Protein AF-0000000087328099 (afdb_homodimer)

Foldseek 3Di:
DPPPVPVAADAAEEEEEEAWLAFLVLQVLLQVLLVVVCVVVVHRHDYHTGGFDCHFVRPDPQQVQAAVCNRLVVVLVVLVPDDPSHAYAYEAAALRQLSLLVSQLVCVVRHLEYEYEPYQHFAQAAQSLVLVVCCVVVPLDDQPPKDWAQPDPVNSGAIKTDRDPVCCCVAAQVLFDPVSSVVSVVGGDIGGSRNVNSRPDHGRHCVTSVVHAYEYEAEDQASSCHRVSSVVSCVRRPHPYYHYDYQAYSSNSRNPVVVVSVVSVVVSVVRD/DDPPPPLAADAQEEEEEEAWLAFLVLQVLLQVLLVVVCVVVVHRRDYHTGGFDCHFVRPDPQQNQAAVCNRLVVVLVVLVPDDPSYAYAYEAAALRQLSLLVSQLVCVVRHLEYEYEPYQHDAQAAQSLVLVVCLVVVPLDDQPPKDWAQPDPVNSGAIKTDRDPCCCCVAAQVLFDPVSSVVSVVGGDIGGSRNVNSRPDHGRHCVTSVVHAYEYEAEDQASSCHRVSSVVSCVRRPHPYYHYDYQAYSSCSGNPVVVVSVVSVVVSVVRD

Structure (mmCIF, N/CA/C/O backbone):
data_AF-0000000087328099-model_v1
#
loop_
_entity.id
_entity.type
_entity.pdbx_description
1 polymer 'AB hydrolase-1 domain-containing protein'
#
loop_
_atom_site.group_PDB
_atom_site.id
_atom_site.type_symbol
_atom_site.label_atom_id
_atom_site.label_alt_id
_atom_site.label_comp_id
_atom_site.label_asym_id
_atom_site.label_entity_id
_atom_site.label_seq_id
_atom_site.pdbx_PDB_ins_code
_atom_site.Cartn_x
_atom_site.Cartn_y
_atom_site.Cartn_z
_atom_site.occupancy
_atom_site.B_iso_or_equiv
_atom_site.auth_seq_id
_atom_site.auth_comp_id
_atom_site.auth_asym_id
_atom_site.auth_atom_id
_atom_site.pdbx_PDB_model_num
ATOM 1 N N . MET A 1 1 ? -38.5 32.781 26.469 1 24.27 1 MET A N 1
ATOM 2 C CA . MET A 1 1 ? -38.094 31.391 26.688 1 24.27 1 MET A CA 1
ATOM 3 C C . MET A 1 1 ? -37.156 30.922 25.594 1 24.27 1 MET A C 1
ATOM 5 O O . MET A 1 1 ? -37.562 30.797 24.422 1 24.27 1 MET A O 1
ATOM 9 N N . GLU A 1 2 ? -35.844 31.344 25.531 1 23.28 2 GLU A N 1
ATOM 10 C CA . GLU A 1 2 ? -34.781 31.391 24.531 1 23.28 2 GLU A CA 1
ATOM 11 C C . GLU A 1 2 ? -34.281 30 24.188 1 23.28 2 GLU A C 1
ATOM 13 O O . GLU A 1 2 ? -33.844 29.25 25.078 1 23.28 2 GLU A O 1
ATOM 18 N N . ALA A 1 3 ? -35.062 29.25 23.234 1 31.84 3 ALA A N 1
ATOM 19 C CA . ALA A 1 3 ? -34.688 27.953 22.703 1 31.84 3 ALA A CA 1
ATOM 20 C C . ALA A 1 3 ? -33.156 27.828 22.578 1 31.84 3 ALA A C 1
ATOM 22 O O . ALA A 1 3 ? -32.5 28.766 22.109 1 31.84 3 ALA A O 1
ATOM 23 N N . ALA A 1 4 ? -32.531 27.234 23.594 1 32.47 4 ALA A N 1
ATOM 24 C CA . ALA A 1 4 ? -31.078 27.078 23.672 1 32.47 4 ALA A CA 1
ATOM 25 C C . ALA A 1 4 ? -30.484 26.766 22.297 1 32.47 4 ALA A C 1
ATOM 27 O O . ALA A 1 4 ? -30.781 25.734 21.703 1 32.47 4 ALA A O 1
ATOM 28 N N . LEU A 1 5 ? -30.312 27.594 21.312 1 32.88 5 LEU A N 1
ATOM 29 C CA . LEU A 1 5 ? -29.594 27.625 20.031 1 32.88 5 LEU A CA 1
ATOM 30 C C . LEU A 1 5 ? -28.281 26.859 20.125 1 32.88 5 LEU A C 1
ATOM 32 O O . LEU A 1 5 ? -27.203 27.453 20.062 1 32.88 5 LEU A O 1
ATOM 36 N N . ASP A 1 6 ? -27.922 26.125 21.156 1 36.53 6 ASP A N 1
ATOM 37 C CA . ASP A 1 6 ? -26.703 25.359 21.438 1 36.53 6 ASP A CA 1
ATOM 38 C C . ASP A 1 6 ? -26.359 24.438 20.281 1 36.53 6 ASP A C 1
ATOM 40 O O . ASP A 1 6 ? -26.797 23.281 20.25 1 36.53 6 ASP A O 1
ATOM 44 N N . SER A 1 7 ? -26.547 24.719 19 1 41.03 7 SER A N 1
ATOM 45 C CA . SER A 1 7 ? -26.391 24.234 17.625 1 41.03 7 SER A CA 1
ATOM 46 C C . SER A 1 7 ? -24.969 23.734 17.375 1 41.03 7 SER A C 1
ATOM 48 O O . SER A 1 7 ? -24.203 24.359 16.641 1 41.03 7 SER A O 1
ATOM 50 N N . GLY A 1 8 ? -23.984 23.391 18.266 1 44.38 8 GLY A N 1
ATOM 51 C CA . GLY A 1 8 ? -22.531 23.203 18.359 1 44.38 8 GLY A CA 1
ATOM 52 C C . GLY A 1 8 ? -21.984 22.25 17.328 1 44.38 8 GLY A C 1
ATOM 53 O O . GLY A 1 8 ? -22.656 21.281 16.953 1 44.38 8 GLY A O 1
ATOM 54 N N . ALA A 1 9 ? -21.031 22.688 16.484 1 52.47 9 ALA A N 1
ATOM 55 C CA . ALA A 1 9 ? -20.312 21.969 15.445 1 52.47 9 ALA A CA 1
ATOM 56 C C . ALA A 1 9 ? -19.859 20.594 15.945 1 52.47 9 ALA A C 1
ATOM 58 O O . ALA A 1 9 ? -19.281 20.484 17.031 1 52.47 9 ALA A O 1
ATOM 59 N N . LYS A 1 10 ? -20.5 19.453 15.75 1 61.97 10 LYS A N 1
ATOM 60 C CA . LYS A 1 10 ? -20.188 18.078 16.141 1 61.97 10 LYS A CA 1
ATOM 61 C C . LYS A 1 10 ? -19 17.531 15.352 1 61.97 10 LYS A C 1
ATOM 63 O O . LYS A 1 10 ? -19.016 17.531 14.117 1 61.97 10 LYS A O 1
ATOM 68 N N . VAL A 1 11 ? -17.75 17.484 15.984 1 63.69 11 VAL A N 1
ATOM 69 C CA . VAL A 1 11 ? -16.609 16.797 15.398 1 63.69 11 VAL A CA 1
ATOM 70 C C . VAL A 1 11 ? -16.953 15.328 15.164 1 63.69 11 VAL A C 1
ATOM 72 O O . VAL A 1 11 ? -17.172 14.578 16.109 1 63.69 11 VAL A O 1
ATOM 75 N N . LYS A 1 12 ? -16.969 15.141 13.812 1 80.62 12 LYS A N 1
ATOM 76 C CA . LYS A 1 12 ? -17.359 13.781 13.461 1 80.62 12 LYS A CA 1
ATOM 77 C C . LYS A 1 12 ? -16.312 13.125 12.555 1 80.62 12 LYS A C 1
ATOM 79 O O . LYS A 1 12 ? -16.359 11.914 12.336 1 80.62 12 LYS A O 1
ATOM 84 N N . HIS A 1 13 ? -15.273 14.062 12.234 1 94.06 13 HIS A N 1
ATOM 85 C CA . HIS A 1 13 ? -14.367 13.531 11.219 1 94.06 13 HIS A CA 1
ATOM 86 C C . HIS A 1 13 ? -12.914 13.672 11.656 1 94.06 13 HIS A C 1
ATOM 88 O O . HIS A 1 13 ? -12.531 14.695 12.219 1 94.06 13 HIS A O 1
ATOM 94 N N . ILE A 1 14 ? -12.172 12.68 11.531 1 97.31 14 ILE A N 1
ATOM 95 C CA . ILE A 1 14 ? -10.719 12.703 11.648 1 97.31 14 ILE A CA 1
ATOM 96 C C . ILE A 1 14 ? -10.086 12.383 10.297 1 97.31 14 ILE A C 1
ATOM 98 O O . ILE A 1 14 ? -10.336 11.328 9.719 1 97.31 14 ILE A O 1
ATOM 102 N N . ILE A 1 15 ? -9.336 13.32 9.773 1 98.62 15 ILE A N 1
ATOM 103 C CA . ILE A 1 15 ? -8.656 13.109 8.492 1 98.62 15 ILE A CA 1
ATOM 104 C C . ILE A 1 15 ? -7.152 13.031 8.711 1 98.62 15 ILE A C 1
ATOM 106 O O . ILE A 1 15 ? -6.551 13.953 9.266 1 98.62 15 ILE A O 1
ATOM 110 N N . LEU A 1 16 ? -6.574 11.938 8.328 1 98.94 16 LEU A N 1
ATOM 111 C CA . LEU A 1 16 ? -5.16 11.641 8.508 1 98.94 16 LEU A CA 1
ATOM 112 C C . LEU A 1 16 ? -4.387 11.859 7.211 1 98.94 16 LEU A C 1
ATOM 114 O O . LEU A 1 16 ? -4.645 11.195 6.207 1 98.94 16 LEU A O 1
ATOM 118 N N . VAL A 1 17 ? -3.469 12.781 7.23 1 98.94 17 VAL A N 1
ATOM 119 C CA . VAL A 1 17 ? -2.805 13.234 6.016 1 98.94 17 VAL A CA 1
ATOM 120 C C . VAL A 1 17 ? -1.352 12.773 6.012 1 98.94 17 VAL A C 1
ATOM 122 O O . VAL A 1 17 ? -0.592 13.086 6.934 1 98.94 17 VAL A O 1
ATOM 125 N N . HIS A 1 18 ? -0.976 12.047 4.977 1 98.94 18 HIS A N 1
ATOM 126 C CA . HIS A 1 18 ? 0.314 11.367 4.914 1 98.94 18 HIS A CA 1
ATOM 127 C C . HIS A 1 18 ? 1.409 12.32 4.434 1 98.94 18 HIS A C 1
ATOM 129 O O . HIS A 1 18 ? 1.119 13.406 3.932 1 98.94 18 HIS A O 1
ATOM 135 N N . GLY A 1 19 ? 2.662 11.938 4.613 1 98.88 19 GLY A N 1
ATOM 136 C CA . GLY A 1 19 ? 3.834 12.672 4.164 1 98.88 19 GLY A CA 1
ATOM 137 C C . GLY A 1 19 ? 4.281 12.289 2.768 1 98.88 19 GLY A C 1
ATOM 138 O O . GLY A 1 19 ? 3.652 11.453 2.115 1 98.88 19 GLY A O 1
ATOM 139 N N . VAL A 1 20 ? 5.387 12.875 2.359 1 98.81 20 VAL A N 1
ATOM 140 C CA . VAL A 1 20 ? 5.875 12.719 0.991 1 98.81 20 VAL A CA 1
ATOM 141 C C . VAL A 1 20 ? 6.266 11.266 0.743 1 98.81 20 VAL A C 1
ATOM 143 O O . VAL A 1 20 ? 6.727 10.578 1.655 1 98.81 20 VAL A O 1
ATOM 146 N N . CYS A 1 21 ? 6.074 10.742 -0.47 1 98.81 21 CYS A N 1
ATOM 147 C CA . CYS A 1 21 ? 6.438 9.438 -1.005 1 98.81 21 CYS A CA 1
ATOM 148 C C . CYS A 1 21 ? 5.543 8.344 -0.435 1 98.81 21 CYS A C 1
ATOM 150 O O . CYS A 1 21 ? 5.656 7.176 -0.818 1 98.81 21 CYS A O 1
ATOM 152 N N . HIS A 1 22 ? 4.695 8.672 0.507 1 98.81 22 HIS A N 1
ATOM 153 C CA . HIS A 1 22 ? 3.793 7.703 1.117 1 98.81 22 HIS A CA 1
ATOM 154 C C . HIS A 1 22 ? 2.359 7.902 0.639 1 98.81 22 HIS A C 1
ATOM 156 O O . HIS A 1 22 ? 2.131 8.477 -0.429 1 98.81 22 HIS A O 1
ATOM 162 N N . GLY A 1 23 ? 1.362 7.32 1.227 1 98.75 23 GLY A N 1
ATOM 163 C CA . GLY A 1 23 ? -0.074 7.406 1.016 1 98.75 23 GLY A CA 1
ATOM 164 C C . GLY A 1 23 ? -0.877 7.18 2.283 1 98.75 23 GLY A C 1
ATO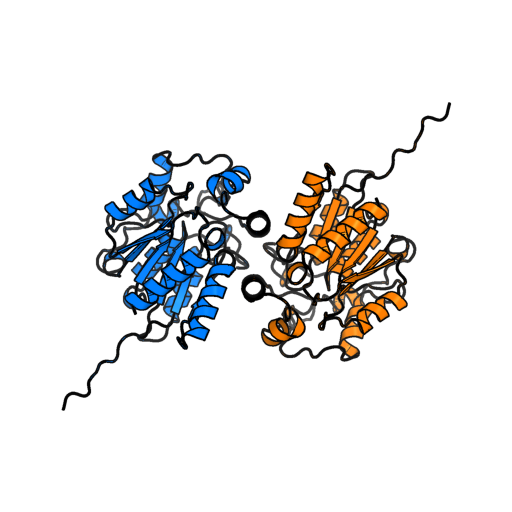M 165 O O . GLY A 1 23 ? -0.312 7.086 3.375 1 98.75 23 GLY A O 1
ATOM 166 N N . GLY A 1 24 ? -2.172 7.164 2.055 1 98.88 24 GLY A N 1
ATOM 167 C CA . GLY A 1 24 ? -3.041 6.906 3.191 1 98.88 24 GLY A CA 1
ATOM 168 C C . GLY A 1 24 ? -2.701 5.617 3.92 1 98.88 24 GLY A C 1
ATOM 169 O O . GLY A 1 24 ? -2.93 5.504 5.125 1 98.88 24 GLY A O 1
ATOM 170 N N . TRP A 1 25 ? -2.1 4.641 3.213 1 98.88 25 TRP A N 1
ATOM 171 C CA . TRP A 1 25 ? -1.77 3.332 3.766 1 98.88 25 TRP A CA 1
ATOM 172 C C . TRP A 1 25 ? -0.841 3.467 4.969 1 98.88 25 TRP A C 1
ATOM 174 O O . TRP A 1 25 ? -0.825 2.602 5.848 1 98.88 25 TRP A O 1
ATOM 184 N N . SER A 1 26 ? -0.044 4.559 5.086 1 98.94 26 SER A N 1
ATOM 185 C CA . SER A 1 26 ? 0.92 4.703 6.172 1 98.94 26 SER A CA 1
ATOM 186 C C . SER A 1 26 ? 0.219 4.867 7.516 1 98.94 26 SER A C 1
ATOM 188 O O . SER A 1 26 ? 0.849 4.754 8.57 1 98.94 26 SER A O 1
ATOM 190 N N . TRP A 1 27 ? -1.098 5.094 7.473 1 98.94 27 TRP A N 1
ATOM 191 C CA . TRP A 1 27 ? -1.884 5.324 8.68 1 98.94 27 TRP A CA 1
ATOM 192 C C . TRP A 1 27 ? -2.68 4.078 9.055 1 98.94 27 TRP A C 1
ATOM 194 O O . TRP A 1 27 ? -3.492 4.109 9.984 1 98.94 27 TRP A O 1
ATOM 204 N N . TYR A 1 28 ? -2.486 2.9 8.406 1 98.88 28 TYR A N 1
ATOM 205 C CA . TYR A 1 28 ? -3.447 1.805 8.484 1 98.88 28 TYR A CA 1
ATOM 206 C C . TYR A 1 28 ? -3.576 1.291 9.914 1 98.88 28 TYR A C 1
ATOM 208 O O . TYR A 1 28 ? -4.676 0.973 10.367 1 98.88 28 TYR A O 1
ATOM 216 N N . LYS A 1 29 ? -2.469 1.234 10.672 1 98.88 29 LYS A N 1
ATOM 217 C CA . LYS A 1 29 ? -2.547 0.779 12.062 1 98.88 29 LYS A CA 1
ATOM 218 C C . LYS A 1 29 ? -3.32 1.771 12.922 1 98.88 29 LYS A C 1
ATOM 220 O O . LYS A 1 29 ? -4.172 1.376 13.727 1 98.88 29 LYS A O 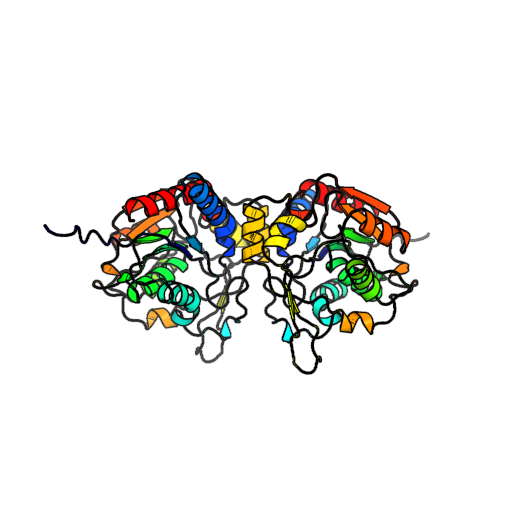1
ATOM 225 N N . VAL A 1 30 ? -2.992 3.045 12.711 1 98.88 30 VAL A N 1
ATOM 226 C CA . VAL A 1 30 ? -3.629 4.105 13.484 1 98.88 30 VAL A CA 1
ATOM 227 C C . VAL A 1 30 ? -5.105 4.203 13.109 1 98.88 30 VAL A C 1
ATOM 229 O O . VAL A 1 30 ? -5.969 4.32 13.984 1 98.88 30 VAL A O 1
ATOM 232 N N . ALA A 1 31 ? -5.406 4.168 11.812 1 98.56 31 ALA A N 1
ATOM 233 C CA . ALA A 1 31 ? -6.797 4.23 11.367 1 98.56 31 ALA A CA 1
ATOM 234 C C . ALA A 1 31 ? -7.609 3.082 11.953 1 98.56 31 ALA A C 1
ATOM 236 O O . ALA A 1 31 ? -8.734 3.281 12.414 1 98.56 31 ALA A O 1
ATOM 237 N N . ALA A 1 32 ? -7.074 1.855 11.938 1 98 32 ALA A N 1
ATOM 238 C CA . ALA A 1 32 ? -7.75 0.7 12.516 1 98 32 ALA A CA 1
ATOM 239 C C . ALA A 1 32 ? -7.996 0.902 14.008 1 98 32 ALA A C 1
ATOM 241 O O . ALA A 1 32 ? -9.086 0.617 14.508 1 98 32 ALA A O 1
ATOM 242 N N . GLY A 1 33 ? -7 1.409 14.695 1 97.75 33 GLY A N 1
ATOM 243 C CA . GLY A 1 33 ? -7.121 1.669 16.125 1 97.75 33 GLY A CA 1
ATOM 244 C C . GLY A 1 33 ? -8.164 2.721 16.453 1 97.75 33 GLY A C 1
ATOM 245 O O . GLY A 1 33 ? -8.938 2.562 17.391 1 97.75 33 GLY A O 1
ATOM 246 N N . LEU A 1 34 ? -8.148 3.785 15.641 1 97.38 34 LEU A N 1
ATOM 247 C CA . LEU A 1 34 ? -9.117 4.852 15.859 1 97.38 34 LEU A CA 1
ATOM 248 C C . LEU A 1 34 ? -10.539 4.348 15.641 1 97.38 34 LEU A C 1
ATOM 250 O O . LEU A 1 34 ? -11.445 4.664 16.406 1 97.38 34 LEU A O 1
ATOM 254 N N . ARG A 1 35 ? -10.719 3.566 14.617 1 94.75 35 ARG A N 1
ATOM 255 C CA . ARG A 1 35 ? -12.047 3.027 14.32 1 94.75 35 ARG A CA 1
ATOM 256 C C . ARG A 1 35 ? -12.508 2.072 15.414 1 94.75 35 ARG A C 1
ATOM 258 O O . ARG A 1 35 ? -13.672 2.092 15.812 1 94.75 35 ARG A O 1
ATOM 265 N N . SER A 1 36 ? -11.617 1.257 15.875 1 93.88 36 SER A N 1
ATOM 266 C CA . SER A 1 36 ? -11.938 0.334 16.969 1 93.88 36 SER A CA 1
ATOM 267 C C . SER A 1 36 ? -12.312 1.085 18.234 1 93.88 36 SER A C 1
ATOM 269 O O . SER A 1 36 ? -13.281 0.721 18.906 1 93.88 36 SER A O 1
ATOM 271 N N . ALA A 1 37 ? -11.531 2.117 18.516 1 91.44 37 ALA A N 1
ATOM 272 C CA . ALA A 1 37 ? -11.805 2.914 19.719 1 91.44 37 ALA A CA 1
ATOM 273 C C . ALA A 1 37 ? -13.141 3.641 19.594 1 91.44 37 ALA A C 1
ATOM 275 O O . ALA A 1 37 ? -13.891 3.727 20.562 1 91.44 37 ALA A O 1
ATOM 276 N N . ALA A 1 38 ? -13.391 4.133 18.438 1 86.38 38 ALA A N 1
ATOM 277 C CA . ALA A 1 38 ? -14.656 4.82 18.188 1 86.38 38 ALA A CA 1
ATOM 278 C C . ALA A 1 38 ? -15.836 3.869 18.359 1 86.38 38 ALA A C 1
ATOM 280 O O . ALA A 1 38 ? -16.844 4.227 18.953 1 86.38 38 ALA A O 1
ATOM 281 N N . ALA A 1 39 ? -15.719 2.686 17.875 1 84.75 39 ALA A N 1
ATOM 282 C CA . ALA A 1 39 ? -16.766 1.682 17.984 1 84.75 39 ALA A CA 1
ATOM 283 C C . ALA A 1 39 ? -17.016 1.317 19.453 1 84.75 39 ALA A C 1
ATOM 285 O O . ALA A 1 39 ? -18.172 1.188 19.875 1 84.75 39 ALA A O 1
ATOM 286 N N . ALA A 1 40 ? -16.047 1.227 20.172 1 85.69 40 ALA A N 1
ATOM 287 C CA . ALA A 1 40 ? -16.141 0.841 21.578 1 85.69 40 ALA A CA 1
ATOM 288 C C . ALA A 1 40 ? -16.781 1.947 22.406 1 85.69 40 ALA A C 1
ATOM 290 O O . ALA A 1 40 ? -17.5 1.671 23.359 1 85.69 40 ALA A O 1
ATOM 291 N N . ALA A 1 41 ? -16.5 3.154 22.031 1 80.75 41 ALA A N 1
ATOM 292 C CA . ALA A 1 41 ? -16.984 4.301 22.797 1 80.75 41 ALA A CA 1
ATOM 293 C C . ALA A 1 41 ? -18.359 4.746 22.297 1 80.75 41 ALA A C 1
ATOM 295 O O . ALA A 1 41 ? -18.984 5.633 22.891 1 80.75 41 ALA A O 1
ATOM 296 N N . GLY A 1 42 ? -18.875 4.125 21.328 1 74.5 42 GLY A N 1
ATOM 297 C CA . GLY A 1 42 ? -20.141 4.57 20.75 1 74.5 42 GLY A CA 1
ATOM 298 C C . GLY A 1 42 ? -20.031 5.902 20.031 1 74.5 42 GLY A C 1
ATOM 299 O O . GLY A 1 42 ? -21.047 6.586 19.844 1 74.5 42 GLY A O 1
ATOM 300 N N . HIS A 1 43 ? -18.781 6.402 20 1 64.94 43 HIS A N 1
ATOM 301 C CA . HIS A 1 43 ? -18.516 7.652 19.297 1 64.94 43 HIS A CA 1
ATOM 302 C C . HIS A 1 43 ? -18.438 7.426 17.797 1 64.94 43 HIS A C 1
ATOM 304 O O . HIS A 1 43 ? -17.984 6.363 17.344 1 64.94 43 HIS A O 1
ATOM 310 N N . ALA A 1 44 ? -18.953 8.367 17.203 1 71.44 44 ALA A N 1
ATOM 311 C CA . ALA A 1 44 ? -19.156 8.195 15.773 1 71.44 44 ALA A CA 1
ATOM 312 C C . ALA A 1 44 ? -18.062 8.922 14.984 1 71.44 44 ALA A C 1
ATOM 314 O O . ALA A 1 44 ? -18.359 9.836 14.203 1 71.44 44 ALA A O 1
ATOM 315 N N . TYR A 1 45 ? -16.688 8.805 15.383 1 85.5 45 TYR A N 1
ATOM 316 C CA . TYR A 1 45 ? -15.766 9.477 14.469 1 85.5 45 TYR A CA 1
ATOM 317 C C . TYR A 1 45 ? -15.672 8.727 13.141 1 85.5 45 TYR A C 1
ATOM 319 O O . TYR A 1 45 ? -15.562 7.496 13.125 1 85.5 45 TYR A O 1
ATOM 327 N N . ARG A 1 46 ? -15.82 9.461 12.125 1 92 46 ARG A N 1
ATOM 328 C CA . ARG A 1 46 ? -15.461 8.961 10.805 1 92 46 ARG A CA 1
ATOM 329 C C . ARG A 1 46 ? -13.984 9.211 10.5 1 92 46 ARG A C 1
ATOM 331 O O . ARG A 1 46 ? -13.547 10.367 10.461 1 92 46 ARG A O 1
ATOM 338 N N . VAL A 1 47 ? -13.211 8.172 10.359 1 96.62 47 VAL A N 1
ATOM 339 C CA . VAL A 1 47 ? -11.766 8.273 10.141 1 96.62 47 VAL A CA 1
ATOM 340 C C . VAL A 1 47 ? -11.453 8.078 8.664 1 96.62 47 VAL A C 1
ATOM 342 O O . VAL A 1 47 ? -11.82 7.062 8.07 1 96.62 47 VAL A O 1
ATOM 345 N N . HIS A 1 48 ? -10.797 9.062 8.094 1 96.75 48 HIS A N 1
ATOM 346 C CA . HIS A 1 48 ? -10.438 9.023 6.68 1 96.75 48 HIS A CA 1
ATOM 347 C C . HIS A 1 48 ? -8.953 9.305 6.484 1 96.75 48 HIS A C 1
ATOM 349 O O . HIS A 1 48 ? -8.422 10.281 7.02 1 96.75 48 HIS A O 1
ATOM 355 N N . ALA A 1 49 ? -8.25 8.422 5.832 1 98.62 49 ALA A N 1
ATOM 356 C CA . ALA A 1 49 ? -6.859 8.602 5.445 1 98.62 49 ALA A CA 1
ATOM 357 C C . ALA A 1 49 ? -6.703 8.602 3.928 1 98.62 49 ALA A C 1
ATOM 359 O O . ALA A 1 49 ? -6.277 7.605 3.34 1 98.62 49 ALA A O 1
ATOM 360 N N . PRO A 1 50 ? -6.941 9.734 3.277 1 98.56 50 PRO A N 1
ATOM 361 C CA . PRO A 1 50 ? -6.922 9.758 1.813 1 98.56 50 PRO A CA 1
ATOM 362 C C . PRO A 1 50 ? -5.508 9.719 1.241 1 98.56 50 PRO A C 1
ATOM 364 O O . PRO A 1 50 ? -4.562 10.18 1.883 1 98.56 50 PRO A O 1
ATOM 367 N N . ASP A 1 51 ? -5.398 9.109 0.092 1 98.81 51 ASP A N 1
ATOM 368 C CA . ASP A 1 51 ? -4.223 9.398 -0.727 1 98.81 51 ASP A CA 1
ATOM 369 C C . ASP A 1 51 ? -4.277 10.82 -1.285 1 98.81 51 ASP A C 1
ATOM 371 O O . ASP A 1 51 ? -5.27 11.211 -1.895 1 98.81 51 ASP A O 1
ATOM 375 N N . LEU A 1 52 ? -3.232 11.57 -1.038 1 98.94 52 LEU A N 1
ATOM 376 C CA . LEU A 1 52 ? -3.113 12.812 -1.794 1 98.94 52 LEU A CA 1
ATOM 377 C C . LEU A 1 52 ? -2.785 12.523 -3.256 1 98.94 52 LEU A C 1
ATOM 379 O O . LEU A 1 52 ? -2.594 11.367 -3.641 1 98.94 52 LEU A O 1
ATOM 383 N N . ALA A 1 53 ? -2.844 13.578 -4.086 1 98.75 53 ALA A N 1
ATOM 384 C CA . ALA A 1 53 ? -2.641 13.375 -5.52 1 98.75 53 ALA A CA 1
ATOM 385 C C . ALA A 1 53 ? -1.277 12.75 -5.793 1 98.75 53 ALA A C 1
ATOM 387 O O . ALA A 1 53 ? -0.276 13.133 -5.188 1 98.75 53 ALA A O 1
ATOM 388 N N . ALA A 1 54 ? -1.28 11.703 -6.738 1 98.19 54 ALA A N 1
ATOM 389 C CA . ALA A 1 54 ? -0.097 10.977 -7.199 1 98.19 54 ALA A CA 1
ATOM 390 C C . ALA A 1 54 ? 0.554 10.211 -6.055 1 98.19 54 ALA A C 1
ATOM 392 O O . ALA A 1 54 ? 1.768 9.984 -6.059 1 98.19 54 ALA A O 1
ATOM 393 N N . SER A 1 55 ? -0.237 9.812 -5.008 1 98.56 55 SER A N 1
ATOM 394 C CA . SER A 1 55 ? 0.246 9.062 -3.852 1 98.56 55 SER A CA 1
ATOM 395 C C . SER A 1 55 ? -0.57 7.797 -3.637 1 98.56 55 SER A C 1
ATOM 397 O O . SER A 1 55 ? -1.73 7.719 -4.047 1 98.56 55 SER A O 1
ATOM 399 N N . GLY A 1 56 ? 0.012 6.793 -2.969 1 98.06 56 GLY A N 1
ATOM 400 C CA . GLY A 1 56 ? -0.704 5.547 -2.75 1 98.06 56 GLY A CA 1
ATOM 401 C C . GLY A 1 56 ? -1.242 4.934 -4.027 1 98.06 56 GLY A C 1
ATOM 402 O O . GLY A 1 56 ? -0.499 4.742 -4.992 1 98.06 56 GLY A O 1
ATOM 403 N N . ILE A 1 57 ? -2.514 4.734 -4.105 1 97.31 57 ILE A N 1
ATOM 404 C CA . ILE A 1 57 ? -3.074 4.094 -5.289 1 97.31 57 ILE A CA 1
ATOM 405 C C . ILE A 1 57 ? -3.773 5.141 -6.156 1 97.31 57 ILE A C 1
ATOM 407 O O . ILE A 1 57 ? -4.523 4.797 -7.074 1 97.31 57 ILE A O 1
ATOM 411 N N . ASP A 1 58 ? -3.568 6.48 -5.777 1 97.62 58 ASP A N 1
ATOM 412 C CA . ASP A 1 58 ? -4.039 7.52 -6.691 1 97.62 58 ASP A CA 1
ATOM 413 C C . ASP A 1 58 ? -3.475 7.309 -8.094 1 97.62 58 ASP A C 1
ATOM 415 O O . ASP A 1 58 ? -2.273 7.086 -8.266 1 97.62 58 ASP A O 1
ATOM 419 N N . ASP A 1 59 ? -4.262 7.375 -9.086 1 94.88 59 ASP A N 1
ATOM 420 C CA . ASP A 1 59 ? -3.844 6.906 -10.406 1 94.88 59 ASP A CA 1
ATOM 421 C C . ASP A 1 59 ? -3.096 7.996 -11.164 1 94.88 59 ASP A C 1
ATOM 423 O O . ASP A 1 59 ? -2.596 7.762 -12.266 1 94.88 59 ASP A O 1
ATOM 427 N N . ARG A 1 60 ? -3.014 9.195 -10.633 1 97.38 60 ARG A N 1
ATOM 428 C CA . ARG A 1 60 ? -2.223 10.234 -11.273 1 97.38 60 ARG A CA 1
ATOM 429 C C . ARG A 1 60 ? -0.729 9.961 -11.125 1 97.38 60 ARG A C 1
ATOM 431 O O . ARG A 1 60 ? -0.28 9.492 -10.078 1 97.38 60 ARG A O 1
ATOM 438 N N . ARG A 1 61 ? -0.03 10.297 -12.211 1 97.06 61 ARG A N 1
ATOM 439 C CA . ARG A 1 61 ? 1.429 10.305 -12.172 1 97.06 61 ARG A CA 1
ATOM 440 C C . ARG A 1 61 ? 1.954 11.664 -11.711 1 97.06 61 ARG A C 1
ATOM 442 O O . ARG A 1 61 ? 1.289 12.688 -11.883 1 97.06 61 ARG A O 1
ATOM 449 N N . LEU A 1 62 ? 3.127 11.68 -11.117 1 97.5 62 LEU A N 1
ATOM 450 C CA . LEU A 1 62 ? 3.666 12.891 -10.508 1 97.5 62 LEU A CA 1
ATOM 451 C C . LEU A 1 62 ? 3.678 14.047 -11.508 1 97.5 62 LEU A C 1
ATOM 453 O O . LEU A 1 62 ? 3.281 15.164 -11.172 1 97.5 62 LEU A O 1
ATOM 457 N N . PRO A 1 63 ? 4.02 13.836 -12.805 1 96.56 63 PRO A N 1
ATOM 458 C CA . PRO A 1 63 ? 4.055 14.961 -13.742 1 96.56 63 PRO A CA 1
ATOM 459 C C . PRO A 1 63 ? 2.672 15.539 -14.016 1 96.56 63 PRO A C 1
ATOM 461 O O . PRO A 1 63 ? 2.559 16.625 -14.586 1 96.56 63 PRO A O 1
ATOM 464 N N . GLU A 1 64 ? 1.626 14.812 -13.633 1 97.25 64 GLU A N 1
ATOM 465 C CA . GLU A 1 64 ? 0.26 15.289 -13.828 1 97.25 64 GLU A CA 1
ATOM 466 C C . GLU A 1 64 ? -0.171 16.219 -12.695 1 97.25 64 GLU A C 1
ATOM 468 O O . GLU A 1 64 ? -1.271 16.766 -12.727 1 97.25 64 GLU A O 1
ATOM 473 N N . VAL A 1 65 ? 0.648 16.391 -11.672 1 97.81 65 VAL A N 1
ATOM 474 C CA . VAL A 1 65 ? 0.376 17.188 -10.484 1 97.81 65 VAL A CA 1
ATOM 475 C C . VAL A 1 65 ? 1.389 18.328 -10.398 1 97.81 65 VAL A C 1
ATOM 477 O O . VAL A 1 65 ? 2.467 18.172 -9.82 1 97.81 65 VAL A O 1
ATOM 480 N N . ALA A 1 66 ? 1.022 19.547 -10.766 1 95.88 66 ALA A N 1
ATOM 481 C CA . ALA A 1 66 ? 1.985 20.609 -11.023 1 95.88 66 ALA A CA 1
ATOM 482 C C . ALA A 1 66 ? 2.154 21.5 -9.797 1 95.88 66 ALA A C 1
ATOM 484 O O . ALA A 1 66 ? 3.158 22.203 -9.672 1 95.88 66 ALA A O 1
ATOM 485 N N . THR A 1 67 ? 1.159 21.516 -8.953 1 97.88 67 THR A N 1
ATOM 486 C CA . THR A 1 67 ? 1.203 22.453 -7.836 1 97.88 67 THR A CA 1
ATOM 487 C C . THR A 1 67 ? 0.915 21.734 -6.52 1 97.88 67 THR A C 1
ATOM 489 O O . THR A 1 67 ? 0.33 20.641 -6.516 1 97.88 67 THR A O 1
ATOM 492 N N . PHE A 1 68 ? 1.307 22.359 -5.449 1 98.62 68 PHE A N 1
ATOM 493 C CA . PHE A 1 68 ? 1.046 21.812 -4.121 1 98.62 68 PHE A CA 1
ATOM 494 C C . PHE A 1 68 ? -0.451 21.781 -3.838 1 98.62 68 PHE A C 1
ATOM 496 O O . PHE A 1 68 ? -0.936 20.859 -3.168 1 98.62 68 PHE A O 1
ATOM 503 N N . SER A 1 69 ? -1.188 22.734 -4.359 1 98.75 69 SER A N 1
ATOM 504 C CA . SER A 1 69 ? -2.641 22.734 -4.219 1 98.75 69 SER A CA 1
ATOM 505 C C . SER A 1 69 ? -3.26 21.531 -4.914 1 98.75 69 SER A C 1
ATOM 507 O O . SER A 1 69 ? -4.176 20.906 -4.379 1 98.75 69 SER A O 1
ATOM 509 N N . GLU A 1 70 ? -2.805 21.203 -6.078 1 98.69 70 GLU A N 1
ATOM 510 C CA . GLU A 1 70 ? -3.281 20.016 -6.781 1 98.69 70 GLU A CA 1
ATOM 511 C C . GLU A 1 70 ? -2.92 18.734 -6.02 1 98.69 70 GLU A C 1
ATOM 513 O O . GLU A 1 70 ? -3.74 17.828 -5.906 1 98.69 70 GLU A O 1
ATOM 518 N N . TYR A 1 71 ? -1.666 18.703 -5.512 1 98.88 71 TYR A N 1
ATOM 519 C CA . TYR A 1 71 ? -1.216 17.594 -4.695 1 98.88 71 TYR A CA 1
ATOM 520 C C . TYR A 1 71 ? -2.127 17.391 -3.488 1 98.88 71 TYR A C 1
ATOM 522 O O . TYR A 1 71 ? -2.506 16.266 -3.166 1 98.88 71 TYR A O 1
ATOM 530 N N . THR A 1 72 ? -2.572 18.484 -2.895 1 98.94 72 THR A N 1
ATOM 531 C CA . THR A 1 72 ? -3.381 18.484 -1.682 1 98.94 72 THR A CA 1
ATOM 532 C C . THR A 1 72 ? -4.859 18.297 -2.018 1 98.94 72 THR A C 1
ATOM 534 O O . THR A 1 72 ? -5.695 18.188 -1.118 1 98.94 72 THR A O 1
ATOM 537 N N . GLY A 1 73 ? -5.199 18.203 -3.258 1 98.88 73 GLY A N 1
ATOM 538 C CA . GLY A 1 73 ? -6.551 18.203 -3.795 1 98.88 73 GLY A CA 1
ATOM 539 C C . GLY A 1 73 ? -7.488 17.266 -3.059 1 98.88 73 GLY A C 1
ATOM 540 O O . GLY A 1 73 ? -8.578 17.672 -2.639 1 98.88 73 GLY A O 1
ATOM 541 N N . PRO A 1 74 ? -7.141 16.016 -2.863 1 98.88 74 PRO A N 1
ATOM 542 C CA . PRO A 1 74 ? -8.039 15.078 -2.203 1 98.88 74 PRO A CA 1
ATOM 543 C C . PRO A 1 74 ? -8.43 15.516 -0.795 1 98.88 74 PRO A C 1
ATOM 545 O O . PRO A 1 74 ? -9.578 15.32 -0.378 1 98.88 74 PRO A O 1
ATOM 548 N N . LEU A 1 75 ? -7.504 16.078 -0.038 1 98.88 75 LEU A N 1
ATOM 549 C CA . LEU A 1 75 ? -7.832 16.609 1.277 1 98.88 75 LEU A CA 1
ATOM 550 C C . LEU A 1 75 ? -8.789 17.797 1.157 1 98.88 75 LEU A C 1
ATOM 552 O O . LEU A 1 75 ? -9.766 17.875 1.906 1 98.88 75 LEU A O 1
ATOM 556 N N . LEU A 1 76 ? -8.5 18.719 0.214 1 98.88 76 LEU A N 1
ATOM 557 C CA . LEU A 1 76 ? -9.352 19.875 0.013 1 98.88 76 LEU A CA 1
ATOM 558 C C . LEU A 1 76 ? -10.766 19.453 -0.372 1 98.88 76 LEU A C 1
ATOM 560 O O . LEU A 1 76 ? -11.742 20.016 0.135 1 98.88 76 LEU A O 1
ATOM 564 N N . ASP A 1 77 ? -10.836 18.453 -1.224 1 98.62 77 ASP A N 1
ATOM 565 C CA . ASP A 1 77 ? -12.141 17.953 -1.641 1 98.62 77 ASP A CA 1
ATOM 566 C C . ASP A 1 77 ? -12.891 17.328 -0.461 1 98.62 77 ASP A C 1
ATOM 568 O O . ASP A 1 77 ? -14.109 17.484 -0.348 1 98.62 77 ASP A O 1
ATOM 572 N N . ALA A 1 78 ? -12.195 16.641 0.399 1 98 78 ALA A N 1
ATOM 573 C CA . ALA A 1 78 ? -12.82 16.047 1.578 1 98 78 ALA A CA 1
ATOM 574 C C . ALA A 1 78 ? -13.414 17.109 2.486 1 98 78 ALA A C 1
ATOM 576 O O . ALA A 1 78 ? -14.531 16.953 2.984 1 98 78 ALA A O 1
ATOM 577 N N . LEU A 1 79 ? -12.727 18.172 2.672 1 97.88 79 LEU A N 1
ATOM 578 C CA . LEU A 1 79 ? -13.227 19.234 3.531 1 97.88 79 LEU A CA 1
ATOM 579 C C . LEU A 1 79 ? -14.398 19.953 2.881 1 97.88 79 LEU A C 1
ATOM 581 O O . LEU A 1 79 ? -15.391 20.281 3.553 1 97.88 79 LEU A O 1
ATOM 585 N N . ARG A 1 80 ? -14.227 20.188 1.561 1 97.06 80 ARG A N 1
ATOM 586 C CA . ARG A 1 80 ? -15.305 20.844 0.823 1 97.06 80 ARG A CA 1
ATOM 587 C C . ARG A 1 80 ? -16.594 20.062 0.922 1 97.06 80 ARG A C 1
ATOM 589 O O . ARG A 1 80 ? -17.688 20.641 0.953 1 97.06 80 ARG A O 1
ATOM 596 N N . SER A 1 81 ? -16.5 18.781 1.06 1 95.5 81 SER A N 1
ATOM 597 C CA . SER A 1 81 ? -17.656 17.891 1.016 1 95.5 81 SER A CA 1
ATOM 598 C C . SER A 1 81 ? -18.266 17.719 2.4 1 95.5 81 SER A C 1
ATOM 600 O O . SER A 1 81 ? -19.328 17.094 2.545 1 95.5 81 SER A O 1
ATOM 602 N N . LEU A 1 82 ? -17.578 18.219 3.426 1 95 82 LEU A N 1
ATOM 603 C CA . LEU A 1 82 ? -18.141 18.109 4.766 1 95 82 LEU A CA 1
ATOM 604 C C . LEU A 1 82 ? -19.484 18.828 4.852 1 95 82 LEU A C 1
ATOM 606 O O . LEU A 1 82 ? -19.641 19.922 4.305 1 95 82 LEU A O 1
ATOM 610 N N . PRO A 1 83 ? -20.484 18.234 5.48 1 91.62 83 PRO A N 1
ATOM 611 C CA . PRO A 1 83 ? -21.766 18.906 5.676 1 91.62 83 PRO A CA 1
ATOM 612 C C . PRO A 1 83 ? -21.625 20.25 6.41 1 91.62 83 PRO A C 1
ATOM 614 O O . PRO A 1 83 ? -20.672 20.422 7.18 1 91.62 83 PRO A O 1
ATOM 617 N N . ALA A 1 84 ? -22.594 21.062 6.133 1 89 84 ALA A N 1
ATOM 618 C CA . ALA A 1 84 ? -22.594 22.359 6.801 1 89 84 ALA A CA 1
ATOM 619 C C . ALA A 1 84 ? -22.594 22.188 8.32 1 89 84 ALA A C 1
ATOM 621 O O . ALA A 1 84 ? -23.344 21.375 8.859 1 89 84 ALA A O 1
ATOM 622 N N . GLY A 1 85 ? -21.719 22.891 8.969 1 88.62 85 GLY A N 1
ATOM 623 C CA . GLY A 1 85 ? -21.688 22.891 10.422 1 88.62 85 GLY A CA 1
ATOM 624 C C . GLY A 1 85 ? -20.781 21.812 10.984 1 88.62 85 GLY A C 1
ATOM 625 O O . GLY A 1 85 ? -20.516 21.781 12.188 1 88.62 85 GLY A O 1
ATOM 626 N N . GLU A 1 86 ? -20.312 20.969 10.109 1 92.31 86 GLU A N 1
ATOM 627 C CA . GLU A 1 86 ? -19.406 19.938 10.594 1 92.31 86 GLU A CA 1
ATOM 628 C C . GLU A 1 86 ? -17.953 20.344 10.406 1 92.31 86 GLU A C 1
ATOM 630 O O . GLU A 1 86 ? -17.609 21.047 9.445 1 92.31 86 GLU A O 1
ATOM 635 N N . LYS A 1 87 ? -17.172 19.891 11.359 1 95.19 87 LYS A N 1
ATOM 636 C CA . LYS A 1 87 ? -15.742 20.172 11.312 1 95.19 87 LYS A CA 1
ATOM 637 C C . LYS A 1 87 ? -14.914 18.891 11.406 1 95.19 87 LYS A C 1
ATOM 639 O O . LYS A 1 87 ? -15.438 17.844 11.789 1 95.19 87 LYS A O 1
ATOM 644 N N . ALA A 1 88 ? -13.695 19.031 11.023 1 96.94 88 ALA A N 1
ATOM 645 C CA . ALA A 1 88 ? -12.789 17.891 11.062 1 96.94 88 ALA A CA 1
ATOM 646 C C . ALA A 1 88 ? -11.562 18.188 11.914 1 96.94 88 ALA A C 1
ATOM 648 O O . ALA A 1 88 ? -11.086 19.328 11.953 1 96.94 88 ALA A O 1
ATOM 649 N N . VAL A 1 89 ? -11.117 17.125 12.609 1 97.75 89 VAL A N 1
ATOM 650 C CA . VAL A 1 89 ? -9.75 17.125 13.125 1 97.75 89 VAL A CA 1
ATOM 651 C C . VAL A 1 89 ? -8.781 16.688 12.023 1 97.75 89 VAL A C 1
ATOM 653 O O . VAL A 1 89 ? -8.898 15.594 11.477 1 97.75 89 VAL A O 1
ATOM 656 N N . LEU A 1 90 ? -7.883 17.578 11.672 1 98.75 90 LEU A N 1
ATOM 657 C CA . LEU A 1 90 ? -6.863 17.25 10.688 1 98.75 90 LEU A CA 1
ATOM 658 C C . LEU A 1 90 ? -5.555 16.844 11.359 1 98.75 90 LEU A C 1
ATOM 660 O O . LEU A 1 90 ? -5.098 17.531 12.281 1 98.75 90 LEU A O 1
ATOM 664 N N . VAL A 1 91 ? -5.02 15.758 10.977 1 98.94 91 VAL A N 1
ATOM 665 C CA . VAL A 1 91 ? -3.711 15.328 11.461 1 98.94 91 VAL A CA 1
ATOM 666 C C . VAL A 1 91 ? -2.748 15.18 10.281 1 98.94 91 VAL A C 1
ATOM 668 O O . VAL A 1 91 ? -2.943 14.32 9.422 1 98.94 91 VAL A O 1
ATOM 671 N N . GLY A 1 92 ? -1.745 16 10.227 1 98.94 92 GLY A N 1
ATOM 672 C CA . GLY A 1 92 ? -0.741 15.953 9.18 1 98.94 92 GLY A CA 1
ATOM 673 C C . GLY A 1 92 ? 0.583 15.375 9.648 1 98.94 92 GLY A C 1
ATOM 674 O O . GLY A 1 92 ? 1.068 15.719 10.727 1 98.94 92 GLY A O 1
ATOM 675 N N . HIS A 1 93 ? 1.137 14.516 8.859 1 98.94 93 HIS A N 1
ATOM 676 C CA . HIS A 1 93 ? 2.451 13.945 9.125 1 98.94 93 HIS A CA 1
ATOM 677 C C . HIS A 1 93 ? 3.48 14.43 8.117 1 98.94 93 HIS A C 1
ATOM 679 O O . HIS A 1 93 ? 3.232 14.406 6.906 1 98.94 93 HIS A O 1
ATOM 685 N N . SER A 1 94 ? 4.68 14.859 8.609 1 98.81 94 SER A N 1
ATOM 686 C CA . SER A 1 94 ? 5.793 15.234 7.742 1 98.81 94 SER A CA 1
ATOM 687 C C . SER A 1 94 ? 5.375 16.297 6.727 1 98.81 94 SER A C 1
ATOM 689 O O . SER A 1 94 ? 4.84 17.344 7.102 1 98.81 94 SER A O 1
ATOM 691 N N . LEU A 1 95 ? 5.469 16.125 5.508 1 98.88 95 LEU A N 1
ATOM 692 C CA . LEU A 1 95 ? 5.027 17.062 4.484 1 98.88 95 LEU A CA 1
ATOM 693 C C . LEU A 1 95 ? 3.521 17.281 4.562 1 98.88 95 LEU A C 1
ATOM 695 O O . LEU A 1 95 ? 3.025 18.359 4.191 1 98.88 95 LEU A O 1
ATOM 699 N N . GLY A 1 96 ? 2.789 16.312 5.117 1 98.94 96 GLY A N 1
ATOM 700 C CA . GLY A 1 96 ? 1.349 16.422 5.273 1 98.94 96 GLY A CA 1
ATOM 701 C C . GLY A 1 96 ? 0.934 17.578 6.168 1 98.94 96 GLY A C 1
ATOM 702 O O . GLY A 1 96 ? -0.217 18.016 6.129 1 98.94 96 GLY A O 1
ATOM 703 N N . GLY A 1 97 ? 1.87 18.062 7 1 98.94 97 GLY A N 1
ATOM 704 C CA . GLY A 1 97 ? 1.593 19.266 7.777 1 98.94 97 GLY A CA 1
ATOM 705 C C . GLY A 1 97 ? 1.347 20.484 6.918 1 98.94 97 GLY A C 1
ATOM 706 O O . GLY A 1 97 ? 0.5 21.328 7.242 1 98.94 97 GLY A O 1
ATOM 707 N N . LEU A 1 98 ? 2.09 20.594 5.836 1 98.94 98 LEU A N 1
ATOM 708 C CA . LEU A 1 98 ? 1.879 21.703 4.914 1 98.94 98 LEU A CA 1
ATOM 709 C C . LEU A 1 98 ? 0.527 21.594 4.219 1 98.94 98 LEU A C 1
ATOM 711 O O . LEU A 1 98 ? -0.145 22.594 3.977 1 98.94 98 LEU A O 1
ATOM 715 N N . SER A 1 99 ? 0.133 20.328 3.898 1 98.94 99 SER A N 1
ATOM 716 C CA . SER A 1 99 ? -1.189 20.125 3.32 1 98.94 99 SER A CA 1
ATOM 717 C C . SER A 1 99 ? -2.291 20.5 4.305 1 98.94 99 SER A C 1
ATOM 719 O O . SER A 1 99 ? -3.291 21.109 3.918 1 98.94 99 SER A O 1
ATOM 721 N N . VAL A 1 100 ? -2.094 20.156 5.516 1 98.94 100 VAL A N 1
ATOM 722 C CA . VAL A 1 100 ? -3.045 20.5 6.562 1 98.94 100 VAL A CA 1
ATOM 723 C C . VAL A 1 100 ? -3.111 22.016 6.715 1 98.94 100 VAL A C 1
ATOM 725 O O . VAL A 1 100 ? -4.195 22.594 6.836 1 98.94 100 VAL A O 1
ATOM 728 N N . ALA A 1 101 ? -1.963 22.688 6.699 1 98.94 101 ALA A N 1
ATOM 729 C CA . ALA A 1 101 ? -1.924 24.156 6.797 1 98.94 101 ALA A CA 1
ATOM 730 C C . ALA A 1 101 ? -2.664 24.797 5.629 1 98.94 101 ALA A C 1
ATOM 732 O O . ALA A 1 101 ? -3.459 25.719 5.824 1 98.94 101 ALA A O 1
ATOM 733 N N . LEU A 1 102 ? -2.402 24.297 4.426 1 98.94 102 LEU A N 1
ATOM 734 C CA . LEU A 1 102 ? -3.09 24.812 3.25 1 98.94 102 LEU A CA 1
ATOM 735 C C . LEU A 1 102 ? -4.598 24.625 3.373 1 98.94 102 LEU A C 1
ATOM 737 O O . LEU A 1 102 ? -5.371 25.547 3.096 1 98.94 102 LEU A O 1
ATOM 741 N N . ALA A 1 103 ? -4.977 23.438 3.781 1 98.94 103 ALA A N 1
ATOM 742 C CA . ALA A 1 103 ? -6.398 23.141 3.941 1 98.94 103 ALA A CA 1
ATOM 743 C C . ALA A 1 103 ? -7.035 24.062 4.98 1 98.94 103 ALA A C 1
ATOM 745 O O . ALA A 1 103 ? -8.156 24.531 4.793 1 98.94 103 ALA A O 1
ATOM 746 N N . THR A 1 104 ? -6.332 24.312 6.023 1 98.69 104 THR A N 1
ATOM 747 C CA . THR A 1 104 ? -6.816 25.172 7.094 1 98.69 104 THR A CA 1
ATOM 748 C C . THR A 1 104 ? -6.938 26.609 6.613 1 98.69 104 THR A C 1
ATOM 750 O O . THR A 1 104 ? -7.879 27.328 6.98 1 98.69 104 THR A O 1
ATOM 753 N N . GLU A 1 105 ? -5.996 27.094 5.816 1 98.81 105 GLU A N 1
ATOM 754 C CA . GLU A 1 105 ? -6.062 28.406 5.211 1 98.81 105 GLU A CA 1
ATOM 755 C C . GLU A 1 105 ? -7.297 28.562 4.324 1 98.81 105 GLU A C 1
ATOM 757 O O . GLU A 1 105 ? -7.973 29.594 4.355 1 98.81 105 GLU A O 1
ATOM 762 N N . MET A 1 106 ? -7.582 27.531 3.629 1 98.62 106 MET A N 1
ATOM 763 C CA . MET A 1 106 ? -8.656 27.594 2.639 1 98.62 106 MET A CA 1
ATOM 764 C C . MET A 1 106 ? -10.016 27.391 3.295 1 98.62 106 MET A C 1
ATOM 766 O O . MET A 1 106 ? -11.016 27.953 2.855 1 98.62 106 MET A O 1
ATOM 770 N N . PHE A 1 107 ? -10.055 26.547 4.371 1 97.94 107 PHE A N 1
ATOM 771 C CA . PHE A 1 107 ? -11.312 26.188 5.008 1 97.94 107 PHE A CA 1
ATOM 772 C C . PHE A 1 107 ? -11.203 26.281 6.523 1 97.94 107 PHE A C 1
ATOM 774 O O . PHE A 1 107 ? -11.469 25.297 7.234 1 97.94 107 PHE A O 1
ATOM 781 N N . PRO A 1 108 ? -10.945 27.484 7.051 1 97.56 108 PRO A N 1
ATOM 782 C CA . PRO A 1 108 ? -10.758 27.594 8.5 1 97.56 108 PRO A CA 1
ATOM 783 C C . PRO A 1 108 ? -12.016 27.203 9.281 1 97.56 108 PRO A C 1
ATOM 785 O O . PRO A 1 108 ? -11.922 26.672 10.391 1 97.56 108 PRO A O 1
ATOM 788 N N . ASP A 1 109 ? -13.203 27.328 8.703 1 95.69 109 ASP A N 1
ATOM 789 C CA . ASP A 1 109 ? -14.469 27.062 9.391 1 95.69 109 ASP A CA 1
ATOM 790 C C . ASP A 1 109 ? -14.789 25.578 9.398 1 95.69 109 ASP A C 1
ATOM 792 O O . ASP A 1 109 ? -15.68 25.125 10.125 1 95.69 109 ASP A O 1
ATOM 796 N N . LYS A 1 110 ? -14.008 24.812 8.656 1 96.88 110 LYS A N 1
ATOM 797 C CA . LYS A 1 110 ? -14.258 23.375 8.57 1 96.88 110 LYS A CA 1
ATOM 798 C C . LYS A 1 110 ? -13.234 22.594 9.391 1 96.88 110 LYS A C 1
ATOM 800 O O . LYS A 1 110 ? -13.266 21.359 9.422 1 96.88 110 LYS A O 1
ATOM 805 N N . VAL A 1 111 ? -12.359 23.25 10.047 1 97.62 111 VAL A N 1
ATOM 806 C CA . VAL A 1 111 ? -11.297 22.594 10.805 1 97.62 111 VAL A CA 1
ATOM 807 C C . VAL A 1 111 ? -11.484 22.875 12.297 1 97.62 111 VAL A C 1
ATOM 809 O O . VAL A 1 111 ? -11.469 24.031 12.727 1 97.62 111 VAL A O 1
ATOM 812 N N . ALA A 1 112 ? -11.688 21.844 13.039 1 97 112 ALA A N 1
ATOM 813 C CA . ALA A 1 112 ? -11.82 21.984 14.484 1 97 112 ALA A CA 1
ATOM 814 C C . ALA A 1 112 ? -10.461 22.203 15.148 1 97 112 ALA A C 1
ATOM 816 O O . ALA A 1 112 ? -10.328 23.047 16.047 1 97 112 ALA A O 1
ATOM 817 N N . VAL A 1 113 ? -9.523 21.484 14.703 1 98.25 113 VAL A N 1
ATOM 818 C CA . VAL A 1 113 ? -8.148 21.594 15.18 1 98.25 113 VAL A CA 1
ATOM 819 C C . VAL A 1 113 ? -7.195 21 14.141 1 98.25 113 VAL A C 1
ATOM 821 O O . VAL A 1 113 ? -7.527 20.016 13.469 1 98.25 113 VAL A O 1
ATOM 824 N N . ALA A 1 114 ? -6.105 21.625 13.906 1 98.69 114 ALA A N 1
ATOM 825 C CA . ALA A 1 114 ? -5.016 21.125 13.07 1 98.69 114 ALA A CA 1
ATOM 826 C C . ALA A 1 114 ? -3.889 20.547 13.914 1 98.69 114 ALA A C 1
ATOM 828 O O . ALA A 1 114 ? -3.225 21.281 14.656 1 98.69 114 ALA A O 1
ATOM 829 N N . ALA A 1 115 ? -3.707 19.281 13.828 1 98.88 115 ALA A N 1
ATOM 830 C CA . ALA A 1 115 ? -2.635 18.609 14.562 1 98.88 115 ALA A CA 1
ATOM 831 C C . ALA A 1 115 ? -1.473 18.266 13.633 1 98.88 115 ALA A C 1
ATOM 833 O O . ALA A 1 115 ? -1.681 17.781 12.523 1 98.88 115 ALA A O 1
ATOM 834 N N . PHE A 1 116 ? -0.295 18.562 14.086 1 98.94 116 PHE A N 1
ATOM 835 C CA . PHE A 1 116 ? 0.939 18.312 13.352 1 98.94 116 PHE A CA 1
ATOM 836 C C . PHE A 1 116 ? 1.771 17.234 14.031 1 98.94 116 PHE A C 1
ATOM 838 O O . PHE A 1 116 ? 2.424 17.5 15.047 1 98.94 116 PHE A O 1
ATOM 845 N N . LEU A 1 117 ? 1.751 16.062 13.508 1 98.94 117 LEU A N 1
ATOM 846 C CA . LEU A 1 117 ? 2.502 14.922 14.039 1 98.94 117 LEU A CA 1
ATOM 847 C C . LEU A 1 117 ? 3.875 14.828 13.383 1 98.94 117 LEU A C 1
ATOM 849 O O . LEU A 1 117 ? 3.994 14.359 12.25 1 98.94 117 LEU A O 1
ATOM 853 N N . SER A 1 118 ? 4.953 15.219 14.133 1 98.69 118 SER A N 1
ATOM 854 C CA . SER A 1 118 ? 6.285 15.266 13.539 1 98.69 118 SER A CA 1
ATOM 855 C C . SER A 1 118 ? 6.238 15.844 12.125 1 98.69 118 SER A C 1
ATOM 857 O O . SER A 1 118 ? 6.73 15.219 11.18 1 98.69 118 SER A O 1
ATOM 859 N N . ALA A 1 119 ? 5.582 17.016 11.961 1 98.88 119 ALA A N 1
ATOM 860 C CA . ALA A 1 119 ? 5.23 17.547 10.648 1 98.88 119 ALA A CA 1
ATOM 861 C C . ALA A 1 119 ? 5.789 18.953 10.453 1 98.88 119 ALA A C 1
ATOM 863 O O . ALA A 1 119 ? 6.062 19.656 11.43 1 98.88 119 ALA A O 1
ATOM 864 N N . TYR A 1 120 ? 5.961 19.344 9.211 1 98.88 120 TYR A N 1
ATOM 865 C CA . TYR A 1 120 ? 6.25 20.75 8.914 1 98.88 120 TYR A CA 1
ATOM 866 C C . TYR A 1 120 ? 5.051 21.625 9.227 1 98.88 120 TYR A C 1
ATOM 868 O O . TYR A 1 120 ? 3.934 21.359 8.781 1 98.88 120 TYR A O 1
ATOM 876 N N . MET A 1 121 ? 5.297 22.609 10.031 1 98.88 121 MET A N 1
ATOM 877 C CA . MET A 1 121 ? 4.281 23.578 10.445 1 98.88 121 MET A CA 1
ATOM 878 C C . MET A 1 121 ? 4.695 25 10.07 1 98.88 121 MET A C 1
ATOM 880 O O . MET A 1 121 ? 5.477 25.625 10.789 1 98.88 121 MET A O 1
ATOM 884 N N . PRO A 1 122 ? 4.145 25.469 8.953 1 98.62 122 PRO A N 1
ATOM 885 C CA . PRO A 1 122 ? 4.527 26.828 8.531 1 98.62 122 PRO A CA 1
ATOM 886 C C . PRO A 1 122 ? 3.957 27.906 9.445 1 98.62 122 PRO A C 1
ATOM 888 O O . PRO A 1 122 ? 2.92 27.703 10.078 1 98.62 122 PRO A O 1
ATOM 891 N N . ASP A 1 123 ? 4.641 29.031 9.539 1 98.19 123 ASP A N 1
ATOM 892 C CA . ASP A 1 123 ? 4.137 30.203 10.258 1 98.19 123 ASP A CA 1
ATOM 893 C C . ASP A 1 123 ? 3.318 31.094 9.336 1 98.19 123 ASP A C 1
ATOM 895 O O . ASP A 1 123 ? 2.988 30.719 8.211 1 98.19 123 ASP A O 1
ATOM 899 N N . CYS A 1 124 ? 2.938 32.25 9.852 1 98.06 124 CYS A N 1
ATOM 900 C CA . CYS A 1 124 ? 2.088 33.156 9.086 1 98.06 124 CYS A CA 1
ATOM 901 C C . CYS A 1 124 ? 2.885 34.344 8.562 1 98.06 124 CYS A C 1
ATOM 903 O O . CYS A 1 124 ? 2.307 35.344 8.125 1 98.06 124 CYS A O 1
ATOM 905 N N . VAL A 1 125 ? 4.207 34.281 8.609 1 97.69 125 VAL A N 1
ATOM 906 C CA . VAL A 1 125 ? 5 35.469 8.25 1 97.69 125 VAL A CA 1
ATOM 907 C C . VAL A 1 125 ? 5.855 35.156 7.023 1 97.69 125 VAL A C 1
ATOM 909 O O . VAL A 1 125 ? 6.23 36.062 6.281 1 97.69 125 VAL A O 1
ATOM 912 N N . SER A 1 126 ? 6.164 33.969 6.789 1 97.56 126 SER A N 1
ATOM 913 C CA . SER A 1 126 ? 7.031 33.531 5.695 1 97.56 126 SER A CA 1
ATOM 914 C C . SER A 1 126 ? 6.273 32.656 4.699 1 97.56 126 SER A C 1
ATOM 916 O O . SER A 1 126 ? 5.254 32.062 5.043 1 97.56 126 SER A O 1
ATOM 918 N N . PRO A 1 127 ? 6.836 32.594 3.441 1 98.06 127 PRO A N 1
ATOM 919 C CA . PRO A 1 127 ? 6.266 31.578 2.539 1 98.06 127 PRO A CA 1
ATOM 920 C C . PRO A 1 127 ? 6.289 30.172 3.133 1 98.06 127 PRO A C 1
ATOM 922 O O . PRO A 1 127 ? 7.211 29.828 3.875 1 98.06 127 PRO A O 1
ATOM 925 N N . PRO A 1 128 ? 5.273 29.375 2.766 1 98.12 128 PRO A N 1
ATOM 926 C CA . PRO A 1 128 ? 5.176 28.047 3.379 1 98.12 128 PRO A CA 1
ATOM 927 C C . PRO A 1 128 ? 6.43 27.203 3.16 1 98.12 128 PRO A C 1
ATOM 929 O O . PRO A 1 128 ? 6.73 26.312 3.965 1 98.12 128 PRO A O 1
ATOM 932 N N . SER A 1 129 ? 7.238 27.469 2.111 1 97.62 129 SER A N 1
ATOM 933 C CA . SER A 1 129 ? 8.445 26.703 1.811 1 97.62 129 SER A CA 1
ATOM 934 C C . SER A 1 129 ? 9.523 26.938 2.867 1 97.62 129 SER A C 1
ATOM 936 O O . SER A 1 129 ? 10.492 26.172 2.945 1 97.62 129 SER A O 1
ATOM 938 N N . HIS A 1 130 ? 9.406 27.984 3.639 1 97.62 130 HIS A N 1
ATOM 939 C CA . HIS A 1 130 ? 10.469 28.406 4.543 1 97.62 130 HIS A CA 1
ATOM 940 C C . HIS A 1 130 ? 10.82 27.312 5.543 1 97.62 130 HIS A C 1
ATOM 942 O O . HIS A 1 130 ? 12 27.062 5.809 1 97.62 130 HIS A O 1
ATOM 948 N N . VAL A 1 131 ? 9.82 26.641 6.09 1 97.31 131 VAL A N 1
ATOM 949 C CA . VAL A 1 131 ? 10.047 25.625 7.102 1 97.31 131 VAL A CA 1
ATOM 950 C C . VAL A 1 131 ? 10.828 24.453 6.5 1 97.31 131 VAL A C 1
ATOM 952 O O . VAL A 1 131 ? 11.664 23.859 7.168 1 97.31 131 VAL A O 1
ATOM 955 N N . LEU A 1 132 ? 10.609 24.109 5.23 1 96.44 132 LEU A N 1
ATOM 956 C CA . LEU A 1 132 ? 11.352 23.078 4.531 1 96.44 132 LEU A CA 1
ATOM 957 C C . LEU A 1 132 ? 12.789 23.5 4.273 1 96.44 132 LEU A C 1
ATOM 959 O O . LEU A 1 132 ? 13.727 22.75 4.516 1 96.44 132 LEU A O 1
ATOM 963 N N . MET A 1 133 ? 12.898 24.703 3.777 1 95 133 MET A N 1
ATOM 964 C CA . MET A 1 133 ? 14.211 25.25 3.416 1 95 133 MET A CA 1
ATOM 965 C C . MET A 1 133 ? 15.094 25.391 4.648 1 95 133 MET A C 1
ATOM 967 O O . MET A 1 133 ? 16.281 25.078 4.602 1 95 133 MET A O 1
ATOM 971 N N . GLN A 1 134 ? 14.531 25.875 5.699 1 95.31 134 GLN A N 1
ATOM 972 C CA . GLN A 1 134 ? 15.281 26.031 6.941 1 95.31 134 GLN A CA 1
ATOM 973 C C . GLN A 1 134 ? 15.758 24.688 7.48 1 95.31 134 GLN A C 1
ATOM 975 O O . GLN A 1 134 ? 16.875 24.578 8 1 95.31 134 GLN A O 1
ATOM 980 N N . HIS A 1 135 ? 14.922 23.688 7.406 1 95 135 HIS A N 1
ATOM 981 C CA . HIS A 1 135 ? 15.312 22.344 7.812 1 95 135 HIS A CA 1
ATOM 982 C C . HIS A 1 135 ? 16.5 21.844 6.996 1 95 135 HIS A C 1
ATOM 984 O O . HIS A 1 135 ? 17.453 21.281 7.547 1 95 135 HIS A O 1
ATOM 990 N N . GLY A 1 136 ? 16.469 22.031 5.691 1 89.69 136 GLY A N 1
ATOM 991 C CA . GLY A 1 136 ? 17.531 21.609 4.797 1 89.69 136 GLY A CA 1
ATOM 992 C C . GLY A 1 136 ? 18.828 22.359 5 1 89.69 136 GLY A C 1
ATOM 993 O O . GLY A 1 136 ? 19.922 21.781 4.977 1 89.69 136 GLY A O 1
ATOM 994 N N . GLU A 1 137 ? 18.734 23.625 5.164 1 85.31 137 GLU A N 1
ATOM 995 C CA . GLU A 1 137 ? 19.891 24.516 5.273 1 85.31 137 GLU A CA 1
ATOM 996 C C . GLU A 1 137 ? 20.594 24.344 6.621 1 85.31 137 GLU A C 1
ATOM 998 O O . GLU A 1 137 ? 21.797 24.547 6.734 1 85.31 137 GLU A O 1
ATOM 1003 N N . GLY A 1 138 ? 19.844 23.953 7.582 1 84.25 138 GLY A N 1
ATOM 1004 C CA . GLY A 1 138 ? 20.406 23.844 8.922 1 84.25 138 GLY A CA 1
ATOM 1005 C C . GLY A 1 138 ? 21.172 22.547 9.148 1 84.25 138 GLY A C 1
ATOM 1006 O O . GLY A 1 138 ? 21.703 22.312 10.234 1 84.25 138 GLY A O 1
ATOM 1007 N N . ASN A 1 139 ? 21.281 21.75 8.117 1 81.31 139 ASN A N 1
ATOM 1008 C CA . ASN A 1 139 ? 21.969 20.469 8.195 1 81.31 139 ASN A CA 1
ATOM 1009 C C . ASN A 1 139 ? 21.469 19.641 9.383 1 81.31 139 ASN A C 1
ATOM 1011 O O . ASN A 1 139 ? 22.281 19.094 10.141 1 81.31 139 ASN A O 1
ATOM 1015 N N . TRP A 1 140 ? 20.312 19.703 9.609 1 84.5 140 TRP A N 1
ATOM 1016 C CA . TRP A 1 140 ? 19.688 19.016 10.734 1 84.5 140 TRP A CA 1
ATOM 1017 C C . TRP A 1 140 ? 19.812 17.516 10.578 1 84.5 140 TRP A C 1
ATOM 1019 O O . TRP A 1 140 ? 19.844 16.781 11.578 1 84.5 140 TRP A O 1
ATOM 1029 N N . VAL A 1 141 ? 19.812 17.078 9.32 1 84.69 141 VAL A N 1
ATOM 1030 C CA . VAL A 1 141 ? 19.875 15.641 9.047 1 84.69 141 VAL A CA 1
ATOM 1031 C C . VAL A 1 141 ? 20.641 15.398 7.746 1 84.69 141 VAL A C 1
ATOM 1033 O O . VAL A 1 141 ? 20.5 16.156 6.785 1 84.69 141 VAL A O 1
ATOM 1036 N N . SER A 1 142 ? 21.438 14.406 7.812 1 87.62 142 SER A N 1
ATOM 1037 C CA . SER A 1 142 ? 22.109 13.977 6.586 1 87.62 142 SER A CA 1
ATOM 1038 C C . SER A 1 142 ? 21.109 13.391 5.594 1 87.62 142 SER A C 1
ATOM 1040 O O . SER A 1 142 ? 20.312 12.531 5.957 1 87.62 142 SER A O 1
ATOM 1042 N N . LEU A 1 143 ? 21.234 13.836 4.332 1 88.88 143 LEU A N 1
ATOM 1043 C CA . LEU A 1 143 ? 20.297 13.383 3.311 1 88.88 143 LEU A CA 1
ATOM 1044 C C . LEU A 1 143 ? 20.672 11.992 2.807 1 88.88 143 LEU A C 1
ATOM 1046 O O . LEU A 1 143 ? 19.859 11.336 2.141 1 88.88 143 LEU A O 1
ATOM 1050 N N . LEU A 1 144 ? 21.891 11.57 3.086 1 93.56 144 LEU A N 1
ATOM 1051 C CA . LEU A 1 144 ? 22.359 10.258 2.662 1 93.56 144 LEU A CA 1
ATOM 1052 C C . LEU A 1 144 ? 22.062 10.023 1.184 1 93.56 144 LEU A C 1
ATOM 1054 O O . LEU A 1 144 ? 22.578 10.75 0.324 1 93.56 144 LEU A O 1
ATOM 1058 N N . ASP A 1 145 ? 21.219 9.055 0.849 1 95.62 145 ASP A N 1
ATOM 1059 C CA . ASP A 1 145 ? 21.016 8.664 -0.542 1 95.62 145 ASP A CA 1
ATOM 1060 C C . ASP A 1 145 ? 19.641 9.109 -1.049 1 95.62 145 ASP A C 1
ATOM 1062 O O . ASP A 1 145 ? 19.125 8.562 -2.021 1 95.62 145 ASP A O 1
ATOM 1066 N N . ASN A 1 146 ? 19.062 10.086 -0.313 1 95.88 146 ASN A N 1
ATOM 1067 C CA . ASN A 1 146 ? 17.875 10.703 -0.87 1 95.88 146 ASN A CA 1
ATOM 1068 C C . ASN A 1 146 ? 18.141 11.312 -2.24 1 95.88 146 ASN A C 1
ATOM 1070 O O . ASN A 1 146 ? 19.234 11.805 -2.5 1 95.88 146 ASN A O 1
ATOM 1074 N N . GLY A 1 147 ? 17.078 11.258 -3.064 1 95.56 147 GLY A N 1
ATOM 1075 C CA . GLY A 1 147 ? 17.266 11.773 -4.41 1 95.56 147 GLY A CA 1
ATOM 1076 C C . GLY A 1 147 ? 16.281 12.867 -4.773 1 95.56 147 GLY A C 1
ATOM 1077 O O . GLY A 1 147 ? 15.102 12.781 -4.438 1 95.56 147 GLY A O 1
ATOM 1078 N N . MET A 1 148 ? 16.797 13.945 -5.363 1 94.31 148 MET A N 1
ATOM 1079 C CA . MET A 1 148 ? 16 14.992 -5.988 1 94.31 148 MET A CA 1
ATOM 1080 C C . MET A 1 148 ? 16.406 15.195 -7.445 1 94.31 148 MET A C 1
ATOM 1082 O O . MET A 1 148 ? 17.594 15.234 -7.758 1 94.31 148 MET A O 1
ATOM 1086 N N . LYS A 1 149 ? 15.414 15.188 -8.305 1 95.06 149 LYS A N 1
ATOM 1087 C CA . LYS A 1 149 ? 15.695 15.352 -9.727 1 95.06 149 LYS A CA 1
ATOM 1088 C C . LYS A 1 149 ? 14.672 16.266 -10.391 1 95.06 149 LYS A C 1
ATOM 1090 O O . LYS A 1 149 ? 13.484 16.219 -10.055 1 95.06 149 LYS A O 1
ATOM 1095 N N . PRO A 1 150 ? 15.227 17.031 -11.352 1 94.12 150 PRO A N 1
ATOM 1096 C CA . PRO A 1 150 ? 14.25 17.766 -12.156 1 94.12 150 PRO A CA 1
ATOM 1097 C C . PRO A 1 150 ? 13.305 16.844 -12.922 1 94.12 150 PRO A C 1
ATOM 1099 O O . PRO A 1 150 ? 13.719 15.789 -13.391 1 94.12 150 PRO A O 1
ATOM 1102 N N . GLN A 1 151 ? 12.07 17.266 -13.031 1 92.69 151 GLN A N 1
ATOM 1103 C CA . GLN A 1 151 ? 11.125 16.438 -13.773 1 92.69 151 GLN A CA 1
ATOM 1104 C C . GLN A 1 151 ? 11.109 16.812 -15.258 1 92.69 151 GLN A C 1
ATOM 1106 O O . GLN A 1 151 ? 10.672 16.031 -16.094 1 92.69 151 GLN A O 1
ATOM 1111 N N . ASP A 1 152 ? 11.406 18.016 -15.492 1 89.62 152 ASP A N 1
ATOM 1112 C CA . ASP A 1 152 ? 11.461 18.516 -16.875 1 89.62 152 ASP A CA 1
ATOM 1113 C C . ASP A 1 152 ? 12.617 19.484 -17.047 1 89.62 152 ASP A C 1
ATOM 1115 O O . ASP A 1 152 ? 13.164 20 -16.078 1 89.62 152 ASP A O 1
ATOM 1119 N N . ALA A 1 153 ? 13 19.656 -18.297 1 86.31 153 ALA A N 1
ATOM 1120 C CA . ALA A 1 153 ? 14.172 20.469 -18.609 1 86.31 153 ALA A CA 1
ATOM 1121 C C . ALA A 1 153 ? 13.891 21.953 -18.344 1 86.31 153 ALA A C 1
ATOM 1123 O O . ALA A 1 153 ? 14.789 22.688 -17.953 1 86.31 153 ALA A O 1
ATOM 1124 N N . ASP A 1 154 ? 12.68 22.359 -18.516 1 85.94 154 ASP A N 1
ATOM 1125 C CA . ASP A 1 154 ? 12.344 23.781 -18.469 1 85.94 154 ASP A CA 1
ATOM 1126 C C . ASP A 1 154 ? 11.977 24.219 -17.047 1 85.94 154 ASP A C 1
ATOM 1128 O O . ASP A 1 154 ? 11.758 25.391 -16.781 1 85.94 154 ASP A O 1
ATOM 1132 N N . GLY A 1 155 ? 11.93 23.344 -16.172 1 81.62 155 GLY A N 1
ATOM 1133 C CA . GLY A 1 155 ? 11.633 23.656 -14.789 1 81.62 155 GLY A CA 1
ATOM 1134 C C . GLY A 1 155 ? 10.188 24.047 -14.555 1 81.62 155 GLY A C 1
ATOM 1135 O O . GLY A 1 155 ? 9.891 24.812 -13.633 1 81.62 155 GLY A O 1
ATOM 1136 N N . ARG A 1 156 ? 9.312 23.641 -15.414 1 87.44 156 ARG A N 1
ATOM 1137 C CA . ARG A 1 156 ? 7.891 23.969 -15.289 1 87.44 156 ARG A CA 1
ATOM 1138 C C . ARG A 1 156 ? 7.219 23.078 -14.242 1 87.44 156 ARG A C 1
ATOM 1140 O O . ARG A 1 156 ? 6.234 23.5 -13.625 1 87.44 156 ARG A O 1
ATOM 1147 N N . LEU A 1 157 ? 7.77 21.953 -13.945 1 93.5 157 LEU A N 1
ATOM 1148 C CA . LEU A 1 157 ? 7.25 21.031 -12.938 1 93.5 157 LEU A CA 1
ATOM 1149 C C . LEU A 1 157 ? 8.125 21.031 -11.695 1 93.5 157 LEU A C 1
ATOM 1151 O O . LEU A 1 157 ? 9.336 21.25 -11.781 1 93.5 157 LEU A O 1
ATOM 1155 N N . PRO A 1 158 ? 7.48 20.844 -10.594 1 93.69 158 PRO A N 1
ATOM 1156 C CA . PRO A 1 158 ? 8.32 20.719 -9.398 1 93.69 158 PRO A CA 1
ATOM 1157 C C . PRO A 1 158 ? 9.281 19.531 -9.477 1 93.69 158 PRO A C 1
ATOM 1159 O O . PRO A 1 158 ? 8.953 18.516 -10.078 1 93.69 158 PRO A O 1
ATOM 1162 N N . ALA A 1 159 ? 10.453 19.703 -8.812 1 95.94 159 ALA A N 1
ATOM 1163 C CA . ALA A 1 159 ? 11.43 18.625 -8.766 1 95.94 159 ALA A CA 1
ATOM 1164 C C . ALA A 1 159 ? 10.844 17.391 -8.078 1 95.94 159 ALA A C 1
ATOM 1166 O O . ALA A 1 159 ? 10.047 17.5 -7.148 1 95.94 159 ALA A O 1
ATOM 1167 N N . SER A 1 160 ? 11.227 16.219 -8.602 1 97.5 160 SER A N 1
ATOM 1168 C CA . SER A 1 160 ? 10.836 14.969 -7.957 1 97.5 160 SER A CA 1
ATOM 1169 C C . SER A 1 160 ? 11.695 14.695 -6.727 1 97.5 160 SER A C 1
ATOM 1171 O O . SER A 1 160 ? 12.766 15.281 -6.566 1 97.5 160 SER A O 1
ATOM 1173 N N . PHE A 1 161 ? 11.25 13.914 -5.852 1 97.81 161 PHE A N 1
ATOM 1174 C CA . PHE A 1 161 ? 11.938 13.531 -4.625 1 97.81 161 PHE A CA 1
ATOM 1175 C C . PHE A 1 161 ? 11.656 12.078 -4.277 1 97.81 161 PHE A C 1
ATOM 1177 O O . PHE A 1 161 ? 10.531 11.602 -4.434 1 97.81 161 PHE A O 1
ATOM 1184 N N . MET A 1 162 ? 12.633 11.305 -3.82 1 98.31 162 MET A N 1
ATOM 1185 C CA . MET A 1 162 ? 12.469 9.938 -3.346 1 98.31 162 MET A CA 1
ATOM 1186 C C . MET A 1 162 ? 13.461 9.633 -2.221 1 98.31 162 MET A C 1
ATOM 1188 O O . MET A 1 162 ? 14.633 10 -2.305 1 98.31 162 MET A O 1
ATOM 1192 N N . PHE A 1 163 ? 12.984 9.016 -1.163 1 98.25 163 PHE A N 1
ATOM 1193 C CA . PHE A 1 163 ? 13.875 8.562 -0.102 1 98.25 163 PHE A CA 1
ATOM 1194 C C . PHE A 1 163 ? 14.773 7.434 -0.595 1 98.25 163 PHE A C 1
ATOM 1196 O O . PHE A 1 163 ? 14.312 6.508 -1.263 1 98.25 163 PHE A O 1
ATOM 1203 N N . GLY A 1 164 ? 16.031 7.531 -0.227 1 97.62 164 GLY A N 1
ATOM 1204 C CA . GLY A 1 164 ? 16.938 6.434 -0.525 1 97.62 164 GLY A CA 1
ATOM 1205 C C . GLY A 1 164 ? 16.844 5.297 0.472 1 97.62 164 GLY A C 1
ATOM 1206 O O . GLY A 1 164 ? 16.391 5.488 1.602 1 97.62 164 GLY A O 1
ATOM 1207 N N . PRO A 1 165 ? 17.25 4.086 0.072 1 96.25 165 PRO A N 1
ATOM 1208 C CA . PRO A 1 165 ? 17.172 2.912 0.944 1 96.25 165 PRO A CA 1
ATOM 1209 C C . PRO A 1 165 ? 17.922 3.094 2.26 1 96.25 165 PRO A C 1
ATOM 1211 O O . PRO A 1 165 ? 17.469 2.621 3.305 1 96.25 165 PRO A O 1
ATOM 1214 N N . GLN A 1 166 ? 19.062 3.746 2.271 1 97 166 GLN A N 1
ATOM 1215 C CA . GLN A 1 166 ? 19.812 3.969 3.504 1 97 166 GLN A CA 1
ATOM 1216 C C . GLN A 1 166 ? 19.078 4.934 4.43 1 97 166 GLN A C 1
ATOM 1218 O O . GLN A 1 166 ? 19.016 4.719 5.641 1 97 166 GLN A O 1
ATOM 1223 N N . PHE A 1 167 ? 18.578 5.973 3.836 1 97.94 167 PHE A N 1
ATOM 1224 C CA . PHE A 1 167 ? 17.828 6.934 4.637 1 97.94 167 PHE A CA 1
ATOM 1225 C C . PHE A 1 167 ? 16.609 6.277 5.262 1 97.94 167 PHE A C 1
ATOM 1227 O O . PHE A 1 167 ? 16.312 6.492 6.438 1 97.94 167 PHE A O 1
ATOM 1234 N N . ILE A 1 168 ? 15.898 5.469 4.457 1 98.06 168 ILE A N 1
ATOM 1235 C CA . ILE A 1 168 ? 14.711 4.777 4.941 1 98.06 168 ILE A CA 1
ATOM 1236 C C . ILE A 1 168 ? 15.062 3.932 6.16 1 98.06 168 ILE A C 1
ATOM 1238 O O . ILE A 1 168 ? 14.406 4.023 7.199 1 98.06 168 ILE A O 1
ATOM 1242 N N . GLN A 1 169 ? 16.062 3.242 6.086 1 96.38 169 GLN A N 1
ATOM 1243 C CA . GLN A 1 169 ? 16.438 2.289 7.129 1 96.38 169 GLN A CA 1
ATOM 1244 C C . GLN A 1 169 ? 17.016 3.002 8.352 1 96.38 169 GLN A C 1
ATOM 1246 O O . GLN A 1 169 ? 16.703 2.637 9.484 1 96.38 169 GLN A O 1
ATOM 1251 N N . GLN A 1 170 ? 17.719 4.102 8.148 1 96.94 170 GLN A N 1
ATOM 1252 C CA . GLN A 1 170 ? 18.547 4.656 9.227 1 96.94 170 GLN A CA 1
ATOM 1253 C C . GLN A 1 170 ? 17.859 5.859 9.867 1 96.94 170 GLN A C 1
ATOM 1255 O O . GLN A 1 170 ? 18.125 6.184 11.023 1 96.94 170 GLN A O 1
ATOM 1260 N N . LYS A 1 171 ? 16.984 6.484 9.102 1 97.81 171 LYS A N 1
ATOM 1261 C CA . LYS A 1 171 ? 16.562 7.793 9.594 1 97.81 171 LYS A CA 1
ATOM 1262 C C . LYS A 1 171 ? 15.047 7.918 9.57 1 97.81 171 LYS A C 1
ATOM 1264 O O . LYS A 1 171 ? 14.477 8.711 10.328 1 97.81 171 LYS A O 1
ATOM 1269 N N . LEU A 1 172 ? 14.414 7.172 8.766 1 98.44 172 LEU A N 1
ATOM 1270 C CA . LEU A 1 172 ? 12.977 7.324 8.586 1 98.44 172 LEU A CA 1
ATOM 1271 C C . LEU A 1 172 ? 12.211 6.258 9.367 1 98.44 172 LEU A C 1
ATOM 1273 O O . LEU A 1 172 ? 11.234 6.566 10.055 1 98.44 172 LEU A O 1
ATOM 1277 N N . TYR A 1 173 ? 12.664 4.977 9.266 1 98.62 173 TYR A N 1
ATOM 1278 C CA . TYR A 1 173 ? 11.977 3.814 9.82 1 98.62 173 TYR A CA 1
ATOM 1279 C C . TYR A 1 173 ? 12.844 3.111 10.852 1 98.62 173 TYR A C 1
ATOM 1281 O O . TYR A 1 173 ? 12.719 1.903 11.062 1 98.62 173 TYR A O 1
ATOM 1289 N N . GLN A 1 174 ? 13.781 3.777 11.539 1 98.25 174 GLN A N 1
ATOM 1290 C CA . GLN A 1 174 ? 14.844 3.133 12.297 1 98.25 174 GLN A CA 1
ATOM 1291 C C . GLN A 1 174 ? 14.289 2.418 13.523 1 98.25 174 GLN A C 1
ATOM 1293 O O . GLN A 1 174 ? 14.984 1.611 14.141 1 98.25 174 GLN A O 1
ATOM 1298 N N . LEU A 1 175 ? 13.047 2.723 13.93 1 98.56 175 LEU A N 1
ATOM 1299 C CA . LEU A 1 175 ? 12.461 2.008 15.055 1 98.56 175 LEU A CA 1
ATOM 1300 C C . LEU A 1 175 ? 11.297 1.135 14.594 1 98.56 175 LEU A C 1
ATOM 1302 O O . LEU A 1 175 ? 10.57 0.578 15.414 1 98.56 175 LEU A O 1
ATOM 1306 N N . CYS A 1 176 ? 11.086 0.994 13.289 1 98.5 176 CYS A N 1
ATOM 1307 C CA . CYS A 1 176 ? 10 0.19 12.734 1 98.5 176 CYS A CA 1
ATOM 1308 C C . CYS A 1 176 ? 10.453 -1.25 12.516 1 98.5 176 CYS A C 1
ATOM 1310 O O . CYS A 1 176 ? 11.648 -1.526 12.422 1 98.5 176 CYS A O 1
ATOM 1312 N N . SER A 1 177 ? 9.484 -2.162 12.461 1 97.94 177 SER A N 1
ATOM 1313 C CA . SER A 1 177 ? 9.758 -3.578 12.242 1 97.94 177 SER A CA 1
ATOM 1314 C C . SER A 1 177 ? 10.211 -3.842 10.812 1 97.94 177 SER A C 1
ATOM 1316 O O . SER A 1 177 ? 10 -3.01 9.922 1 97.94 177 SER A O 1
ATOM 1318 N N . SER A 1 178 ? 10.797 -4.984 10.586 1 97 178 SER A N 1
ATOM 1319 C CA . SER A 1 178 ? 11.18 -5.398 9.242 1 97 178 SER A CA 1
ATOM 1320 C C . SER A 1 178 ? 9.961 -5.52 8.336 1 97 178 SER A C 1
ATOM 1322 O O . SER A 1 178 ? 10.039 -5.254 7.133 1 97 178 SER A O 1
ATOM 1324 N N . GLU A 1 179 ? 8.805 -5.918 8.891 1 98.19 179 GLU A N 1
ATOM 1325 C CA . GLU A 1 179 ? 7.562 -5.973 8.125 1 98.19 179 GLU A CA 1
ATOM 1326 C C . GLU A 1 179 ? 7.145 -4.582 7.652 1 98.19 179 GLU A C 1
ATOM 1328 O O . GLU A 1 179 ? 6.781 -4.395 6.492 1 98.19 179 GLU A O 1
ATOM 1333 N N . ASP A 1 180 ? 7.285 -3.613 8.578 1 98.62 180 ASP A N 1
ATOM 1334 C CA . ASP A 1 180 ? 6.934 -2.24 8.234 1 98.62 180 ASP A CA 1
ATOM 1335 C C . ASP A 1 180 ? 7.824 -1.716 7.109 1 98.62 180 ASP A C 1
ATOM 1337 O O . ASP A 1 180 ? 7.34 -1.096 6.16 1 98.62 180 ASP A O 1
ATOM 1341 N N . ILE A 1 181 ? 9.07 -1.981 7.258 1 98.44 181 ILE A N 1
ATOM 1342 C CA . ILE A 1 181 ? 10.031 -1.507 6.27 1 98.44 181 ILE A CA 1
ATOM 1343 C C . ILE A 1 181 ? 9.766 -2.184 4.926 1 98.44 181 ILE A C 1
ATOM 1345 O O . ILE A 1 181 ? 9.781 -1.528 3.879 1 98.44 181 ILE A O 1
ATOM 1349 N N . THR A 1 182 ? 9.5 -3.5 4.93 1 98.31 182 THR A N 1
ATOM 1350 C CA . THR A 1 182 ? 9.195 -4.25 3.715 1 98.31 182 THR A CA 1
ATOM 1351 C C . THR A 1 182 ? 7.938 -3.703 3.041 1 98.31 182 THR A C 1
ATOM 1353 O O . THR A 1 182 ? 7.914 -3.518 1.822 1 98.31 182 THR A O 1
ATOM 1356 N N . LEU A 1 183 ? 6.953 -3.42 3.855 1 98.69 183 LEU A N 1
ATOM 1357 C CA . LEU A 1 183 ? 5.723 -2.832 3.334 1 98.69 183 LEU A CA 1
ATOM 1358 C C . LEU A 1 183 ? 6.004 -1.482 2.68 1 98.69 183 LEU A C 1
ATOM 1360 O O . LEU A 1 183 ? 5.586 -1.238 1.546 1 98.69 183 LEU A O 1
ATOM 1364 N N . ALA A 1 184 ? 6.711 -0.638 3.361 1 98.31 184 ALA A N 1
ATOM 1365 C CA . ALA A 1 184 ? 7.016 0.702 2.867 1 98.31 184 ALA A CA 1
ATOM 1366 C C . ALA A 1 184 ? 7.766 0.64 1.539 1 98.31 184 ALA A C 1
ATOM 1368 O O . ALA A 1 184 ? 7.426 1.354 0.593 1 98.31 184 ALA A O 1
ATOM 1369 N N . LYS A 1 185 ? 8.727 -0.206 1.474 1 97.44 185 LYS A N 1
ATOM 1370 C CA . LYS A 1 185 ? 9.539 -0.319 0.266 1 97.44 185 LYS A CA 1
ATOM 1371 C C . LYS A 1 185 ? 8.703 -0.794 -0.918 1 97.44 185 LYS A C 1
ATOM 1373 O O . LYS A 1 185 ? 9 -0.46 -2.068 1 97.44 185 LYS A O 1
ATOM 1378 N N . SER A 1 186 ? 7.664 -1.529 -0.612 1 98.06 186 SER A N 1
ATOM 1379 C CA . SER A 1 186 ? 6.809 -2.027 -1.685 1 98.06 186 SER A CA 1
ATOM 1380 C C . SER A 1 186 ? 5.816 -0.962 -2.139 1 98.06 186 SER A C 1
ATOM 1382 O O . SER A 1 186 ? 5.211 -1.086 -3.207 1 98.06 186 SER A O 1
ATOM 1384 N N . LEU A 1 187 ? 5.691 0.162 -1.326 1 98.69 187 LEU A N 1
ATOM 1385 C CA . LEU A 1 187 ? 4.547 1.032 -1.579 1 98.69 187 LEU A CA 1
ATOM 1386 C C . LEU A 1 187 ? 4.996 2.475 -1.787 1 98.69 187 LEU A C 1
ATOM 1388 O O . LEU A 1 187 ? 4.215 3.314 -2.238 1 98.69 187 LEU A O 1
ATOM 1392 N N . MET A 1 188 ? 6.234 2.801 -1.472 1 98.25 188 MET A N 1
ATOM 1393 C CA . MET A 1 188 ? 6.711 4.168 -1.656 1 98.25 188 MET A CA 1
ATOM 1394 C C . MET A 1 188 ? 6.738 4.539 -3.135 1 98.25 188 MET A C 1
ATOM 1396 O O . MET A 1 188 ? 7.145 3.734 -3.975 1 98.25 188 MET A O 1
ATOM 1400 N N . ARG A 1 189 ? 6.273 5.719 -3.422 1 97.75 189 ARG A N 1
ATOM 1401 C CA . ARG A 1 189 ? 6.27 6.305 -4.758 1 97.75 189 ARG A CA 1
ATOM 1402 C C . ARG A 1 189 ? 7.102 7.582 -4.801 1 97.75 189 ARG A C 1
ATOM 1404 O O . ARG A 1 189 ? 7.18 8.312 -3.807 1 97.75 189 ARG A O 1
ATOM 1411 N N . VAL A 1 190 ? 7.645 7.836 -5.953 1 97.69 190 VAL A N 1
ATOM 1412 C CA . VAL A 1 190 ? 8.305 9.117 -6.156 1 97.69 190 VAL A CA 1
ATOM 1413 C C . VAL A 1 190 ? 7.32 10.258 -5.887 1 97.69 190 VAL A C 1
ATOM 1415 O O . VAL A 1 190 ? 6.152 10.18 -6.273 1 97.69 190 VAL A O 1
ATOM 1418 N N . GLY A 1 191 ? 7.734 11.195 -5.078 1 98.25 191 GLY A N 1
ATOM 1419 C CA . GLY A 1 191 ? 6.941 12.375 -4.766 1 98.25 191 GLY A CA 1
ATOM 1420 C C . GLY A 1 191 ? 7.641 13.672 -5.105 1 98.25 191 GLY A C 1
ATOM 1421 O O . GLY A 1 191 ? 8.5 13.711 -5.988 1 98.25 191 GLY A O 1
ATOM 1422 N N . SER A 1 192 ? 7.141 14.773 -4.535 1 98.5 192 SER A N 1
ATOM 1423 C CA . SER A 1 192 ? 7.711 16.109 -4.66 1 98.5 192 SER A CA 1
ATOM 1424 C C . SER A 1 192 ? 7.492 16.922 -3.391 1 98.5 192 SER A C 1
ATOM 1426 O O . SER A 1 192 ? 6.504 16.734 -2.684 1 98.5 192 SER A O 1
ATOM 1428 N N . LEU A 1 193 ? 8.438 17.797 -3.135 1 98.06 193 LEU A N 1
ATOM 1429 C CA . LEU A 1 193 ? 8.281 18.719 -2.014 1 98.06 193 LEU A CA 1
ATOM 1430 C C . LEU A 1 193 ? 7.617 20.016 -2.463 1 98.06 193 LEU A C 1
ATOM 1432 O O . LEU A 1 193 ? 7.254 20.844 -1.633 1 98.06 193 LEU A O 1
ATOM 1436 N N . PHE A 1 194 ? 7.527 20.188 -3.734 1 98 194 PHE A N 1
ATOM 1437 C CA . PHE A 1 194 ? 6.871 21.328 -4.352 1 98 194 PHE A CA 1
ATOM 1438 C C . PHE A 1 194 ? 7.496 22.641 -3.871 1 98 194 PHE A C 1
ATOM 1440 O O . PHE A 1 194 ? 6.785 23.609 -3.609 1 98 194 PHE A O 1
ATOM 1447 N N . LEU A 1 195 ? 8.781 22.656 -3.703 1 95.94 195 LEU A N 1
ATOM 1448 C CA . LEU A 1 195 ? 9.492 23.781 -3.123 1 95.94 195 LEU A CA 1
ATOM 1449 C C . LEU A 1 195 ? 9.266 25.047 -3.943 1 95.94 195 LEU A C 1
ATOM 1451 O O . LEU A 1 195 ? 8.938 26.094 -3.389 1 95.94 195 LEU A O 1
ATOM 1455 N N . GLU A 1 196 ? 9.367 24.938 -5.262 1 93.19 196 GLU A N 1
ATOM 1456 C CA . GLU A 1 196 ? 9.234 26.094 -6.141 1 93.19 196 GLU A CA 1
ATOM 1457 C C . GLU A 1 196 ? 7.84 26.703 -6.039 1 93.19 196 GLU A C 1
ATOM 1459 O O . GLU A 1 196 ? 7.695 27.922 -5.945 1 93.19 196 GLU A O 1
ATOM 1464 N N . ASP A 1 197 ? 6.898 25.875 -6.008 1 95.94 197 ASP A N 1
ATOM 1465 C CA . ASP A 1 197 ? 5.512 26.312 -5.906 1 95.94 197 ASP A CA 1
ATOM 1466 C C . ASP A 1 197 ? 5.238 26.969 -4.551 1 95.94 197 ASP A C 1
ATOM 1468 O O . ASP A 1 197 ? 4.598 28.016 -4.477 1 95.94 197 ASP A O 1
ATOM 1472 N N . LEU A 1 198 ? 5.73 26.375 -3.488 1 97.69 198 LEU A N 1
ATOM 1473 C CA . LEU A 1 198 ? 5.48 26.844 -2.127 1 97.69 198 LEU A CA 1
ATOM 1474 C C . LEU A 1 198 ? 6.258 28.109 -1.835 1 97.69 198 LEU A C 1
ATOM 1476 O O . LEU A 1 198 ? 5.836 28.938 -1.013 1 97.69 198 LEU A O 1
ATOM 1480 N N . GLN A 1 199 ? 7.359 28.297 -2.51 1 96.06 199 GLN A N 1
ATOM 1481 C CA . GLN A 1 199 ? 8.164 29.5 -2.346 1 96.06 199 GLN A CA 1
ATOM 1482 C C . GLN A 1 199 ? 7.473 30.719 -2.961 1 96.06 199 GLN A C 1
ATOM 1484 O O . GLN A 1 199 ? 7.625 31.844 -2.471 1 96.06 199 GLN A O 1
ATOM 1489 N N . ALA A 1 200 ? 6.754 30.469 -3.986 1 95.94 200 ALA A N 1
ATOM 1490 C CA . ALA A 1 200 ? 6.09 31.547 -4.711 1 95.94 200 ALA A CA 1
ATOM 1491 C C . ALA A 1 200 ? 4.781 31.938 -4.035 1 95.94 200 ALA A C 1
ATOM 1493 O O . ALA A 1 200 ? 4.203 32.969 -4.344 1 95.94 200 ALA A O 1
ATOM 1494 N N . ARG A 1 201 ? 4.387 31.219 -3.027 1 96.88 201 ARG A N 1
ATOM 1495 C CA . ARG A 1 201 ? 3.123 31.484 -2.344 1 96.88 201 ARG A CA 1
ATOM 1496 C C . ARG A 1 201 ? 3.303 32.531 -1.252 1 96.88 201 ARG A C 1
ATOM 1498 O O . ARG A 1 201 ? 4.363 32.625 -0.627 1 96.88 201 ARG A O 1
ATOM 1505 N N . GLN A 1 202 ? 2.205 33.281 -1.06 1 97.81 202 GLN A N 1
ATOM 1506 C CA . GLN A 1 202 ? 2.164 34.188 0.091 1 97.81 202 GLN A CA 1
ATOM 1507 C C . GLN A 1 202 ? 2.047 33.406 1.396 1 97.81 202 GLN A C 1
ATOM 1509 O O . GLN A 1 202 ? 1.521 32.281 1.411 1 97.81 202 GLN A O 1
ATOM 1514 N N . PRO A 1 203 ? 2.533 34 2.463 1 98.38 203 PRO A N 1
ATOM 1515 C CA . PRO A 1 203 ? 2.338 33.344 3.758 1 98.38 203 PRO A CA 1
ATOM 1516 C C . PRO A 1 203 ? 0.869 33.062 4.055 1 98.38 203 PRO A C 1
ATOM 1518 O O . PRO A 1 203 ? -0.011 33.812 3.619 1 98.38 203 PRO A O 1
ATOM 1521 N N . PHE A 1 204 ? 0.665 31.922 4.742 1 98.56 204 PHE A N 1
ATOM 1522 C CA . PHE A 1 204 ? -0.679 31.688 5.262 1 98.56 204 PHE A CA 1
ATOM 1523 C C . PHE A 1 204 ? -1.06 32.781 6.258 1 98.56 204 PHE A C 1
ATOM 1525 O O . PHE A 1 204 ? -0.198 33.344 6.949 1 98.56 204 PHE A O 1
ATOM 1532 N N . THR A 1 205 ? -2.32 33.094 6.379 1 98.44 205 THR A N 1
ATOM 1533 C CA . THR A 1 205 ? -2.736 34.312 7.074 1 98.44 205 THR A CA 1
ATOM 1534 C C . THR A 1 205 ? -3.084 34 8.531 1 98.44 205 THR A C 1
ATOM 1536 O O . THR A 1 205 ? -3.51 32.906 8.852 1 98.44 205 THR A O 1
ATOM 1539 N N . GLU A 1 206 ? -2.953 35.031 9.359 1 98 206 GLU A N 1
ATOM 1540 C CA . GLU A 1 206 ? -3.312 34.938 10.773 1 98 206 GLU A CA 1
ATOM 1541 C C . GLU A 1 206 ? -4.816 34.75 10.945 1 98 206 GLU A C 1
ATOM 1543 O O . GLU A 1 206 ? -5.266 34.062 11.859 1 98 206 GLU A O 1
ATOM 1548 N N . GLU A 1 207 ? -5.633 35.344 10.102 1 98 207 GLU A N 1
ATOM 1549 C CA . GLU A 1 207 ? -7.086 35.375 10.227 1 98 207 GLU A CA 1
ATOM 1550 C C . GLU A 1 207 ? -7.703 34.031 9.844 1 98 207 GLU A C 1
ATOM 1552 O O . GLU A 1 207 ? -8.828 33.719 10.242 1 98 207 GLU A O 1
ATOM 1557 N N . ARG A 1 208 ? -6.957 33.312 9.086 1 98.44 208 ARG A N 1
ATOM 1558 C CA . ARG A 1 208 ? -7.484 32.031 8.617 1 98.44 208 ARG A CA 1
ATOM 1559 C C . ARG A 1 208 ? -6.703 30.875 9.227 1 98.44 208 ARG A C 1
ATOM 1561 O O . ARG A 1 208 ? -6.98 30.453 10.352 1 98.44 208 ARG A O 1
ATOM 1568 N N . TYR A 1 209 ? -5.652 30.484 8.586 1 98.62 209 TYR A N 1
ATOM 1569 C CA . TYR A 1 209 ? -4.805 29.422 9.125 1 98.62 209 TYR A CA 1
ATOM 1570 C C . TYR A 1 209 ? -4.406 29.719 10.562 1 98.62 209 TYR A C 1
ATOM 1572 O O . TYR A 1 209 ? -4.488 28.859 11.438 1 98.62 209 TYR A O 1
ATOM 1580 N N . GLY A 1 210 ? -3.98 30.891 10.836 1 98 210 GLY A N 1
ATOM 1581 C CA . GLY A 1 210 ? -3.471 31.281 12.141 1 98 210 GLY A CA 1
ATOM 1582 C C . GLY A 1 210 ? -4.539 31.297 13.219 1 98 210 GLY A C 1
ATOM 1583 O O . GLY A 1 210 ? -4.223 31.219 14.406 1 98 210 GLY A O 1
ATOM 1584 N N . SER A 1 211 ? -5.82 31.375 12.859 1 97.5 211 SER A N 1
ATOM 1585 C CA . SER A 1 211 ? -6.898 31.516 13.828 1 97.5 211 SER A CA 1
ATOM 1586 C C . SER A 1 211 ? -7.414 30.156 14.289 1 97.5 211 SER A C 1
ATOM 1588 O O . SER A 1 211 ? -8.141 30.062 15.281 1 97.5 211 SER A O 1
ATOM 1590 N N . VAL A 1 212 ? -7.039 29.094 13.586 1 97.75 212 VAL A N 1
ATOM 1591 C CA . VAL A 1 212 ? -7.512 27.75 13.906 1 97.75 212 VAL A CA 1
ATOM 1592 C C . VAL A 1 212 ? -6.625 27.141 14.984 1 97.75 212 VAL A C 1
ATOM 1594 O O . VAL A 1 212 ? -5.402 27.312 14.969 1 97.75 212 VAL A O 1
ATOM 1597 N N . ARG A 1 213 ? -7.242 26.453 15.93 1 97.88 213 ARG A N 1
ATOM 1598 C CA . ARG A 1 213 ? -6.5 25.766 16.984 1 97.88 213 ARG A CA 1
ATOM 1599 C C . ARG A 1 213 ? -5.496 24.781 16.391 1 97.88 213 ARG A C 1
ATOM 1601 O O . ARG A 1 213 ? -5.789 24.094 15.414 1 97.88 213 ARG A O 1
ATOM 1608 N N . LYS A 1 214 ? -4.316 24.734 17.031 1 98.69 214 LYS A N 1
ATOM 1609 C CA . LYS A 1 214 ? -3.254 23.859 16.547 1 98.69 214 LYS A CA 1
ATOM 1610 C C . LYS A 1 214 ? -2.65 23.047 17.688 1 98.69 214 LYS A C 1
ATOM 1612 O O . LYS A 1 214 ? -2.529 23.531 18.812 1 98.69 214 LYS A O 1
ATOM 1617 N N . VAL A 1 215 ? -2.318 21.828 17.422 1 98.88 215 VAL A N 1
ATOM 1618 C CA . VAL A 1 215 ? -1.576 20.953 18.312 1 98.88 215 VAL A CA 1
ATOM 1619 C C . VAL A 1 215 ? -0.344 20.406 17.594 1 98.88 215 VAL A C 1
ATOM 1621 O O . VAL A 1 215 ? -0.416 20.031 16.422 1 98.88 215 VAL A O 1
ATOM 1624 N N . TYR A 1 216 ? 0.776 20.469 18.219 1 98.94 216 TYR A N 1
ATOM 1625 C CA . TYR A 1 216 ? 1.961 19.797 17.688 1 98.94 216 TYR A CA 1
ATOM 1626 C C . TYR A 1 216 ? 2.293 18.562 18.516 1 98.94 216 TYR A C 1
ATOM 1628 O O . TYR A 1 216 ? 2.33 18.609 19.75 1 98.94 216 TYR A O 1
ATOM 1636 N N . VAL A 1 217 ? 2.436 17.484 17.891 1 98.94 217 VAL A N 1
ATOM 1637 C CA . VAL A 1 217 ? 2.828 16.219 18.516 1 98.94 217 VAL A CA 1
ATOM 1638 C C . VAL A 1 217 ? 4.289 15.922 18.203 1 98.94 217 VAL A C 1
ATOM 1640 O O . VAL A 1 217 ? 4.613 15.5 17.078 1 98.94 217 VAL A O 1
ATOM 1643 N N . VAL A 1 218 ? 5.113 16.062 19.188 1 98.88 218 VAL A N 1
ATOM 1644 C CA . VAL A 1 218 ? 6.555 15.875 19.047 1 98.88 218 VAL A CA 1
ATOM 1645 C C . VAL A 1 218 ? 6.898 14.391 19.172 1 98.88 218 VAL A C 1
ATOM 1647 O O . VAL A 1 218 ? 6.504 13.734 20.141 1 98.88 218 VAL A O 1
ATOM 1650 N N . CYS A 1 219 ? 7.535 13.867 18.203 1 98.88 219 CYS A N 1
ATOM 1651 C CA . CYS A 1 219 ? 8.109 12.523 18.281 1 98.88 219 CYS A CA 1
ATOM 1652 C C . CYS A 1 219 ? 9.578 12.586 18.672 1 98.88 219 CYS A C 1
ATOM 1654 O O . CYS A 1 219 ? 10.422 13.016 17.891 1 98.88 219 CYS A O 1
ATOM 1656 N N . LYS A 1 220 ? 9.914 12.062 19.75 1 98.31 220 LYS A N 1
ATOM 1657 C CA . LYS A 1 220 ? 11.18 12.367 20.406 1 98.31 220 LYS A CA 1
ATOM 1658 C C . LYS A 1 220 ? 12.328 11.578 19.781 1 98.31 220 LYS A C 1
ATOM 1660 O O . LYS A 1 220 ? 13.5 11.93 19.953 1 98.31 220 LYS A O 1
ATOM 1665 N N . GLN A 1 221 ? 12.062 10.492 19.109 1 98.31 221 GLN A N 1
ATOM 1666 C CA . GLN A 1 221 ? 13.125 9.711 18.484 1 98.31 221 GLN A CA 1
ATOM 1667 C C . GLN A 1 221 ? 13.109 9.891 16.969 1 98.31 221 GLN A C 1
ATOM 1669 O O . GLN A 1 221 ? 13.633 9.055 16.234 1 98.31 221 GLN A O 1
ATOM 1674 N N . ASP A 1 222 ? 12.438 10.914 16.5 1 98.56 222 ASP A N 1
ATOM 1675 C CA . ASP A 1 222 ? 12.477 11.273 15.094 1 98.56 222 ASP A CA 1
ATOM 1676 C C . ASP A 1 222 ? 13.844 11.844 14.711 1 98.56 222 ASP A C 1
ATOM 1678 O O . ASP A 1 222 ? 14.242 12.898 15.203 1 98.56 222 ASP A O 1
ATOM 1682 N N . VAL A 1 223 ? 14.523 11.188 13.797 1 96.75 223 VAL A N 1
ATOM 1683 C CA . VAL A 1 223 ? 15.828 11.695 13.398 1 96.75 223 VAL A CA 1
ATOM 1684 C C . VAL A 1 223 ? 15.734 12.328 12.016 1 96.75 223 VAL A C 1
ATOM 1686 O O . VAL A 1 223 ? 16.703 12.914 11.523 1 96.75 223 VAL A O 1
ATOM 1689 N N . THR A 1 224 ? 14.586 12.266 11.375 1 97.94 224 THR A N 1
ATOM 1690 C CA . THR A 1 224 ? 14.336 12.969 10.117 1 97.94 224 THR A CA 1
ATOM 1691 C C . THR A 1 224 ? 14.031 14.438 10.375 1 97.94 224 THR A C 1
ATOM 1693 O O . THR A 1 224 ? 14.609 15.32 9.734 1 97.94 224 THR A O 1
ATOM 1696 N N . ILE A 1 225 ? 13.086 14.68 11.172 1 98.25 225 ILE A N 1
ATOM 1697 C CA . ILE A 1 225 ? 12.828 15.984 11.766 1 98.25 225 ILE A CA 1
ATOM 1698 C C . ILE A 1 225 ? 13.125 15.93 13.266 1 98.25 225 ILE A C 1
ATOM 1700 O O . ILE A 1 225 ? 12.227 15.664 14.07 1 98.25 225 ILE A O 1
ATOM 1704 N N . PRO A 1 226 ? 14.305 16.25 13.617 1 97.5 226 PRO A N 1
ATOM 1705 C CA . PRO A 1 226 ? 14.711 16.062 15.008 1 97.5 226 PRO A CA 1
ATOM 1706 C C . PRO A 1 226 ? 13.898 16.906 15.984 1 97.5 226 PRO A C 1
ATOM 1708 O O . PRO A 1 226 ? 13.352 17.953 15.602 1 97.5 226 PRO A O 1
ATOM 1711 N N . GLU A 1 227 ? 13.859 16.453 17.203 1 97.62 227 GLU A N 1
ATOM 1712 C CA . GLU A 1 227 ? 13.078 17.094 18.234 1 97.62 227 GLU A CA 1
ATOM 1713 C C . GLU A 1 227 ? 13.383 18.594 18.312 1 97.62 227 GLU A C 1
ATOM 1715 O O . GLU A 1 227 ? 12.477 19.406 18.438 1 97.62 227 GLU A O 1
ATOM 1720 N N . ALA A 1 228 ? 14.625 18.938 18.266 1 97.12 228 ALA A N 1
ATOM 1721 C CA . ALA A 1 228 ? 15.023 20.344 18.359 1 97.12 228 ALA A CA 1
ATOM 1722 C C . ALA A 1 228 ? 14.383 21.172 17.25 1 97.12 228 ALA A C 1
ATOM 1724 O O . ALA A 1 228 ? 13.953 22.312 17.484 1 97.12 228 ALA A O 1
ATOM 1725 N N . TYR A 1 229 ? 14.328 20.641 16.062 1 98.12 229 TYR A N 1
ATOM 1726 C CA . TYR A 1 229 ? 13.719 21.391 14.969 1 98.12 229 TYR A CA 1
ATOM 1727 C C . TYR A 1 229 ? 12.211 21.453 15.125 1 98.12 229 TYR A C 1
ATOM 1729 O O . TYR A 1 229 ? 11.578 22.453 14.781 1 98.12 229 TYR A O 1
ATOM 1737 N N . GLN A 1 230 ? 11.562 20.344 15.531 1 98.56 230 GLN A N 1
ATOM 1738 C CA . GLN A 1 230 ? 10.133 20.359 15.828 1 98.56 230 GLN A CA 1
ATOM 1739 C C . GLN A 1 230 ? 9.797 21.484 16.812 1 98.56 230 GLN A C 1
ATOM 1741 O O . GLN A 1 230 ? 8.867 22.266 16.562 1 98.56 230 GLN A O 1
ATOM 1746 N N . MET A 1 231 ? 10.609 21.625 17.797 1 98.12 231 MET A N 1
ATOM 1747 C CA . MET A 1 231 ? 10.367 22.625 18.828 1 98.12 231 MET A CA 1
ATOM 1748 C C . MET A 1 231 ? 10.656 24.031 18.297 1 98.12 231 MET A C 1
ATOM 1750 O O . MET A 1 231 ? 10.023 25 18.719 1 98.12 231 MET A O 1
ATOM 1754 N N . LEU A 1 232 ? 11.586 24.109 17.391 1 97.62 232 LEU A N 1
ATOM 1755 C CA . LEU A 1 232 ? 11.836 25.391 16.75 1 97.62 232 LEU A CA 1
ATOM 1756 C C . LEU A 1 232 ? 10.609 25.859 15.977 1 97.62 232 LEU A C 1
ATOM 1758 O O . LEU A 1 232 ? 10.266 27.047 16.016 1 97.62 232 LEU A O 1
ATOM 1762 N N . MET A 1 233 ? 9.961 24.938 15.25 1 98.19 233 MET A N 1
ATOM 1763 C CA . MET A 1 233 ? 8.75 25.297 14.516 1 98.19 233 MET A CA 1
ATOM 1764 C C . MET A 1 233 ? 7.652 25.75 15.477 1 98.19 233 MET A C 1
ATOM 1766 O O . MET A 1 233 ? 6.941 26.719 15.195 1 98.19 233 MET A O 1
ATOM 1770 N N . VAL A 1 234 ? 7.531 25.094 16.625 1 98.5 234 VAL A N 1
ATOM 1771 C CA . VAL A 1 234 ? 6.539 25.453 17.625 1 98.5 234 VAL A CA 1
ATOM 1772 C C . VAL A 1 234 ? 6.832 26.844 18.172 1 98.5 234 VAL A C 1
ATOM 1774 O O . VAL A 1 234 ? 5.914 27.641 18.406 1 98.5 234 VAL A O 1
ATOM 1777 N N . ALA A 1 235 ? 8.078 27.156 18.375 1 97.62 235 ALA A N 1
ATOM 1778 C CA . ALA A 1 235 ? 8.469 28.469 18.891 1 97.62 235 ALA A CA 1
ATOM 1779 C C . ALA A 1 235 ? 8.133 29.562 17.906 1 97.62 235 ALA A C 1
ATOM 1781 O O . ALA A 1 235 ? 7.734 30.672 18.297 1 97.62 235 ALA A O 1
ATOM 1782 N N . LYS A 1 236 ? 8.289 29.281 16.672 1 95.69 236 LYS A N 1
ATOM 1783 C CA . LYS A 1 236 ? 8.062 30.266 15.609 1 95.69 236 LYS A CA 1
ATOM 1784 C C . LYS A 1 236 ? 6.574 30.438 15.32 1 95.69 236 LYS A C 1
ATOM 1786 O O . LYS A 1 236 ? 6.148 31.484 14.836 1 95.69 236 LYS A O 1
ATOM 1791 N N . ASN A 1 237 ? 5.848 29.438 15.531 1 96.25 237 ASN A N 1
ATOM 1792 C CA . ASN A 1 237 ? 4.395 29.422 15.375 1 96.25 237 ASN A CA 1
ATOM 1793 C C . ASN A 1 237 ? 3.711 28.766 16.562 1 96.25 237 ASN A C 1
ATOM 1795 O O . ASN A 1 237 ? 3.26 27.625 16.469 1 96.25 237 ASN A O 1
ATOM 1799 N N . PRO A 1 238 ? 3.564 29.547 17.641 1 95.88 238 PRO A N 1
ATOM 1800 C CA . PRO A 1 238 ? 3.043 28.953 18.875 1 95.88 238 PRO A CA 1
ATOM 1801 C C . PRO A 1 238 ? 1.698 28.266 18.672 1 95.88 238 PRO A C 1
ATOM 1803 O O . PRO A 1 238 ? 0.847 28.766 17.938 1 95.88 238 PRO A O 1
ATOM 1806 N N . VAL A 1 239 ? 1.548 27.094 19.297 1 98.38 239 VAL A N 1
ATOM 1807 C CA . VAL A 1 239 ? 0.364 26.25 19.172 1 98.38 239 VAL A CA 1
ATOM 1808 C C . VAL A 1 239 ? -0.407 26.266 20.5 1 98.38 239 VAL A C 1
ATOM 1810 O O . VAL A 1 239 ? 0.088 26.766 21.5 1 98.38 239 VAL A O 1
ATOM 1813 N N . ASP A 1 240 ? -1.581 25.766 20.469 1 98.25 240 ASP A N 1
ATOM 1814 C CA . ASP A 1 240 ? -2.428 25.703 21.656 1 98.25 240 ASP A CA 1
ATOM 1815 C C . ASP A 1 240 ? -1.938 24.609 22.609 1 98.25 240 ASP A C 1
ATOM 1817 O O . ASP A 1 240 ? -2.127 24.719 23.812 1 98.25 240 ASP A O 1
ATOM 1821 N N . GLU A 1 241 ? -1.307 23.594 22.031 1 98.44 241 GLU A N 1
ATOM 1822 C CA . GLU A 1 241 ? -0.847 22.469 22.844 1 98.44 241 GLU A CA 1
ATOM 1823 C C . GLU A 1 241 ? 0.3 21.734 22.156 1 98.44 241 GLU A C 1
ATOM 1825 O O . GLU A 1 241 ? 0.292 21.562 20.938 1 98.44 241 GLU A O 1
ATOM 1830 N N . VAL A 1 242 ? 1.268 21.359 22.984 1 98.81 242 VAL A N 1
ATOM 1831 C CA . VAL A 1 242 ? 2.322 20.453 22.547 1 98.81 242 VAL A CA 1
ATOM 1832 C C . VAL A 1 242 ? 2.17 19.109 23.25 1 98.81 242 VAL A C 1
ATOM 1834 O O . VAL A 1 242 ? 1.995 19.062 24.469 1 98.81 242 VAL A O 1
ATOM 1837 N N . ARG A 1 243 ? 2.141 18.109 22.484 1 98.62 243 ARG A N 1
ATOM 1838 C CA . ARG A 1 243 ? 2.17 16.75 22.984 1 98.62 243 ARG A CA 1
ATOM 1839 C C . ARG A 1 243 ? 3.441 16.031 22.547 1 98.62 243 ARG A C 1
ATOM 1841 O O . ARG A 1 243 ? 4.078 16.422 21.578 1 98.62 243 ARG A O 1
ATOM 1848 N N . GLU A 1 244 ? 3.799 15.016 23.359 1 98.56 244 GLU A N 1
ATOM 1849 C CA . GLU A 1 244 ? 5.027 14.289 23.062 1 98.56 244 GLU A CA 1
ATOM 1850 C C . GLU A 1 244 ? 4.785 12.781 23.016 1 98.56 244 GLU A C 1
ATOM 1852 O O . GLU A 1 244 ? 3.998 12.258 23.812 1 98.56 244 GLU A O 1
ATOM 1857 N N . ILE A 1 245 ? 5.32 12.125 22.141 1 98.38 245 ILE A N 1
ATOM 1858 C CA . ILE A 1 245 ? 5.383 10.664 22.062 1 98.38 245 ILE A CA 1
ATOM 1859 C C . ILE A 1 245 ? 6.832 10.203 22.188 1 98.38 245 ILE A C 1
ATOM 1861 O O . ILE A 1 245 ? 7.668 10.523 21.344 1 98.38 245 ILE A O 1
ATOM 1865 N N . ASP A 1 246 ? 6.98 9.336 23.25 1 94 246 ASP A N 1
ATOM 1866 C CA . ASP A 1 246 ? 8.32 8.805 23.484 1 94 246 ASP A CA 1
ATOM 1867 C C . ASP A 1 246 ? 8.57 7.562 22.641 1 94 246 ASP A C 1
ATOM 1869 O O . ASP A 1 246 ? 7.656 6.77 22.391 1 94 246 ASP A O 1
ATOM 1873 N N . GLY A 1 247 ? 9.594 7.383 22.109 1 94.44 247 GLY A N 1
ATOM 1874 C CA . GLY A 1 247 ? 9.984 6.137 21.469 1 94.44 247 GLY A CA 1
ATOM 1875 C C . GLY A 1 247 ? 9.5 6.02 20.047 1 94.44 247 GLY A C 1
ATOM 1876 O O . GLY A 1 247 ? 9.414 4.918 19.5 1 94.44 247 GLY A O 1
ATOM 1877 N N . ALA A 1 248 ? 8.984 7.098 19.516 1 97.81 248 ALA A N 1
ATOM 1878 C CA . ALA A 1 248 ? 8.539 7.078 18.141 1 97.81 248 ALA A CA 1
ATOM 1879 C C . ALA A 1 248 ? 9.57 7.723 17.219 1 97.81 248 ALA A C 1
ATOM 1881 O O . ALA A 1 248 ? 10.102 8.797 17.516 1 97.81 248 ALA A O 1
ATOM 1882 N N . ASP A 1 249 ? 9.922 6.988 16.172 1 98.62 249 ASP A N 1
ATOM 1883 C CA . ASP A 1 249 ? 10.719 7.613 15.125 1 98.62 249 ASP A CA 1
ATOM 1884 C C . ASP A 1 249 ? 9.844 8.453 14.203 1 98.62 249 ASP A C 1
ATOM 1886 O O . ASP A 1 249 ? 8.75 8.883 14.586 1 98.62 249 ASP A O 1
ATOM 1890 N N . HIS A 1 250 ? 10.344 8.82 13.016 1 98.81 250 HIS A N 1
ATOM 1891 C CA . HIS A 1 250 ? 9.617 9.711 12.117 1 98.81 250 HIS A CA 1
ATOM 1892 C C . HIS A 1 250 ? 8.297 9.094 11.68 1 98.81 250 HIS A C 1
ATOM 1894 O O . HIS A 1 250 ? 7.312 9.805 11.453 1 98.81 250 HIS A O 1
ATOM 1900 N N . MET A 1 251 ? 8.312 7.777 11.516 1 98.88 251 MET A N 1
ATOM 1901 C CA . MET A 1 251 ? 7.098 7.059 11.141 1 98.88 251 MET A CA 1
ATOM 1902 C C . MET A 1 251 ? 6.352 6.566 12.375 1 98.88 251 MET A C 1
ATOM 1904 O O . MET A 1 251 ? 6.078 5.375 12.508 1 98.88 251 MET A O 1
ATOM 1908 N N . ALA A 1 252 ? 5.91 7.492 13.148 1 98.88 252 ALA A N 1
ATOM 1909 C CA . ALA A 1 252 ? 5.301 7.227 14.453 1 98.88 252 ALA A CA 1
ATOM 1910 C C . ALA A 1 252 ? 4.059 6.352 14.305 1 98.88 252 ALA A C 1
ATOM 1912 O O . ALA A 1 252 ? 3.764 5.531 15.172 1 98.88 252 ALA A O 1
ATOM 1913 N N . MET A 1 253 ? 3.299 6.445 13.18 1 98.81 253 MET A N 1
ATOM 1914 C CA . MET A 1 253 ? 2.072 5.688 12.938 1 98.81 253 MET A CA 1
ATOM 1915 C C . MET A 1 253 ? 2.367 4.195 12.836 1 98.81 253 MET A C 1
ATOM 1917 O O . MET A 1 253 ? 1.464 3.367 12.977 1 98.81 253 MET A O 1
ATOM 1921 N N . LEU A 1 254 ? 3.629 3.891 12.547 1 98.69 254 LEU A N 1
ATOM 1922 C CA . LEU A 1 254 ? 4.027 2.494 12.398 1 98.69 254 LEU A CA 1
ATOM 1923 C C . LEU A 1 254 ? 4.867 2.043 13.594 1 98.69 254 LEU A C 1
ATOM 1925 O O . LEU A 1 254 ? 4.672 0.94 14.109 1 98.69 254 LEU A O 1
ATOM 1929 N N . SER A 1 255 ? 5.719 2.904 14.141 1 98.62 255 SER A N 1
ATOM 1930 C CA . SER A 1 255 ? 6.641 2.518 15.211 1 98.62 255 SER A CA 1
ATOM 1931 C C . SER A 1 255 ? 5.965 2.586 16.578 1 98.62 255 SER A C 1
ATOM 1933 O O . SER A 1 255 ? 6.367 1.886 17.5 1 98.62 255 SER A O 1
ATOM 1935 N N . ALA A 1 256 ? 4.969 3.494 16.734 1 98.56 256 ALA A N 1
ATOM 1936 C CA . ALA A 1 256 ? 4.262 3.654 18 1 98.56 256 ALA A CA 1
ATOM 1937 C C . ALA A 1 256 ? 2.779 3.936 17.766 1 98.56 256 ALA A C 1
ATOM 1939 O O . ALA A 1 256 ? 2.238 4.914 18.281 1 98.56 256 ALA A O 1
ATOM 1940 N N . PRO A 1 257 ? 2.098 3.002 17.094 1 98.56 257 PRO A N 1
ATOM 1941 C CA . PRO A 1 257 ? 0.727 3.279 16.656 1 98.56 257 PRO A CA 1
ATOM 1942 C C . PRO A 1 257 ? -0.235 3.471 17.828 1 98.56 257 PRO A C 1
ATOM 1944 O O . PRO A 1 257 ? -1.141 4.305 17.766 1 98.56 257 PRO A O 1
ATOM 1947 N N . GLU A 1 258 ? -0.08 2.744 18.906 1 98 258 GLU A N 1
ATOM 1948 C CA . GLU A 1 258 ? -0.997 2.857 20.031 1 98 258 GLU A CA 1
ATOM 1949 C C . GLU A 1 258 ? -0.906 4.234 20.688 1 98 258 GLU A C 1
ATOM 1951 O O . GLU A 1 258 ? -1.925 4.816 21.062 1 98 258 GLU A O 1
ATOM 1956 N N . GLN A 1 259 ? 0.298 4.75 20.812 1 98.62 259 GLN A N 1
ATOM 1957 C CA . GLN A 1 259 ? 0.484 6.082 21.375 1 98.62 259 GLN A CA 1
ATOM 1958 C C . GLN A 1 259 ? -0.1 7.152 20.453 1 98.62 259 GLN A C 1
ATOM 1960 O O . GLN A 1 259 ? -0.676 8.133 20.938 1 98.62 259 GLN A O 1
ATOM 1965 N N . VAL A 1 260 ? 0.07 6.961 19.172 1 98.88 260 VAL A N 1
ATOM 1966 C CA . VAL A 1 260 ? -0.482 7.914 18.203 1 98.88 260 VAL A CA 1
ATOM 1967 C C . VAL A 1 260 ? -2.008 7.895 18.281 1 98.88 260 VAL A C 1
ATOM 1969 O O . VAL A 1 260 ? -2.648 8.945 18.266 1 98.88 260 VAL A O 1
ATOM 1972 N N . VAL A 1 261 ? -2.598 6.676 18.391 1 98.12 261 VAL A N 1
ATOM 1973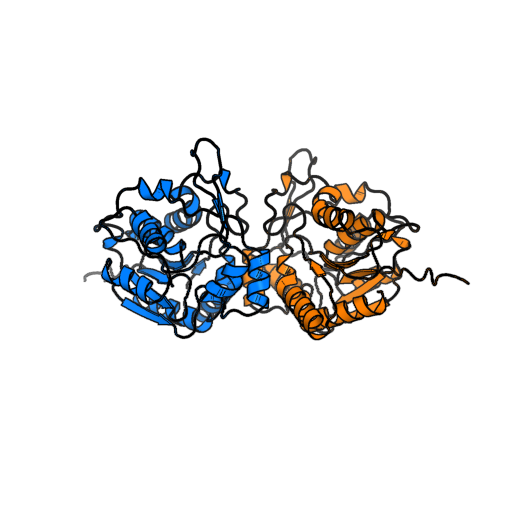 C CA . VAL A 1 261 ? -4.047 6.543 18.5 1 98.12 261 VAL A CA 1
ATOM 1974 C C . VAL A 1 261 ? -4.539 7.289 19.734 1 98.12 261 VAL A C 1
ATOM 1976 O O . VAL A 1 261 ? -5.473 8.094 19.656 1 98.12 261 VAL A O 1
ATOM 1979 N N . LYS A 1 262 ? -3.914 7.059 20.812 1 97.5 262 LYS A N 1
ATOM 1980 C CA . LYS A 1 262 ? -4.305 7.719 22.062 1 97.5 262 LYS A CA 1
ATOM 1981 C C . LYS A 1 262 ? -4.184 9.234 21.938 1 97.5 262 LYS A C 1
ATOM 1983 O O . LYS A 1 262 ? -5.082 9.969 22.344 1 97.5 262 LYS A O 1
ATOM 1988 N N . CYS A 1 263 ? -3.125 9.648 21.359 1 98.12 263 CYS A N 1
ATOM 1989 C CA . CYS A 1 263 ? -2.869 11.078 21.188 1 98.12 263 CYS A CA 1
ATOM 1990 C C . CYS A 1 263 ? -3.965 11.727 20.359 1 98.12 263 CYS A C 1
ATOM 1992 O O . CYS A 1 263 ? -4.512 12.766 20.734 1 98.12 263 CYS A O 1
ATOM 1994 N N . ILE A 1 264 ? -4.316 11.117 19.234 1 98 264 ILE A N 1
ATOM 1995 C CA . ILE A 1 264 ? -5.309 11.68 18.312 1 98 264 ILE A CA 1
ATOM 1996 C C . ILE A 1 264 ? -6.684 11.672 18.984 1 98 264 ILE A C 1
ATOM 1998 O O . ILE A 1 264 ? -7.445 12.633 18.859 1 98 264 ILE A O 1
ATOM 2002 N N . LEU A 1 265 ? -7 10.609 19.734 1 95.62 265 LEU A N 1
ATOM 2003 C CA . LEU A 1 265 ? -8.281 10.539 20.422 1 95.62 265 LEU A CA 1
ATOM 2004 C C . LEU A 1 265 ? -8.391 11.641 21.469 1 95.62 265 LEU A C 1
ATOM 2006 O O . LEU A 1 265 ? -9.438 12.289 21.594 1 95.62 265 LEU A O 1
ATOM 2010 N N . ASP A 1 266 ? -7.328 11.82 22.203 1 95.94 266 ASP A N 1
ATOM 2011 C CA . ASP A 1 266 ? -7.312 12.875 23.203 1 95.94 266 ASP A CA 1
ATOM 2012 C C . ASP A 1 266 ? -7.531 14.25 22.578 1 95.94 266 ASP A C 1
ATOM 2014 O O . ASP A 1 266 ? -8.281 15.07 23.094 1 95.94 266 ASP A O 1
ATOM 2018 N N . ILE A 1 267 ? -6.859 14.469 21.469 1 97.06 267 ILE A N 1
ATOM 2019 C CA . ILE A 1 267 ? -6.984 15.742 20.75 1 97.06 267 ILE A CA 1
ATOM 2020 C C . ILE A 1 267 ? -8.422 15.914 20.266 1 97.06 267 ILE A C 1
ATOM 2022 O O . ILE A 1 267 ? -9.023 16.984 20.453 1 97.06 267 ILE A O 1
ATOM 2026 N N . ALA A 1 268 ? -8.961 14.875 19.641 1 94.12 268 ALA A N 1
ATOM 2027 C CA . ALA A 1 268 ? -10.312 14.938 19.094 1 94.12 268 ALA A CA 1
ATOM 2028 C C . ALA A 1 268 ? -11.328 15.203 20.203 1 94.12 268 ALA A C 1
ATOM 2030 O O . ALA A 1 268 ? -12.289 15.953 20 1 94.12 268 ALA A O 1
ATOM 2031 N N . GLU A 1 269 ? -11.148 14.648 21.375 1 91.62 269 GLU A N 1
ATOM 2032 C CA . GLU A 1 269 ? -12.07 14.805 22.484 1 91.62 269 GLU A CA 1
ATOM 2033 C C . GLU A 1 269 ? -11.961 16.203 23.094 1 91.62 269 GLU A C 1
ATOM 2035 O O . GLU A 1 269 ? -12.969 16.797 23.469 1 91.62 269 GLU A O 1
ATOM 2040 N N . LYS A 1 270 ? -10.797 16.672 23.141 1 93.12 270 LYS A N 1
ATOM 2041 C CA . LYS A 1 270 ? -10.555 17.953 23.781 1 93.12 270 LYS A CA 1
ATOM 2042 C C . LYS A 1 270 ? -11.055 19.109 22.922 1 93.12 270 LYS A C 1
ATOM 2044 O O . LYS A 1 270 ? -11.578 20.094 23.438 1 93.12 270 LYS A O 1
ATOM 2049 N N . TYR A 1 271 ? -10.859 19.016 21.641 1 87.06 271 TYR A N 1
ATOM 2050 C CA . TYR A 1 271 ? -11.125 20.141 20.75 1 87.06 271 TYR A CA 1
ATOM 2051 C C . TYR A 1 271 ? -12.391 19.906 19.938 1 87.06 271 TYR A C 1
ATOM 2053 O O . TYR A 1 271 ? -12.586 20.516 18.875 1 87.06 271 TYR A O 1
ATOM 2061 N N . LYS A 1 272 ? -13.43 19.125 20.344 1 75.94 272 LYS A N 1
ATOM 2062 C CA . LYS A 1 272 ? -14.695 18.844 19.672 1 75.94 272 LYS A CA 1
ATOM 2063 C C . LYS A 1 272 ? -15.617 20.047 19.703 1 75.94 272 LYS A C 1
ATOM 2065 O O . LYS A 1 272 ? -15.523 20.891 20.594 1 75.94 272 LYS A O 1
ATOM 2070 N N . MET B 1 1 ? 39.625 -38.094 -17.453 1 25.34 1 MET B N 1
ATOM 2071 C CA . MET B 1 1 ? 39.5 -37.5 -16.125 1 25.34 1 MET B CA 1
ATOM 2072 C C . MET B 1 1 ? 38.375 -36.469 -16.078 1 25.34 1 MET B C 1
ATOM 2074 O O . MET B 1 1 ? 38.438 -35.469 -16.812 1 25.34 1 MET B O 1
ATOM 2078 N N . GLU B 1 2 ? 37.031 -36.844 -15.922 1 23.06 2 GLU B N 1
ATOM 2079 C CA . GLU B 1 2 ? 35.75 -36.25 -16.266 1 23.06 2 GLU B CA 1
ATOM 2080 C C . GLU B 1 2 ? 35.406 -35.062 -15.367 1 23.06 2 GLU B C 1
ATOM 2082 O O . GLU B 1 2 ? 35.406 -35.188 -14.141 1 23.06 2 GLU B O 1
ATOM 2087 N N . ALA B 1 3 ? 36 -33.844 -15.758 1 32.56 3 ALA B N 1
ATOM 2088 C CA . ALA B 1 3 ? 35.688 -32.531 -15.164 1 32.56 3 ALA B CA 1
ATOM 2089 C C . ALA B 1 3 ? 34.219 -32.5 -14.68 1 32.56 3 ALA B C 1
ATOM 2091 O O . ALA B 1 3 ? 33.312 -32.844 -15.406 1 32.56 3 ALA B O 1
ATOM 2092 N N . ALA B 1 4 ? 34.062 -32.75 -13.352 1 35.34 4 ALA B N 1
ATOM 2093 C CA . ALA B 1 4 ? 32.75 -32.812 -12.727 1 35.34 4 ALA B CA 1
ATOM 2094 C C . ALA B 1 4 ? 31.812 -31.781 -13.312 1 35.34 4 ALA B C 1
ATOM 2096 O O . ALA B 1 4 ? 31.984 -30.578 -13.07 1 35.34 4 ALA B O 1
ATOM 2097 N N . LEU B 1 5 ? 31.266 -31.703 -14.484 1 33.41 5 LEU B N 1
ATOM 2098 C CA . LEU B 1 5 ? 30.312 -30.891 -15.242 1 33.41 5 LEU B CA 1
ATOM 2099 C C . LEU B 1 5 ? 29.141 -30.484 -14.367 1 33.41 5 LEU B C 1
ATOM 2101 O O . LEU B 1 5 ? 28.047 -30.203 -14.867 1 33.41 5 LEU B O 1
ATOM 2105 N N . ASP B 1 6 ? 28.906 -30.922 -13.125 1 36.41 6 ASP B N 1
ATOM 2106 C CA . ASP B 1 6 ? 27.828 -30.828 -12.148 1 36.41 6 ASP B CA 1
ATOM 2107 C C . ASP B 1 6 ? 27.469 -29.375 -11.859 1 36.41 6 ASP B C 1
ATOM 2109 O O . ASP B 1 6 ? 28 -28.781 -10.922 1 36.41 6 ASP B O 1
ATOM 2113 N N . SER B 1 7 ? 27.562 -28.375 -12.734 1 41.5 7 SER B N 1
ATOM 2114 C CA . SER B 1 7 ? 27.375 -26.938 -12.883 1 41.5 7 SER B CA 1
ATOM 2115 C C . SER B 1 7 ? 25.984 -26.5 -12.438 1 41.5 7 SER B C 1
ATOM 2117 O O . SER B 1 7 ? 25.062 -26.453 -13.242 1 41.5 7 SER B O 1
ATOM 2119 N N . GLY B 1 8 ? 25.109 -27.094 -11.461 1 44.56 8 GLY B N 1
ATOM 2120 C CA . GLY B 1 8 ? 23.734 -27.25 -11.016 1 44.56 8 GLY B CA 1
ATOM 2121 C C . GLY B 1 8 ? 23.016 -25.922 -10.812 1 44.56 8 GLY B C 1
ATOM 2122 O O . GLY B 1 8 ? 23.656 -24.922 -10.461 1 44.56 8 GLY B O 1
ATOM 2123 N N . ALA B 1 9 ? 21.875 -25.703 -11.492 1 53.12 9 ALA B N 1
ATOM 2124 C CA . ALA B 1 9 ? 21 -24.531 -11.43 1 53.12 9 ALA B CA 1
ATOM 2125 C C . ALA B 1 9 ? 20.75 -24.109 -9.992 1 53.12 9 ALA B C 1
ATOM 2127 O O . ALA B 1 9 ? 20.438 -24.938 -9.133 1 53.12 9 ALA B O 1
ATOM 2128 N N . LYS B 1 10 ? 21.422 -23.156 -9.359 1 63.16 10 LYS B N 1
ATOM 2129 C CA . LYS B 1 10 ? 21.312 -22.641 -8.008 1 63.16 10 LYS B CA 1
ATOM 2130 C C . LYS B 1 10 ? 20.047 -21.781 -7.859 1 63.16 10 LYS B C 1
ATOM 2132 O O . LYS B 1 10 ? 19.844 -20.828 -8.625 1 63.16 10 LYS B O 1
ATOM 2137 N N . VAL B 1 11 ? 18.969 -22.359 -7.246 1 64.62 11 VAL B N 1
ATOM 2138 C CA . VAL B 1 11 ? 17.797 -21.578 -6.879 1 64.62 11 VAL B CA 1
ATOM 2139 C C . VAL B 1 11 ? 18.219 -20.438 -5.945 1 64.62 11 VAL B C 1
ATOM 2141 O O . VAL B 1 11 ? 18.609 -20.672 -4.809 1 64.62 11 VAL B O 1
ATOM 2144 N N . LYS B 1 12 ? 18.047 -19.266 -6.613 1 80.62 12 LYS B N 1
ATOM 2145 C CA . LYS B 1 12 ? 18.484 -18.109 -5.848 1 80.62 12 LYS B CA 1
ATOM 2146 C C . LYS B 1 12 ? 17.359 -17.078 -5.723 1 80.62 12 LYS B C 1
ATOM 2148 O O . LYS B 1 12 ? 17.453 -16.125 -4.953 1 80.62 12 LYS B O 1
ATOM 2153 N N . HIS B 1 13 ? 16.219 -17.484 -6.449 1 94 13 HIS B N 1
ATOM 2154 C CA . HIS B 1 13 ? 15.18 -16.453 -6.5 1 94 13 HIS B CA 1
ATOM 2155 C C . HIS B 1 13 ? 13.82 -17 -6.09 1 94 13 HIS B C 1
ATOM 2157 O O . HIS B 1 13 ? 13.469 -18.125 -6.473 1 94 13 HIS B O 1
ATOM 2163 N N . ILE B 1 14 ? 13.164 -16.344 -5.266 1 97.31 14 ILE B N 1
ATOM 2164 C CA . ILE B 1 14 ? 11.766 -16.578 -4.953 1 97.31 14 ILE B CA 1
ATOM 2165 C C . ILE B 1 14 ? 10.922 -15.383 -5.414 1 97.31 14 ILE B C 1
ATOM 2167 O O . ILE B 1 14 ? 11.156 -14.25 -4.992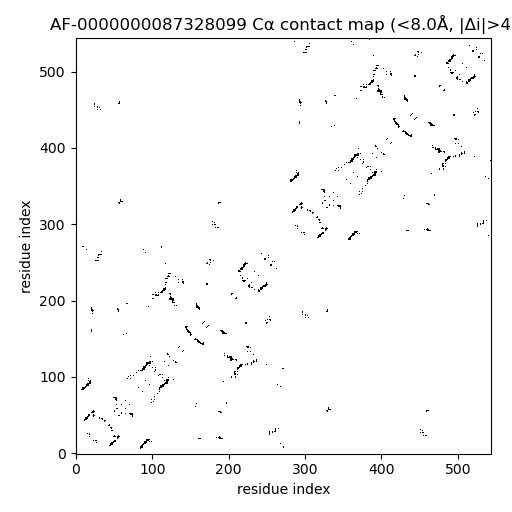 1 97.31 14 ILE B O 1
ATOM 2171 N N . ILE B 1 15 ? 10.023 -15.625 -6.336 1 98.62 15 ILE B N 1
ATOM 2172 C CA . ILE B 1 15 ? 9.156 -14.555 -6.828 1 98.62 15 ILE B CA 1
ATOM 2173 C C . ILE B 1 15 ? 7.719 -14.812 -6.371 1 98.62 15 ILE B C 1
ATOM 2175 O O . ILE B 1 15 ? 7.152 -15.867 -6.645 1 98.62 15 ILE B O 1
ATOM 2179 N N . LEU B 1 16 ? 7.184 -13.875 -5.652 1 98.94 16 LEU B N 1
ATOM 2180 C CA . LEU B 1 16 ? 5.852 -13.945 -5.062 1 98.94 16 LEU B CA 1
ATOM 2181 C C . LEU B 1 16 ? 4.848 -13.148 -5.887 1 98.94 16 LEU B C 1
ATOM 2183 O O . LEU B 1 16 ? 4.98 -11.93 -6.023 1 98.94 16 LEU B O 1
ATOM 2187 N N . VAL B 1 17 ? 3.867 -13.82 -6.422 1 98.94 17 VAL B N 1
ATOM 2188 C CA . VAL B 1 17 ? 2.965 -13.211 -7.395 1 98.94 17 VAL B CA 1
ATOM 2189 C C . VAL B 1 17 ? 1.577 -13.047 -6.777 1 98.94 17 VAL B C 1
ATOM 2191 O O . VAL B 1 17 ? 0.968 -14.023 -6.332 1 98.94 17 VAL B O 1
ATOM 2194 N N . HIS B 1 18 ? 1.097 -11.828 -6.777 1 98.94 18 HIS B N 1
ATOM 2195 C CA . HIS B 1 18 ? -0.124 -11.461 -6.066 1 98.94 18 HIS B CA 1
ATOM 2196 C C . HIS B 1 18 ? -1.361 -11.781 -6.898 1 98.94 18 HIS B C 1
ATOM 2198 O O . HIS B 1 18 ? -1.257 -12.039 -8.102 1 98.94 18 HIS B O 1
ATOM 2204 N N . GLY B 1 19 ? -2.527 -11.789 -6.277 1 98.88 19 GLY B N 1
ATOM 2205 C CA . GLY B 1 19 ? -3.816 -12 -6.914 1 98.88 19 GLY B CA 1
ATOM 2206 C C . GLY B 1 19 ? -4.473 -10.719 -7.387 1 98.88 19 GLY B C 1
ATOM 2207 O O . GLY B 1 19 ? -3.896 -9.633 -7.25 1 98.88 19 GLY B O 1
ATOM 2208 N N . VAL B 1 20 ? -5.68 -10.867 -7.898 1 98.81 20 VAL B N 1
ATOM 2209 C CA . VAL B 1 20 ? -6.387 -9.758 -8.523 1 98.81 20 VAL B CA 1
ATOM 2210 C C . VAL B 1 20 ? -6.695 -8.688 -7.477 1 98.81 20 VAL B C 1
ATOM 2212 O O . VAL B 1 20 ? -6.93 -9 -6.309 1 98.81 20 VAL B O 1
ATOM 2215 N N . CYS B 1 21 ? -6.668 -7.395 -7.836 1 98.81 21 CYS B N 1
ATOM 2216 C CA . CYS B 1 21 ? -7.012 -6.191 -7.082 1 98.81 21 CYS B CA 1
ATOM 2217 C C . CYS B 1 21 ? -5.938 -5.875 -6.047 1 98.81 21 CYS B C 1
ATOM 2219 O O . CYS B 1 21 ? -6.023 -4.863 -5.348 1 98.81 21 CYS B O 1
ATOM 2221 N N . HIS B 1 22 ? -4.965 -6.734 -5.887 1 98.81 22 HIS B N 1
ATOM 2222 C CA . HIS B 1 22 ? -3.893 -6.523 -4.918 1 98.81 22 HIS B CA 1
ATOM 2223 C C . HIS B 1 22 ? -2.586 -6.156 -5.613 1 98.81 22 HIS B C 1
ATOM 2225 O O . HIS B 1 22 ? -2.598 -5.66 -6.746 1 98.81 22 HIS B O 1
ATOM 2231 N N . GLY B 1 23 ? -1.464 -6.164 -4.98 1 98.75 23 GLY B N 1
ATOM 2232 C CA . GLY B 1 23 ? -0.099 -5.93 -5.422 1 98.75 23 GLY B CA 1
ATOM 2233 C C . GLY B 1 23 ? 0.929 -6.707 -4.621 1 98.75 23 GLY B C 1
ATOM 2234 O O . GLY B 1 23 ? 0.572 -7.543 -3.789 1 98.75 23 GLY B O 1
ATOM 2235 N N . GLY B 1 24 ? 2.158 -6.402 -4.969 1 98.88 24 GLY B N 1
ATOM 2236 C CA . GLY B 1 24 ? 3.23 -7.051 -4.23 1 98.88 24 GLY B CA 1
ATOM 2237 C C . GLY B 1 24 ? 3.137 -6.84 -2.73 1 98.88 24 GLY B C 1
ATOM 2238 O O . GLY B 1 24 ? 3.584 -7.68 -1.949 1 98.88 24 GLY B O 1
ATOM 2239 N N . TRP B 1 25 ? 2.506 -5.73 -2.295 1 98.88 25 TRP B N 1
ATOM 2240 C CA . TRP B 1 25 ? 2.389 -5.367 -0.887 1 98.88 25 TRP B CA 1
ATOM 2241 C C . TRP B 1 25 ? 1.68 -6.465 -0.1 1 98.88 25 TRP B C 1
ATOM 2243 O O . TRP B 1 25 ? 1.891 -6.605 1.107 1 98.88 25 TRP B O 1
ATOM 2253 N N . SER B 1 26 ? 0.829 -7.305 -0.737 1 98.94 26 SER B N 1
ATOM 2254 C CA . SER B 1 26 ? 0.062 -8.32 -0.024 1 98.94 26 SER B CA 1
ATOM 2255 C C . SER B 1 26 ? 0.973 -9.406 0.535 1 98.94 26 SER B C 1
ATOM 2257 O O . SER B 1 26 ? 0.551 -10.211 1.372 1 98.94 26 SER B O 1
ATOM 2259 N N . TRP B 1 27 ? 2.236 -9.398 0.107 1 98.94 27 TRP B N 1
ATOM 2260 C CA . TRP B 1 27 ? 3.201 -10.414 0.519 1 98.94 27 TRP B CA 1
ATOM 2261 C C . TRP B 1 27 ? 4.152 -9.859 1.576 1 98.94 27 TRP B C 1
ATOM 2263 O O . TRP B 1 27 ? 5.105 -10.539 1.972 1 98.94 27 TRP B O 1
ATOM 2273 N N . TYR B 1 28 ? 3.957 -8.641 2.133 1 98.88 28 TYR B N 1
ATOM 2274 C CA . TYR B 1 28 ? 5.008 -7.934 2.861 1 98.88 28 TYR B CA 1
ATOM 2275 C C . TYR B 1 28 ? 5.426 -8.711 4.105 1 98.88 28 TYR B C 1
ATOM 2277 O O . TYR B 1 28 ? 6.609 -8.773 4.434 1 98.88 28 TYR B O 1
ATOM 2285 N N . LYS B 1 29 ? 4.473 -9.352 4.793 1 98.88 29 LYS B N 1
ATOM 2286 C CA . LYS B 1 29 ? 4.832 -10.133 5.973 1 98.88 29 LYS B CA 1
ATOM 2287 C C . LYS B 1 29 ? 5.656 -11.359 5.59 1 98.88 29 LYS B C 1
ATOM 2289 O O . LYS B 1 29 ? 6.664 -11.664 6.23 1 98.88 29 LYS B O 1
ATOM 2294 N N . VAL B 1 30 ? 5.191 -12.023 4.531 1 98.88 30 VAL B N 1
ATOM 2295 C CA . VAL B 1 30 ? 5.859 -13.234 4.07 1 98.88 30 VAL B CA 1
ATOM 2296 C C . VAL B 1 30 ? 7.234 -12.883 3.508 1 98.88 30 VAL B C 1
ATOM 2298 O O . VAL B 1 30 ? 8.227 -13.555 3.797 1 98.88 30 VAL B O 1
ATOM 2301 N N . ALA B 1 31 ? 7.301 -11.82 2.699 1 98.56 31 ALA B N 1
ATOM 2302 C CA . ALA B 1 31 ? 8.578 -11.391 2.139 1 98.56 31 ALA B CA 1
ATOM 2303 C C . ALA B 1 31 ? 9.578 -11.062 3.242 1 98.56 31 ALA B C 1
ATOM 2305 O O . ALA B 1 31 ? 10.75 -11.445 3.168 1 98.56 31 ALA B O 1
ATOM 2306 N N . ALA B 1 32 ? 9.148 -10.328 4.273 1 98 32 ALA B N 1
ATOM 2307 C CA . ALA B 1 32 ? 10.016 -10 5.406 1 98 32 ALA B CA 1
ATOM 2308 C C . ALA B 1 32 ? 10.5 -11.266 6.105 1 98 32 ALA B C 1
ATOM 2310 O O . ALA B 1 32 ? 11.68 -11.383 6.441 1 98 32 ALA B O 1
ATOM 2311 N N . GLY B 1 33 ? 9.602 -12.203 6.305 1 97.75 33 GLY B N 1
ATOM 2312 C CA . GLY B 1 33 ? 9.945 -13.461 6.945 1 97.75 33 GLY B CA 1
ATOM 2313 C C . GLY B 1 33 ? 10.938 -14.289 6.145 1 97.75 33 GLY B C 1
ATOM 2314 O O . GLY B 1 33 ? 11.875 -14.859 6.707 1 97.75 33 GLY B O 1
ATOM 2315 N N . LEU B 1 34 ? 10.695 -14.328 4.836 1 97.38 34 LEU B N 1
ATOM 2316 C CA . LEU B 1 34 ? 11.594 -15.078 3.969 1 97.38 34 LEU B CA 1
ATOM 2317 C C . LEU B 1 34 ? 12.992 -14.477 3.977 1 97.38 34 LEU B C 1
ATOM 2319 O O . LEU B 1 34 ? 13.984 -15.195 4.043 1 97.38 34 LEU B O 1
ATOM 2323 N N . ARG B 1 35 ? 13.062 -13.18 3.938 1 94.81 35 ARG B N 1
ATOM 2324 C CA . ARG B 1 35 ? 14.352 -12.5 3.943 1 94.81 35 ARG B CA 1
ATOM 2325 C C . ARG B 1 35 ? 15.078 -12.711 5.27 1 94.81 35 ARG B C 1
ATOM 2327 O O . ARG B 1 35 ? 16.281 -12.938 5.289 1 94.81 35 ARG B O 1
ATOM 2334 N N . SER B 1 36 ? 14.352 -12.633 6.328 1 93.88 36 SER B N 1
ATOM 2335 C CA . SER B 1 36 ? 14.93 -12.867 7.648 1 93.88 36 SER B CA 1
ATOM 2336 C C . SER B 1 36 ? 15.461 -14.289 7.77 1 93.88 36 SER B C 1
ATOM 2338 O O . SER B 1 36 ? 16.562 -14.508 8.289 1 93.88 36 SER B O 1
ATOM 2340 N N . ALA B 1 37 ? 14.656 -15.227 7.285 1 91.44 37 ALA B N 1
ATOM 2341 C CA . ALA B 1 37 ? 15.07 -16.625 7.344 1 91.44 37 ALA B CA 1
ATOM 2342 C C . ALA B 1 37 ? 16.297 -16.875 6.473 1 91.44 37 ALA B C 1
ATOM 2344 O O . ALA B 1 37 ? 17.203 -17.625 6.859 1 91.44 37 ALA B O 1
ATOM 2345 N N . ALA B 1 38 ? 16.312 -16.266 5.344 1 86.5 38 ALA B N 1
ATOM 2346 C CA . ALA B 1 38 ? 17.453 -16.391 4.445 1 86.5 38 ALA B CA 1
ATOM 2347 C C . ALA B 1 38 ? 18.719 -15.828 5.074 1 86.5 38 ALA B C 1
ATOM 2349 O O . ALA B 1 38 ? 19.781 -16.438 4.984 1 86.5 38 ALA B O 1
ATOM 2350 N N . ALA B 1 39 ? 18.625 -14.727 5.723 1 84.88 39 ALA B N 1
ATOM 2351 C CA . ALA B 1 39 ? 19.766 -14.102 6.391 1 84.88 39 ALA B CA 1
ATOM 2352 C C . ALA B 1 39 ? 20.281 -14.984 7.516 1 84.88 39 ALA B C 1
ATOM 2354 O O . ALA B 1 39 ? 21.5 -15.141 7.672 1 84.88 39 ALA B O 1
ATOM 2355 N N . ALA B 1 40 ? 19.453 -15.57 8.18 1 85.88 40 ALA B N 1
ATOM 2356 C CA . ALA B 1 40 ? 19.828 -16.406 9.32 1 85.88 40 ALA B CA 1
ATOM 2357 C C . ALA B 1 40 ? 20.5 -17.688 8.844 1 85.88 40 ALA B C 1
ATOM 2359 O O . ALA B 1 40 ? 21.406 -18.203 9.516 1 85.88 40 ALA B O 1
ATOM 2360 N N . ALA B 1 41 ? 20.062 -18.172 7.719 1 81.31 41 ALA B N 1
ATOM 2361 C CA . ALA B 1 41 ? 20.578 -19.438 7.211 1 81.31 41 ALA B CA 1
ATOM 2362 C C . ALA B 1 41 ? 21.797 -19.234 6.328 1 81.31 41 ALA B C 1
ATOM 2364 O O . ALA B 1 41 ? 22.453 -20.188 5.902 1 81.31 41 ALA B O 1
ATOM 2365 N N . GLY B 1 42 ? 22.188 -18.047 6.121 1 74.88 42 GLY B N 1
ATOM 2366 C CA . GLY B 1 42 ? 23.297 -17.766 5.215 1 74.88 42 GLY B CA 1
ATOM 2367 C C . GLY B 1 42 ? 22.953 -18.047 3.764 1 74.88 42 GLY B C 1
ATOM 2368 O O . GLY B 1 42 ? 23.859 -18.234 2.938 1 74.88 42 GLY B O 1
ATOM 2369 N N . HIS B 1 43 ? 21.688 -18.484 3.553 1 65.38 43 HIS B N 1
ATOM 2370 C CA . HIS B 1 43 ? 21.203 -18.719 2.195 1 65.38 43 HIS B CA 1
ATOM 2371 C C . HIS B 1 43 ? 20.828 -17.406 1.507 1 65.38 43 HIS B C 1
ATOM 2373 O O . HIS B 1 43 ? 20.375 -16.469 2.16 1 65.38 43 HIS B O 1
ATOM 2379 N N . ALA B 1 44 ? 21.234 -17.438 0.319 1 71.75 44 ALA B N 1
ATOM 2380 C CA . ALA B 1 44 ? 21.094 -16.156 -0.367 1 71.75 44 ALA B CA 1
ATOM 2381 C C . ALA B 1 44 ? 19.859 -16.141 -1.265 1 71.75 44 ALA B C 1
ATOM 2383 O O . ALA B 1 44 ? 19.984 -16.141 -2.492 1 71.75 44 ALA B O 1
ATOM 2384 N N . TYR B 1 45 ? 18.578 -16.5 -0.706 1 85.56 45 TYR B N 1
ATOM 2385 C CA . TYR B 1 45 ? 17.469 -16.297 -1.633 1 85.56 45 TYR B CA 1
ATOM 2386 C C . TYR B 1 45 ? 17.203 -14.812 -1.842 1 85.56 45 TYR B C 1
ATOM 2388 O O . TYR B 1 45 ? 17.172 -14.039 -0.882 1 85.56 45 TYR B O 1
ATOM 2396 N N . ARG B 1 46 ? 17.109 -14.469 -3.049 1 92 46 ARG B N 1
ATOM 2397 C CA . ARG B 1 46 ? 16.578 -13.164 -3.406 1 92 46 ARG B CA 1
ATOM 2398 C C . ARG B 1 46 ? 15.055 -13.211 -3.523 1 92 46 ARG B C 1
ATOM 2400 O O . ARG B 1 46 ? 14.516 -13.945 -4.363 1 92 46 ARG B O 1
ATOM 2407 N N . VAL B 1 47 ? 14.352 -12.523 -2.66 1 96.56 47 VAL B N 1
ATOM 2408 C CA . VAL B 1 47 ? 12.898 -12.539 -2.613 1 96.56 47 VAL B CA 1
ATOM 2409 C C . VAL B 1 47 ? 12.344 -11.305 -3.309 1 96.56 47 VAL B C 1
ATOM 2411 O O . VAL B 1 47 ? 12.68 -10.172 -2.943 1 96.56 47 VAL B O 1
ATOM 2414 N N . HIS B 1 48 ? 11.523 -11.539 -4.301 1 96.75 48 HIS B N 1
ATOM 2415 C CA . HIS B 1 48 ? 10.922 -10.453 -5.07 1 96.75 48 HIS B CA 1
ATOM 2416 C C . HIS B 1 48 ? 9.406 -10.602 -5.141 1 96.75 48 HIS B C 1
ATOM 2418 O O . HIS B 1 48 ? 8.898 -11.672 -5.473 1 96.75 48 HIS B O 1
ATOM 2424 N N . ALA B 1 49 ? 8.68 -9.594 -4.73 1 98.62 49 ALA B N 1
ATOM 2425 C CA . ALA B 1 49 ? 7.23 -9.531 -4.859 1 98.62 49 ALA B CA 1
ATOM 2426 C C . ALA B 1 49 ? 6.809 -8.359 -5.75 1 98.62 49 ALA B C 1
ATOM 2428 O O . ALA B 1 49 ? 6.375 -7.32 -5.254 1 98.62 49 ALA B O 1
ATOM 2429 N N . PRO B 1 50 ? 6.832 -8.547 -7.059 1 98.56 50 PRO B N 1
ATOM 2430 C CA . PRO B 1 50 ? 6.551 -7.426 -7.965 1 98.56 50 PRO B CA 1
ATOM 2431 C C . PRO B 1 50 ? 5.066 -7.074 -8.023 1 98.56 50 PRO B C 1
ATOM 2433 O O . PRO B 1 50 ? 4.215 -7.945 -7.828 1 98.56 50 PRO B O 1
ATOM 2436 N N . ASP B 1 51 ? 4.801 -5.824 -8.234 1 98.81 51 ASP B N 1
ATOM 2437 C CA . ASP B 1 51 ? 3.48 -5.469 -8.75 1 98.81 51 ASP B CA 1
ATOM 2438 C C . ASP B 1 51 ? 3.314 -5.922 -10.195 1 98.81 51 ASP B C 1
ATOM 2440 O O . ASP B 1 51 ? 4.148 -5.613 -11.047 1 98.81 51 ASP B O 1
ATOM 2444 N N . LEU B 1 52 ? 2.275 -6.664 -10.453 1 98.94 52 LEU B N 1
ATOM 2445 C CA . LEU B 1 52 ? 1.923 -6.867 -11.852 1 98.94 52 LEU B CA 1
ATOM 2446 C C . LEU B 1 52 ? 1.367 -5.586 -12.461 1 98.94 52 LEU B C 1
ATOM 2448 O O . LEU B 1 52 ? 1.206 -4.578 -11.766 1 98.94 52 LEU B O 1
ATOM 2452 N N . ALA B 1 53 ? 1.191 -5.594 -13.789 1 98.75 53 ALA B N 1
ATOM 2453 C CA . ALA B 1 53 ? 0.756 -4.371 -14.461 1 98.75 53 ALA B CA 1
ATOM 2454 C C . ALA B 1 53 ? -0.577 -3.883 -13.906 1 98.75 53 ALA B C 1
ATOM 2456 O O . ALA B 1 53 ? -1.482 -4.684 -13.656 1 98.75 53 ALA B O 1
ATOM 2457 N N . ALA B 1 54 ? -0.653 -2.5 -13.664 1 98.19 54 ALA B N 1
ATOM 2458 C CA . ALA B 1 54 ? -1.834 -1.793 -13.172 1 98.19 54 ALA B CA 1
ATOM 2459 C C . ALA B 1 54 ? -2.205 -2.252 -11.766 1 98.19 54 ALA B C 1
ATOM 2461 O O . ALA B 1 54 ? -3.377 -2.211 -11.383 1 98.19 54 ALA B O 1
ATOM 2462 N N . SER B 1 55 ? -1.209 -2.748 -10.977 1 98.56 55 SER B N 1
ATOM 2463 C CA . SER B 1 55 ? -1.418 -3.217 -9.609 1 98.56 55 SER B CA 1
ATOM 2464 C C . SER B 1 55 ? -0.476 -2.52 -8.633 1 98.56 55 SER B C 1
ATOM 2466 O O . SER B 1 55 ? 0.595 -2.051 -9.023 1 98.56 55 SER B O 1
ATOM 2468 N N . GLY B 1 56 ? -0.841 -2.467 -7.344 1 98.06 56 GLY B N 1
ATOM 2469 C CA . GLY B 1 56 ? 0.002 -1.797 -6.367 1 98.06 56 GLY B CA 1
ATOM 2470 C C . GLY B 1 56 ? 0.356 -0.375 -6.762 1 98.06 56 GLY B C 1
ATOM 2471 O O . GLY B 1 56 ? -0.527 0.429 -7.066 1 98.06 56 GLY B O 1
ATOM 2472 N N . ILE B 1 57 ? 1.6 -0.078 -6.883 1 97.31 57 ILE B N 1
ATOM 2473 C CA . ILE B 1 57 ? 1.995 1.289 -7.203 1 97.31 57 ILE B CA 1
ATOM 2474 C C . ILE B 1 57 ? 2.441 1.367 -8.664 1 97.31 57 ILE B C 1
ATOM 2476 O O . ILE B 1 57 ? 3.049 2.355 -9.078 1 97.31 57 ILE B O 1
ATOM 2480 N N . ASP B 1 58 ? 2.195 0.222 -9.438 1 97.62 58 ASP B N 1
ATOM 2481 C CA . ASP B 1 58 ? 2.406 0.319 -10.875 1 97.62 58 ASP B CA 1
ATOM 2482 C C . ASP B 1 58 ? 1.621 1.487 -11.469 1 97.62 58 ASP B C 1
ATOM 2484 O O . ASP B 1 58 ? 0.434 1.653 -11.188 1 97.62 58 ASP B O 1
ATOM 2488 N N . ASP B 1 59 ? 2.211 2.287 -12.258 1 94.69 59 ASP B N 1
ATOM 2489 C CA . ASP B 1 59 ? 1.606 3.564 -12.617 1 94.69 59 ASP B CA 1
ATOM 2490 C C . ASP B 1 59 ? 0.65 3.406 -13.797 1 94.69 59 ASP B C 1
ATOM 2492 O O . ASP B 1 59 ? -0.011 4.367 -14.203 1 94.69 59 ASP B O 1
ATOM 2496 N N . ARG B 1 60 ? 0.573 2.234 -14.383 1 97.38 60 ARG B N 1
ATOM 2497 C CA . ARG B 1 60 ? -0.402 2.01 -15.445 1 97.38 60 ARG B CA 1
ATOM 2498 C C . ARG B 1 60 ? -1.817 1.938 -14.883 1 97.38 60 ARG B C 1
ATOM 2500 O O . ARG B 1 60 ? -2.035 1.384 -13.805 1 97.38 60 ARG B O 1
ATOM 2507 N N . ARG B 1 61 ? -2.725 2.506 -15.672 1 97.12 61 ARG B N 1
ATOM 2508 C CA . ARG B 1 61 ? -4.148 2.344 -15.398 1 97.12 61 ARG B CA 1
ATOM 2509 C C . ARG B 1 61 ? -4.699 1.094 -16.078 1 97.12 61 ARG B C 1
ATOM 2511 O O . ARG B 1 61 ? -4.164 0.647 -17.094 1 97.12 61 ARG B O 1
ATOM 2518 N N . LEU B 1 62 ? -5.75 0.525 -15.523 1 97.5 62 LEU B N 1
ATOM 2519 C CA . LEU B 1 62 ? -6.273 -0.75 -16 1 97.5 62 LEU B CA 1
ATOM 2520 C C . LEU B 1 62 ? -6.559 -0.695 -17.5 1 97.5 62 LEU B C 1
ATOM 2522 O O . LEU B 1 62 ? -6.203 -1.617 -18.234 1 97.5 62 LEU B O 1
ATOM 2526 N N . PRO B 1 63 ? -7.109 0.419 -18.062 1 96.5 63 PRO B N 1
ATOM 2527 C CA . PRO B 1 63 ? -7.402 0.441 -19.5 1 96.5 63 PRO B CA 1
ATOM 2528 C C . PRO B 1 63 ? -6.141 0.41 -20.359 1 96.5 63 PRO B C 1
ATOM 2530 O O . PRO B 1 63 ? -6.223 0.182 -21.578 1 96.5 63 PRO B O 1
ATOM 2533 N N . GLU B 1 64 ? -4.988 0.65 -19.75 1 97.19 64 GLU B N 1
ATOM 2534 C CA . GLU B 1 64 ? -3.721 0.625 -20.469 1 97.19 64 GLU B CA 1
ATOM 2535 C C . GLU B 1 64 ? -3.174 -0.796 -20.578 1 97.19 64 GLU B C 1
ATOM 2537 O O . GLU B 1 64 ? -2.145 -1.025 -21.219 1 97.19 64 GLU B O 1
ATOM 2542 N N . VAL B 1 65 ? -3.807 -1.773 -19.953 1 97.81 65 VAL B N 1
ATOM 2543 C CA . VAL B 1 65 ? -3.4 -3.174 -19.906 1 97.81 65 VAL B CA 1
ATOM 2544 C C . VAL B 1 65 ? -4.473 -4.043 -20.578 1 97.81 65 VAL B C 1
ATOM 2546 O O . VAL B 1 65 ? -5.418 -4.477 -19.906 1 97.81 65 VAL B O 1
ATOM 2549 N N . ALA B 1 66 ? -4.277 -4.477 -21.781 1 95.75 66 ALA B N 1
ATOM 2550 C CA . ALA B 1 66 ? -5.355 -5.027 -22.609 1 95.75 66 ALA B CA 1
ATOM 2551 C C . ALA B 1 66 ? -5.383 -6.551 -22.531 1 95.75 66 ALA B C 1
ATOM 2553 O O . ALA B 1 66 ? -6.402 -7.176 -22.812 1 95.75 66 ALA B O 1
ATOM 2554 N N . THR B 1 67 ? -4.25 -7.133 -22.203 1 97.81 67 THR B N 1
ATOM 2555 C CA . THR B 1 67 ? -4.18 -8.586 -22.234 1 97.81 67 THR B CA 1
ATOM 2556 C C . THR B 1 67 ? -3.605 -9.133 -20.922 1 97.81 67 THR B C 1
ATOM 2558 O O . THR B 1 67 ? -2.939 -8.406 -20.188 1 97.81 67 THR B O 1
ATOM 2561 N N . PHE B 1 68 ? -3.861 -10.383 -20.703 1 98.62 68 PHE B N 1
ATOM 2562 C CA . PHE B 1 68 ? -3.326 -11.055 -19.516 1 98.62 68 PHE B CA 1
ATOM 2563 C C . PHE B 1 68 ? -1.804 -11.117 -19.578 1 98.62 68 PHE B C 1
ATOM 2565 O O . PHE B 1 68 ? -1.132 -11.023 -18.547 1 98.62 68 PHE B O 1
ATOM 2572 N N . SER B 1 69 ? -1.258 -11.266 -20.766 1 98.75 69 SER B N 1
ATOM 2573 C CA . SER B 1 69 ? 0.191 -11.25 -20.938 1 98.75 69 SER B CA 1
ATOM 2574 C C . SER B 1 69 ? 0.779 -9.906 -20.531 1 98.75 69 SER B C 1
ATOM 2576 O O . SER B 1 69 ? 1.822 -9.852 -19.875 1 98.75 69 SER B O 1
ATOM 2578 N N . GLU B 1 70 ? 0.165 -8.828 -20.906 1 98.69 70 GLU B N 1
ATOM 2579 C CA . GLU B 1 70 ? 0.608 -7.5 -20.5 1 98.69 70 GLU B CA 1
ATOM 2580 C C . GLU B 1 70 ? 0.495 -7.324 -18.984 1 98.69 70 GLU B C 1
ATOM 2582 O O . GLU B 1 70 ? 1.396 -6.77 -18.359 1 98.69 70 GLU B O 1
ATOM 2587 N N . TYR B 1 71 ? -0.647 -7.809 -18.438 1 98.88 71 TYR B N 1
ATOM 2588 C CA . TYR B 1 71 ? -0.853 -7.781 -16.984 1 98.88 71 TYR B CA 1
ATOM 2589 C C . TYR B 1 71 ? 0.269 -8.516 -16.266 1 98.88 71 TYR B C 1
ATOM 2591 O O . TYR B 1 71 ? 0.792 -8.023 -15.258 1 98.88 71 TYR B O 1
ATOM 2599 N N . THR B 1 72 ? 0.718 -9.617 -16.828 1 98.94 72 THR B N 1
ATOM 2600 C CA . THR B 1 72 ? 1.727 -10.492 -16.234 1 98.94 72 THR B CA 1
ATOM 2601 C C . THR B 1 72 ? 3.131 -9.984 -16.547 1 98.94 72 THR B C 1
ATOM 2603 O O . THR B 1 72 ? 4.121 -10.539 -16.062 1 98.94 72 THR B O 1
ATOM 2606 N N . GLY B 1 73 ? 3.256 -8.938 -17.281 1 98.88 73 GLY B N 1
ATOM 2607 C CA . GLY B 1 73 ? 4.484 -8.406 -17.844 1 98.88 73 GLY B CA 1
ATOM 2608 C C . GLY B 1 73 ? 5.613 -8.305 -16.844 1 98.88 73 GLY B C 1
ATOM 2609 O O . GLY B 1 73 ? 6.719 -8.789 -17.078 1 98.88 73 GLY B O 1
ATOM 2610 N N . PRO B 1 74 ? 5.406 -7.707 -15.703 1 98.88 74 PRO B N 1
ATOM 2611 C CA . PRO B 1 74 ? 6.488 -7.547 -14.727 1 98.88 74 PRO B CA 1
ATOM 2612 C C . PRO B 1 74 ? 7.086 -8.883 -14.281 1 98.88 74 PRO B C 1
ATOM 2614 O O . PRO B 1 74 ? 8.297 -8.977 -14.078 1 98.88 74 PRO B O 1
ATOM 2617 N N . LEU B 1 75 ? 6.262 -9.898 -14.086 1 98.88 75 LEU B N 1
ATOM 2618 C CA . LEU B 1 75 ? 6.773 -11.219 -13.766 1 98.88 75 LEU B CA 1
ATOM 2619 C C . LEU B 1 75 ? 7.59 -11.789 -14.922 1 98.88 75 LEU B C 1
ATOM 2621 O O . LEU B 1 75 ? 8.672 -12.336 -14.711 1 98.88 75 LEU B O 1
ATOM 2625 N N . LEU B 1 76 ? 7.055 -11.656 -16.156 1 98.88 76 LEU B N 1
ATOM 2626 C CA . LEU B 1 76 ? 7.758 -12.156 -17.328 1 98.88 76 LEU B CA 1
ATOM 2627 C C . LEU B 1 76 ? 9.109 -11.469 -17.484 1 98.88 76 LEU B C 1
ATOM 2629 O O . LEU B 1 76 ? 10.117 -12.125 -17.781 1 98.88 76 LEU B O 1
ATOM 2633 N N . ASP B 1 77 ? 9.117 -10.18 -17.25 1 98.62 77 ASP B N 1
ATOM 2634 C CA . ASP B 1 77 ? 10.367 -9.422 -17.328 1 98.62 77 ASP B CA 1
ATOM 2635 C C . ASP B 1 77 ? 11.367 -9.891 -16.281 1 98.62 77 ASP B C 1
ATOM 2637 O O . ASP B 1 77 ? 12.562 -9.969 -16.547 1 98.62 77 ASP B O 1
ATOM 2641 N N . ALA B 1 78 ? 10.891 -10.18 -15.094 1 98 78 ALA B N 1
ATOM 2642 C CA . ALA B 1 78 ? 11.758 -10.672 -14.023 1 98 78 ALA B CA 1
ATOM 2643 C C . ALA B 1 78 ? 12.414 -11.992 -14.406 1 98 78 ALA B C 1
ATOM 2645 O O . ALA B 1 78 ? 13.609 -12.188 -14.188 1 98 78 ALA B O 1
ATOM 2646 N N . LEU B 1 79 ? 11.68 -12.859 -14.992 1 97.81 79 LEU B N 1
ATOM 2647 C CA . LEU B 1 79 ? 12.227 -14.156 -15.391 1 97.81 79 LEU B CA 1
ATOM 2648 C C . LEU B 1 79 ? 13.211 -14 -16.547 1 97.81 79 LEU B C 1
ATOM 2650 O O . LEU B 1 79 ? 14.266 -14.633 -16.562 1 97.81 79 LEU B O 1
ATOM 2654 N N . ARG B 1 80 ? 12.789 -13.133 -17.5 1 97 80 ARG B N 1
ATOM 2655 C CA . ARG B 1 80 ? 13.656 -12.875 -18.641 1 97 80 ARG B CA 1
ATOM 2656 C C . ARG B 1 80 ? 15.016 -12.344 -18.203 1 97 80 ARG B C 1
ATOM 2658 O O . ARG B 1 80 ? 16.031 -12.641 -18.828 1 97 80 ARG B O 1
ATOM 2665 N N . SER B 1 81 ? 15.039 -11.664 -17.094 1 95.5 81 SER B N 1
ATOM 2666 C CA . SER B 1 81 ? 16.25 -10.977 -16.641 1 95.5 81 SER B CA 1
ATOM 2667 C C . SER B 1 81 ? 17.109 -11.891 -15.781 1 95.5 81 SER B C 1
ATOM 2669 O O . SER B 1 81 ? 18.219 -11.523 -15.398 1 95.5 81 SER B O 1
ATOM 2671 N N . LEU B 1 82 ? 16.562 -13.062 -15.43 1 94.88 82 LEU B N 1
ATOM 2672 C CA . LEU B 1 82 ? 17.359 -13.977 -14.633 1 94.88 82 LEU B CA 1
ATOM 2673 C C . LEU B 1 82 ? 18.625 -14.383 -15.375 1 94.88 82 LEU B C 1
ATOM 2675 O O . LEU B 1 82 ? 18.594 -14.633 -16.578 1 94.88 82 LEU B O 1
ATOM 2679 N N . PRO B 1 83 ? 19.781 -14.406 -14.711 1 91.44 83 PRO B N 1
ATOM 2680 C CA . PRO B 1 83 ? 21.016 -14.875 -15.344 1 91.44 83 PRO B CA 1
ATOM 2681 C C . PRO B 1 83 ? 20.891 -16.297 -15.906 1 91.44 83 PRO B C 1
ATOM 2683 O O . PRO B 1 83 ? 20.078 -17.078 -15.414 1 91.44 83 PRO B O 1
ATOM 2686 N N . ALA B 1 84 ? 21.719 -16.516 -16.875 1 88.81 84 ALA B N 1
ATOM 2687 C CA . ALA B 1 84 ? 21.719 -17.844 -17.484 1 88.81 84 ALA B CA 1
ATOM 2688 C C . ALA B 1 84 ? 22.016 -18.922 -16.438 1 88.81 84 ALA B C 1
ATOM 2690 O O . ALA B 1 84 ? 22.891 -18.75 -15.602 1 88.81 84 ALA B O 1
ATOM 2691 N N . GLY B 1 85 ? 21.203 -19.922 -16.438 1 88.44 85 GLY B N 1
ATOM 2692 C CA . GLY B 1 85 ? 21.422 -21.047 -15.547 1 88.44 85 GLY B CA 1
ATOM 2693 C C . GLY B 1 85 ? 20.734 -20.891 -14.203 1 88.44 85 GLY B C 1
ATOM 2694 O O . GLY B 1 85 ? 20.703 -21.828 -13.398 1 88.44 85 GLY B O 1
ATOM 2695 N N . GLU B 1 86 ? 20.188 -19.719 -14 1 92.06 86 GLU B N 1
ATOM 2696 C CA . GLU B 1 86 ? 19.469 -19.531 -12.742 1 92.06 86 GLU B CA 1
ATOM 2697 C C . GLU B 1 86 ? 17.969 -19.766 -12.906 1 92.06 86 GLU B C 1
ATOM 2699 O O . GLU B 1 86 ? 17.406 -19.469 -13.969 1 92.06 86 GLU B O 1
ATOM 2704 N N . LYS B 1 87 ? 17.422 -20.297 -11.852 1 95 87 LYS B N 1
ATOM 2705 C CA . LYS B 1 87 ? 15.992 -20.562 -11.844 1 95 87 LYS B CA 1
ATOM 2706 C C . LYS B 1 87 ? 15.312 -19.906 -10.648 1 95 87 LYS B C 1
ATOM 2708 O O . LYS B 1 87 ? 15.977 -19.516 -9.688 1 95 87 LYS B O 1
ATOM 2713 N N . ALA B 1 88 ? 14.039 -19.797 -10.766 1 96.94 88 ALA B N 1
ATOM 2714 C CA . ALA B 1 88 ? 13.258 -19.172 -9.695 1 96.94 88 ALA B CA 1
ATOM 2715 C C . ALA B 1 88 ? 12.172 -20.125 -9.195 1 96.94 88 ALA B C 1
ATOM 2717 O O . ALA B 1 88 ? 11.625 -20.922 -9.977 1 96.94 88 ALA B O 1
ATOM 2718 N N . VAL B 1 89 ? 11.961 -20.047 -7.879 1 97.69 89 VAL B N 1
ATOM 2719 C CA . VAL B 1 89 ? 10.711 -20.562 -7.316 1 97.69 89 VAL B CA 1
ATOM 2720 C C . VAL B 1 89 ? 9.602 -19.516 -7.488 1 97.69 89 VAL B C 1
ATOM 2722 O O . VAL B 1 89 ? 9.711 -18.406 -6.988 1 97.69 89 VAL B O 1
ATOM 2725 N N . LEU B 1 90 ? 8.578 -19.891 -8.234 1 98.75 90 LEU B N 1
ATOM 2726 C CA . LEU B 1 90 ? 7.434 -19 -8.391 1 98.75 90 LEU B CA 1
ATOM 2727 C C . LEU B 1 90 ? 6.305 -19.391 -7.438 1 98.75 90 LEU B C 1
ATOM 2729 O O . LEU B 1 90 ? 5.957 -20.562 -7.332 1 98.75 90 LEU B O 1
ATOM 2733 N N . VAL B 1 91 ? 5.809 -18.438 -6.73 1 98.94 91 VAL B N 1
ATOM 2734 C CA . VAL B 1 91 ? 4.645 -18.656 -5.875 1 98.94 91 VAL B CA 1
ATOM 2735 C C . VAL B 1 91 ? 3.508 -17.734 -6.305 1 98.94 91 VAL B C 1
ATOM 2737 O O . VAL B 1 91 ? 3.621 -16.516 -6.203 1 98.94 91 VAL B O 1
ATOM 2740 N N . GLY B 1 92 ? 2.438 -18.312 -6.797 1 98.94 92 GLY B N 1
ATOM 2741 C CA . GLY B 1 92 ? 1.272 -17.547 -7.219 1 98.94 92 GLY B CA 1
ATOM 2742 C C . GLY B 1 92 ? 0.104 -17.656 -6.258 1 98.94 92 GLY B C 1
ATOM 2743 O O . GLY B 1 92 ? -0.212 -18.766 -5.789 1 98.94 92 GLY B O 1
ATOM 2744 N N . HIS B 1 93 ? -0.501 -16.562 -5.965 1 98.94 93 HIS B N 1
ATOM 2745 C CA . HIS B 1 93 ? -1.694 -16.516 -5.129 1 98.94 93 HIS B CA 1
ATOM 2746 C C . HIS B 1 93 ? -2.926 -16.125 -5.941 1 98.94 93 HIS B C 1
ATOM 2748 O O . HIS B 1 93 ? -2.893 -15.156 -6.695 1 98.94 93 HIS B O 1
ATOM 2754 N N . SER B 1 94 ? -4.047 -16.891 -5.766 1 98.81 94 SER B N 1
ATOM 2755 C CA . SER B 1 94 ? -5.324 -16.547 -6.379 1 98.81 94 SER B CA 1
ATOM 2756 C C . SER B 1 94 ? -5.184 -16.391 -7.891 1 98.81 94 SER B C 1
ATOM 2758 O O . SER B 1 94 ? -4.684 -17.281 -8.57 1 98.81 94 SER B O 1
ATOM 2760 N N . LEU B 1 95 ? -5.48 -15.336 -8.484 1 98.88 95 LEU B N 1
ATOM 2761 C CA . LEU B 1 95 ? -5.309 -15.102 -9.914 1 98.88 95 LEU B CA 1
ATOM 2762 C C . LEU B 1 95 ? -3.836 -15.172 -10.305 1 98.88 95 LEU B C 1
ATOM 2764 O O . LEU B 1 95 ? -3.508 -15.508 -11.445 1 98.88 95 LEU B O 1
ATOM 2768 N N . GLY B 1 96 ? -2.939 -14.922 -9.344 1 98.94 96 GLY B N 1
ATOM 2769 C CA . GLY B 1 96 ? -1.508 -14.992 -9.586 1 98.94 96 GLY B CA 1
ATOM 2770 C C . GLY B 1 96 ? -1.039 -16.375 -10.016 1 98.94 96 GLY B C 1
ATOM 2771 O O . GLY B 1 96 ? 0.045 -16.516 -10.586 1 98.94 96 GLY B O 1
ATOM 2772 N N . GLY B 1 97 ? -1.856 -17.406 -9.727 1 98.94 97 GLY B N 1
ATOM 2773 C CA . GLY B 1 97 ? -1.546 -18.734 -10.234 1 98.94 97 GLY B CA 1
ATOM 2774 C C . GLY B 1 97 ? -1.561 -18.812 -11.75 1 98.94 97 GLY B C 1
ATOM 2775 O O . GLY B 1 97 ? -0.745 -19.516 -12.344 1 98.94 97 GLY B O 1
ATOM 2776 N N . LEU B 1 98 ? -2.486 -18.094 -12.359 1 98.94 98 LEU B N 1
ATOM 2777 C CA . LEU B 1 98 ? -2.533 -18.062 -13.812 1 98.94 98 LEU B CA 1
ATOM 2778 C C . LEU B 1 98 ? -1.321 -17.328 -14.375 1 98.94 98 LEU B C 1
ATOM 2780 O O . LEU B 1 98 ? -0.791 -17.719 -15.422 1 98.94 98 LEU B O 1
ATOM 2784 N N . SER B 1 99 ? -0.889 -16.266 -13.664 1 98.94 99 SER B N 1
ATOM 2785 C CA . SER B 1 99 ? 0.324 -15.578 -14.086 1 98.94 99 SER B CA 1
ATOM 2786 C C . SER B 1 99 ? 1.546 -16.484 -13.977 1 98.94 99 SER B C 1
ATOM 2788 O O . SER B 1 99 ? 2.406 -16.484 -14.859 1 98.94 99 SER B O 1
ATOM 2790 N N . VAL B 1 100 ? 1.595 -17.219 -12.938 1 98.94 100 VAL B N 1
ATOM 2791 C CA . VAL B 1 100 ? 2.684 -18.172 -12.742 1 98.94 100 VAL B CA 1
ATOM 2792 C C . VAL B 1 100 ? 2.646 -19.234 -13.836 1 98.94 100 VAL B C 1
ATOM 2794 O O . VAL B 1 100 ? 3.684 -19.594 -14.398 1 98.94 100 VAL B O 1
ATOM 2797 N N . ALA B 1 101 ? 1.46 -19.734 -14.172 1 98.94 101 ALA B N 1
ATOM 2798 C CA . ALA B 1 101 ? 1.315 -20.719 -15.234 1 98.94 101 ALA B CA 1
ATOM 2799 C C . ALA B 1 101 ? 1.782 -20.156 -16.578 1 98.94 101 ALA B C 1
ATOM 2801 O O . ALA B 1 101 ? 2.516 -20.828 -17.312 1 98.94 101 ALA B O 1
ATOM 2802 N N . LEU B 1 102 ? 1.357 -18.938 -16.859 1 98.94 102 LEU B N 1
ATOM 2803 C CA . LEU B 1 102 ? 1.781 -18.297 -18.109 1 98.94 102 LEU B CA 1
ATOM 2804 C C . LEU B 1 102 ? 3.297 -18.141 -18.141 1 98.94 102 LEU B C 1
ATOM 2806 O O . LEU B 1 102 ? 3.93 -18.438 -19.156 1 98.94 102 LEU B O 1
ATOM 2810 N N . ALA B 1 103 ? 3.84 -17.672 -17.047 1 98.94 103 ALA B N 1
ATOM 2811 C CA . ALA B 1 103 ? 5.289 -17.5 -16.969 1 98.94 103 ALA B CA 1
ATOM 2812 C C . ALA B 1 103 ? 6.02 -18.812 -17.156 1 98.94 103 ALA B C 1
ATOM 2814 O O . ALA B 1 103 ? 7.043 -18.875 -17.844 1 98.94 103 ALA B O 1
ATOM 2815 N N . THR B 1 104 ? 5.492 -19.844 -16.594 1 98.69 104 THR B N 1
ATOM 2816 C CA . THR B 1 104 ? 6.082 -21.172 -16.703 1 98.69 104 THR B CA 1
ATOM 2817 C C . THR B 1 104 ? 5.996 -21.703 -18.141 1 98.69 104 THR B C 1
ATOM 2819 O O . THR B 1 104 ? 6.926 -22.344 -18.625 1 98.69 104 THR B O 1
ATOM 2822 N N . GLU B 1 105 ? 4.891 -21.453 -18.812 1 98.81 105 GLU B N 1
ATOM 2823 C CA . GLU B 1 105 ? 4.734 -21.812 -20.219 1 98.81 105 GLU B CA 1
ATOM 2824 C C . GLU B 1 105 ? 5.777 -21.109 -21.094 1 98.81 105 GLU B C 1
ATOM 2826 O O . GLU B 1 105 ? 6.363 -21.719 -21.984 1 98.81 105 GLU B O 1
ATOM 2831 N N . MET B 1 106 ? 6.02 -19.906 -20.766 1 98.56 106 MET B N 1
ATOM 2832 C CA . MET B 1 106 ? 6.891 -19.094 -21.609 1 98.56 106 MET B CA 1
ATOM 2833 C C . MET B 1 106 ? 8.359 -19.344 -21.281 1 98.56 106 MET B C 1
ATOM 2835 O O . MET B 1 106 ? 9.219 -19.281 -22.156 1 98.56 106 MET B O 1
ATOM 2839 N N . PHE B 1 107 ? 8.664 -19.656 -19.984 1 97.94 107 PHE B N 1
ATOM 2840 C CA . PHE B 1 107 ? 10.039 -19.812 -19.531 1 97.94 107 PHE B CA 1
ATOM 2841 C C . PHE B 1 107 ? 10.188 -21.047 -18.672 1 97.94 107 PHE B C 1
ATOM 2843 O O . PHE B 1 107 ? 10.656 -20.969 -17.531 1 97.94 107 PHE B O 1
ATOM 2850 N N . PRO B 1 108 ? 9.922 -22.234 -19.25 1 97.56 108 PRO B N 1
ATOM 2851 C CA . PRO B 1 108 ? 9.984 -23.438 -18.406 1 97.56 108 PRO B CA 1
ATOM 2852 C C . PRO B 1 108 ? 11.391 -23.703 -17.859 1 97.56 108 PRO B C 1
ATOM 2854 O O . PRO B 1 108 ? 11.531 -24.219 -16.75 1 97.56 108 PRO B O 1
ATOM 2857 N N . ASP B 1 109 ? 12.438 -23.234 -18.516 1 95.5 109 ASP B N 1
ATOM 2858 C CA . ASP B 1 109 ? 13.82 -23.5 -18.125 1 95.5 109 ASP B CA 1
ATOM 2859 C C . ASP B 1 109 ? 14.266 -22.547 -17.016 1 95.5 109 ASP B C 1
ATOM 2861 O O . ASP B 1 109 ? 15.305 -22.766 -16.391 1 95.5 109 ASP B O 1
ATOM 2865 N N . LYS B 1 110 ? 13.438 -21.562 -16.75 1 96.75 110 LYS B N 1
ATOM 2866 C CA . LYS B 1 110 ? 13.781 -20.578 -15.727 1 96.75 110 LYS B CA 1
ATOM 2867 C C . LYS B 1 110 ? 13 -20.812 -14.445 1 96.75 110 LYS B C 1
ATOM 2869 O O . LYS B 1 110 ? 13.141 -20.062 -13.477 1 96.75 110 LYS B O 1
ATOM 2874 N N . VAL B 1 111 ? 12.188 -21.797 -14.406 1 97.56 111 VAL B N 1
ATOM 2875 C CA . VAL B 1 111 ? 11.344 -22.062 -13.25 1 97.56 111 VAL B CA 1
ATOM 2876 C C . VAL B 1 111 ? 11.758 -23.375 -12.594 1 97.56 111 VAL B C 1
ATOM 2878 O O . VAL B 1 111 ? 11.711 -24.438 -13.227 1 97.56 111 VAL B O 1
ATOM 2881 N N . ALA B 1 112 ? 12.188 -23.297 -11.375 1 97 112 ALA B N 1
ATOM 2882 C CA . ALA B 1 112 ? 12.562 -24.484 -10.625 1 97 112 ALA B CA 1
ATOM 2883 C C . ALA B 1 112 ? 11.32 -25.25 -10.164 1 97 112 ALA B C 1
ATOM 2885 O O . ALA B 1 112 ? 11.273 -26.484 -10.258 1 97 112 ALA B O 1
ATOM 2886 N N . VAL B 1 113 ? 10.391 -24.531 -9.711 1 98.19 113 VAL B N 1
ATOM 2887 C CA . VAL B 1 113 ? 9.117 -25.078 -9.258 1 98.19 113 VAL B CA 1
ATOM 2888 C C . VAL B 1 113 ? 8.055 -23.984 -9.266 1 98.19 113 VAL B C 1
ATOM 2890 O O . VAL B 1 113 ? 8.344 -22.828 -8.969 1 98.19 113 VAL B O 1
ATOM 2893 N N . ALA B 1 114 ? 6.883 -24.297 -9.695 1 98.69 114 ALA B N 1
ATOM 2894 C CA . ALA B 1 114 ? 5.711 -23.438 -9.633 1 98.69 114 ALA B CA 1
ATOM 2895 C C . ALA B 1 114 ? 4.801 -23.828 -8.469 1 98.69 114 ALA B C 1
ATOM 2897 O O . ALA B 1 114 ? 4.223 -24.906 -8.461 1 98.69 114 ALA B O 1
ATOM 2898 N N . ALA B 1 115 ? 4.723 -22.969 -7.5 1 98.88 115 ALA B N 1
ATOM 2899 C CA . ALA B 1 115 ? 3.857 -23.219 -6.348 1 98.88 115 ALA B CA 1
ATOM 2900 C C . ALA B 1 115 ? 2.582 -22.375 -6.441 1 98.88 115 ALA B C 1
ATOM 2902 O O . ALA B 1 115 ? 2.631 -21.188 -6.762 1 98.88 115 ALA B O 1
ATOM 2903 N N . PHE B 1 116 ? 1.478 -23.016 -6.191 1 98.94 116 PHE B N 1
ATOM 2904 C CA . PHE B 1 116 ? 0.16 -22.391 -6.227 1 98.94 116 PHE B CA 1
ATOM 2905 C C . PHE B 1 116 ? -0.443 -22.328 -4.828 1 98.94 116 PHE B C 1
ATOM 2907 O O . PHE B 1 116 ? -0.917 -23.328 -4.301 1 98.94 116 PHE B O 1
ATOM 2914 N N . LEU B 1 117 ? -0.409 -21.172 -4.234 1 98.94 117 LEU B N 1
ATOM 2915 C CA . LEU B 1 117 ? -0.958 -20.938 -2.904 1 98.94 117 LEU B CA 1
ATOM 2916 C C . LEU B 1 117 ? -2.414 -20.5 -2.988 1 98.94 117 LEU B C 1
ATOM 2918 O O . LEU B 1 117 ? -2.693 -19.328 -3.291 1 98.94 117 LEU B O 1
ATOM 2922 N N . SER B 1 118 ? -3.375 -21.422 -2.656 1 98.69 118 SER B N 1
ATOM 2923 C CA . SER B 1 118 ? -4.793 -21.109 -2.822 1 98.69 118 SER B CA 1
ATOM 2924 C C . SER B 1 118 ? -5.047 -20.375 -4.129 1 98.69 118 SER B C 1
ATOM 2926 O O . SER B 1 118 ? -5.656 -19.297 -4.137 1 98.69 118 SER B O 1
ATOM 2928 N N . ALA B 1 119 ? -4.516 -20.906 -5.25 1 98.88 119 ALA B N 1
ATOM 2929 C CA . ALA B 1 119 ? -4.453 -20.188 -6.52 1 98.88 119 ALA B CA 1
ATOM 2930 C C . ALA B 1 119 ? -5.152 -20.969 -7.629 1 98.88 119 ALA B C 1
ATOM 2932 O O . ALA B 1 119 ? -5.309 -22.203 -7.535 1 98.88 119 ALA B O 1
ATOM 2933 N N . TYR B 1 120 ? -5.574 -20.266 -8.664 1 98.88 120 TYR B N 1
ATOM 2934 C CA . TYR B 1 120 ? -6.031 -20.938 -9.875 1 98.88 120 TYR B CA 1
ATOM 2935 C C . TYR B 1 120 ? -4.875 -21.625 -10.586 1 98.88 120 TYR B C 1
ATOM 2937 O O . TYR B 1 120 ? -3.832 -21.016 -10.836 1 98.88 120 TYR B O 1
ATOM 2945 N N . MET B 1 121 ? -5.059 -22.891 -10.812 1 98.88 121 MET B N 1
ATOM 2946 C CA . MET B 1 121 ? -4.07 -23.734 -11.492 1 98.88 121 MET B CA 1
ATOM 2947 C C . MET B 1 121 ? -4.664 -24.359 -12.742 1 98.88 121 MET B C 1
ATOM 2949 O O . MET B 1 121 ? -5.359 -25.375 -12.656 1 98.88 121 MET B O 1
ATOM 2953 N N . PRO B 1 122 ? -4.355 -23.75 -13.891 1 98.62 122 PRO B N 1
ATOM 2954 C CA . PRO B 1 122 ? -4.922 -24.312 -15.125 1 98.62 122 PRO B CA 1
ATOM 2955 C C . PRO B 1 122 ? -4.293 -25.641 -15.516 1 98.62 122 PRO B C 1
ATOM 2957 O O . PRO B 1 122 ? -3.143 -25.906 -15.164 1 98.62 122 PRO B O 1
ATOM 2960 N N . ASP B 1 123 ? -5.043 -26.469 -16.203 1 98.19 123 ASP B N 1
ATOM 2961 C CA . ASP B 1 123 ? -4.52 -27.719 -16.766 1 98.19 123 ASP B CA 1
ATOM 2962 C C . ASP B 1 123 ? -3.953 -27.5 -18.156 1 98.19 123 ASP B C 1
ATOM 2964 O O . ASP B 1 123 ? -3.797 -26.359 -18.594 1 98.19 123 ASP B O 1
ATOM 2968 N N . CYS B 1 124 ? -3.588 -28.594 -18.812 1 98.06 124 CYS B N 1
ATOM 2969 C CA . CYS B 1 124 ? -2.967 -28.484 -20.125 1 98.06 124 CYS B CA 1
ATOM 2970 C C . CYS B 1 124 ? -3.941 -28.891 -21.234 1 98.06 124 CYS B C 1
ATOM 2972 O O . CYS B 1 124 ? -3.535 -29.141 -22.359 1 98.06 124 CYS B O 1
ATOM 2974 N N . VAL B 1 125 ? -5.227 -29 -20.922 1 97.69 125 VAL B N 1
ATOM 2975 C CA . VAL B 1 125 ? -6.168 -29.516 -21.906 1 97.69 125 VAL B CA 1
ATOM 2976 C C . VAL B 1 125 ? -7.199 -28.453 -22.266 1 97.69 125 VAL B C 1
ATOM 2978 O O . VAL B 1 125 ? -7.777 -28.484 -23.344 1 97.69 125 VAL B O 1
ATOM 2981 N N . SER B 1 126 ? -7.445 -27.562 -21.422 1 97.62 126 SER B N 1
ATOM 2982 C CA . SER B 1 126 ? -8.445 -26.516 -21.609 1 97.62 126 SER B CA 1
ATOM 2983 C C . SER B 1 126 ? -7.809 -25.141 -21.672 1 97.62 126 SER B C 1
ATOM 2985 O O . SER B 1 126 ? -6.695 -24.938 -21.172 1 97.62 126 SER B O 1
ATOM 2987 N N . PRO B 1 127 ? -8.57 -24.156 -22.281 1 98.06 127 PRO B N 1
ATOM 2988 C CA . PRO B 1 127 ? -8.086 -22.781 -22.141 1 98.06 127 PRO B CA 1
ATOM 2989 C C . PRO B 1 127 ? -7.883 -22.359 -20.688 1 98.06 127 PRO B C 1
ATOM 2991 O O . PRO B 1 127 ? -8.625 -22.797 -19.812 1 98.06 127 PRO B O 1
ATOM 2994 N N . PRO B 1 128 ? -6.883 -21.484 -20.469 1 98.19 128 PRO B N 1
ATOM 2995 C CA . PRO B 1 128 ? -6.562 -21.125 -19.078 1 98.19 128 PRO B CA 1
ATOM 2996 C C . PRO B 1 128 ? -7.762 -20.531 -18.344 1 98.19 128 PRO B C 1
ATOM 2998 O O . PRO B 1 128 ? -7.84 -20.625 -17.109 1 98.19 128 PRO B O 1
ATOM 3001 N N . SER B 1 129 ? -8.766 -19.969 -19.047 1 97.62 129 SER B N 1
ATOM 3002 C CA . SER B 1 129 ? -9.938 -19.359 -18.422 1 97.62 129 SER B CA 1
ATOM 3003 C C . SER B 1 129 ? -10.828 -20.406 -17.766 1 97.62 129 SER B C 1
ATOM 3005 O O . SER B 1 129 ? -11.695 -20.078 -16.953 1 97.62 129 SER B O 1
ATOM 3007 N N . HIS B 1 130 ? -10.664 -21.641 -18.141 1 97.62 130 HIS B N 1
ATOM 3008 C CA . HIS B 1 130 ? -11.586 -22.703 -17.734 1 97.62 130 HIS B CA 1
ATOM 3009 C C . HIS B 1 130 ? -11.656 -22.828 -16.219 1 97.62 130 HIS B C 1
ATOM 3011 O O . HIS B 1 130 ? -12.75 -22.969 -15.656 1 97.62 130 HIS B O 1
ATOM 3017 N N . VAL B 1 131 ? -10.523 -22.766 -15.547 1 97.38 131 VAL B N 1
ATOM 3018 C CA . VAL B 1 131 ? -10.477 -22.922 -14.094 1 97.38 131 VAL B CA 1
ATOM 3019 C C . VAL B 1 131 ? -11.25 -21.797 -13.422 1 97.38 131 VAL B C 1
ATOM 3021 O O . VAL B 1 131 ? -11.906 -22.016 -12.398 1 97.38 131 VAL B O 1
ATOM 3024 N N . LEU B 1 132 ? -11.227 -20.578 -13.961 1 96.5 132 LEU B N 1
ATOM 3025 C CA . LEU B 1 132 ? -11.992 -19.438 -13.445 1 96.5 132 LEU B CA 1
ATOM 3026 C C . LEU B 1 132 ? -13.484 -19.641 -13.688 1 96.5 132 LEU B C 1
ATOM 3028 O O . LEU B 1 132 ? -14.297 -19.422 -12.781 1 96.5 132 LEU B O 1
ATOM 3032 N N . MET B 1 133 ? -13.789 -20 -14.898 1 95.12 133 MET B N 1
ATOM 3033 C CA . MET B 1 133 ? -15.18 -20.172 -15.305 1 95.12 133 MET B CA 1
ATOM 3034 C C . MET B 1 133 ? -15.844 -21.297 -14.516 1 95.12 133 MET B C 1
ATOM 3036 O O . MET B 1 133 ? -17 -21.172 -14.094 1 95.12 133 MET B O 1
ATOM 3040 N N . GLN B 1 134 ? -15.148 -22.359 -14.336 1 95.31 134 GLN B N 1
ATOM 3041 C CA . GLN B 1 134 ? -15.68 -23.5 -13.578 1 95.31 134 GLN B CA 1
ATOM 3042 C C . GLN B 1 134 ? -15.938 -23.109 -12.125 1 95.31 134 GLN B C 1
ATOM 3044 O O . GLN B 1 134 ? -16.938 -23.547 -11.539 1 95.31 134 GLN B O 1
ATOM 3049 N N . HIS B 1 135 ? -15.039 -22.359 -11.539 1 95 135 HIS B N 1
ATOM 3050 C CA . HIS B 1 135 ? -15.234 -21.859 -10.18 1 95 135 HIS B CA 1
ATOM 3051 C C . HIS B 1 135 ? -16.5 -21.016 -10.078 1 95 135 HIS B C 1
ATOM 3053 O O . HIS B 1 135 ? -17.281 -21.188 -9.141 1 95 135 HIS B O 1
ATOM 3059 N N . GLY B 1 136 ? -16.734 -20.125 -11.031 1 89.81 136 GLY B N 1
ATOM 3060 C CA . GLY B 1 136 ? -17.891 -19.25 -11.055 1 89.81 136 GLY B CA 1
ATOM 3061 C C . GLY B 1 136 ? -19.188 -20 -11.297 1 89.81 136 GLY B C 1
ATOM 3062 O O . GLY B 1 136 ? -20.203 -19.703 -10.664 1 89.81 136 GLY B O 1
ATOM 3063 N N . GLU B 1 137 ? -19.172 -20.906 -12.188 1 85.44 137 GLU B N 1
ATOM 3064 C CA . GLU B 1 137 ? -20.359 -21.656 -12.602 1 85.44 137 GLU B CA 1
ATOM 3065 C C . GLU B 1 137 ? -20.797 -22.641 -11.523 1 85.44 137 GLU B C 1
ATOM 3067 O O . GLU B 1 137 ? -21.984 -22.969 -11.414 1 85.44 137 GLU B O 1
ATOM 3072 N N . GLY B 1 138 ? -19.859 -23.078 -10.766 1 84.38 138 GLY B N 1
ATOM 3073 C CA . GLY B 1 138 ? -20.156 -24.094 -9.766 1 84.38 138 GLY B CA 1
ATOM 3074 C C . GLY B 1 138 ? -20.766 -23.516 -8.5 1 84.38 138 GLY B C 1
ATOM 3075 O O . GLY B 1 138 ? -21.078 -24.266 -7.562 1 84.38 138 GLY B O 1
ATOM 3076 N N . ASN B 1 139 ? -21 -22.219 -8.477 1 81.31 139 ASN B N 1
ATOM 3077 C CA . ASN B 1 139 ? -21.562 -21.547 -7.316 1 81.31 139 ASN B CA 1
ATOM 3078 C C . ASN B 1 139 ? -20.812 -21.906 -6.039 1 81.31 139 ASN B C 1
ATOM 3080 O O . ASN B 1 139 ? -21.422 -22.219 -5.016 1 81.31 139 ASN B O 1
ATOM 3084 N N . TRP B 1 140 ? -19.625 -22.047 -6.16 1 84.5 140 TRP B N 1
ATOM 3085 C CA . TRP B 1 140 ? -18.766 -22.422 -5.051 1 84.5 140 TRP B CA 1
ATOM 3086 C C . TRP B 1 140 ? -18.797 -21.375 -3.949 1 84.5 140 TRP B C 1
ATOM 3088 O O . TRP B 1 140 ? -18.609 -21.688 -2.773 1 84.5 140 TRP B O 1
ATOM 3098 N N . VAL B 1 141 ? -18.969 -20.109 -4.375 1 84.56 141 VAL B N 1
ATOM 3099 C CA . VAL B 1 141 ? -18.969 -19.016 -3.418 1 84.56 141 VAL B CA 1
ATOM 3100 C C . VAL B 1 141 ? -19.922 -17.922 -3.879 1 84.56 141 VAL B C 1
ATOM 3102 O O . VAL B 1 141 ? -20.031 -17.625 -5.074 1 84.56 141 VAL B O 1
ATOM 3105 N N . SER B 1 142 ? -20.625 -17.422 -2.936 1 87.5 142 SER B N 1
ATOM 3106 C CA . SER B 1 142 ? -21.453 -16.25 -3.227 1 87.5 142 SER B CA 1
ATOM 3107 C C . SER B 1 142 ? -20.594 -15.031 -3.549 1 87.5 142 SER B C 1
ATOM 3109 O O . SER B 1 142 ? -19.656 -14.711 -2.809 1 87.5 142 SER B O 1
ATOM 3111 N N . LEU B 1 143 ? -20.953 -14.352 -4.641 1 88.94 143 LEU B N 1
ATOM 3112 C CA . LEU B 1 143 ? -20.172 -13.195 -5.074 1 88.94 143 LEU B CA 1
ATOM 3113 C C . LEU B 1 143 ? -20.516 -11.969 -4.238 1 88.94 143 LEU B C 1
ATOM 3115 O O . LEU B 1 143 ? -19.781 -10.969 -4.27 1 88.94 143 LEU B O 1
ATOM 3119 N N . LEU B 1 144 ? -21.625 -12.008 -3.521 1 93.62 144 LEU B N 1
ATOM 3120 C CA . LEU B 1 144 ? -22.062 -10.898 -2.678 1 93.62 144 LEU B CA 1
ATOM 3121 C C . LEU B 1 144 ? -22.016 -9.578 -3.445 1 93.62 144 LEU B C 1
ATOM 3123 O O . LEU B 1 144 ? -22.719 -9.414 -4.438 1 93.62 144 LEU B O 1
ATOM 3127 N N . ASP B 1 145 ? -21.141 -8.633 -3.057 1 95.56 145 ASP B N 1
ATOM 3128 C CA . ASP B 1 145 ? -21.156 -7.293 -3.629 1 95.56 145 ASP B CA 1
ATOM 3129 C C . ASP B 1 145 ? -19.938 -7.066 -4.527 1 95.56 145 ASP B C 1
ATOM 3131 O O . ASP B 1 145 ? -19.562 -5.926 -4.789 1 95.56 145 ASP B O 1
ATOM 3135 N N . ASN B 1 146 ? -19.328 -8.203 -4.93 1 95.81 146 ASN B N 1
ATOM 3136 C CA . ASN B 1 146 ? -18.297 -8.062 -5.957 1 95.81 146 ASN B CA 1
ATOM 3137 C C . ASN B 1 146 ? -18.859 -7.41 -7.219 1 95.81 146 ASN B C 1
ATOM 3139 O O . ASN B 1 146 ? -20.031 -7.613 -7.566 1 95.81 146 ASN B O 1
ATOM 3143 N N . GLY B 1 147 ? -17.969 -6.645 -7.859 1 95.5 147 GLY B N 1
ATOM 3144 C CA . GLY B 1 147 ? -18.438 -5.941 -9.047 1 95.5 147 GLY B CA 1
ATOM 3145 C C . GLY B 1 147 ? -17.625 -6.262 -10.289 1 95.5 147 GLY B C 1
ATOM 3146 O O . GLY B 1 147 ? -16.391 -6.367 -10.227 1 95.5 147 GLY B O 1
ATOM 3147 N N . MET B 1 148 ? -18.328 -6.52 -11.398 1 94.31 148 MET B N 1
ATOM 3148 C CA . MET B 1 148 ? -17.75 -6.617 -12.734 1 94.31 148 MET B CA 1
ATOM 3149 C C . MET B 1 148 ? -18.422 -5.648 -13.695 1 94.31 148 MET B C 1
ATOM 3151 O O . MET B 1 148 ? -19.641 -5.523 -13.695 1 94.31 148 MET B O 1
ATOM 3155 N N . LYS B 1 149 ? -17.594 -4.891 -14.375 1 94.94 149 LYS B N 1
ATOM 3156 C CA . LYS B 1 149 ? -18.141 -3.916 -15.32 1 94.94 149 LYS B CA 1
ATOM 3157 C C . LYS B 1 149 ? -17.328 -3.881 -16.609 1 94.94 149 LYS B C 1
ATOM 3159 O O . LYS B 1 149 ? -16.109 -4.031 -16.578 1 94.94 149 LYS B O 1
ATOM 3164 N N . PRO B 1 150 ? -18.109 -3.672 -17.703 1 94.06 150 PRO B N 1
ATOM 3165 C CA . PRO B 1 150 ? -17.359 -3.424 -18.922 1 94.06 150 PRO B CA 1
ATOM 3166 C C . PRO B 1 150 ? -16.484 -2.17 -18.844 1 94.06 150 PRO B C 1
ATOM 3168 O O . PRO B 1 150 ? -16.891 -1.179 -18.234 1 94.06 150 PRO B O 1
ATOM 3171 N N . GLN B 1 151 ? -15.336 -2.246 -19.438 1 92.62 151 GLN B N 1
ATOM 3172 C CA . GLN B 1 151 ? -14.461 -1.074 -19.422 1 92.62 151 GLN B CA 1
ATOM 3173 C C . GLN B 1 151 ? -14.734 -0.165 -20.625 1 92.62 151 GLN B C 1
ATOM 3175 O O . GLN B 1 151 ? -14.391 1.018 -20.594 1 92.62 151 GLN B O 1
ATOM 3180 N N . ASP B 1 152 ? -15.172 -0.755 -21.641 1 89.5 152 ASP B N 1
ATOM 3181 C CA . ASP B 1 152 ? -15.516 -0.004 -22.844 1 89.5 152 ASP B CA 1
ATOM 3182 C C . ASP B 1 152 ? -16.766 -0.574 -23.516 1 89.5 152 ASP B C 1
ATOM 3184 O O . ASP B 1 152 ? -17.172 -1.7 -23.219 1 89.5 152 ASP B O 1
ATOM 3188 N N . ALA B 1 153 ? -17.375 0.247 -24.328 1 86.25 153 ALA B N 1
ATOM 3189 C CA . ALA B 1 153 ? -18.641 -0.121 -24.953 1 86.25 153 ALA B CA 1
ATOM 3190 C C . ALA B 1 153 ? -18.453 -1.228 -25.984 1 86.25 153 ALA B C 1
ATOM 3192 O O . ALA B 1 153 ? -19.312 -2.08 -26.156 1 86.25 153 ALA B O 1
ATOM 3193 N N . ASP B 1 154 ? -17.312 -1.261 -26.609 1 85.75 154 ASP B N 1
ATOM 3194 C CA . ASP B 1 154 ? -17.094 -2.156 -27.734 1 85.75 154 ASP B CA 1
ATOM 3195 C C . ASP B 1 154 ? -16.531 -3.496 -27.281 1 85.75 154 ASP B C 1
ATOM 3197 O O . ASP B 1 154 ? -16.359 -4.414 -28.078 1 85.75 154 ASP B O 1
ATOM 3201 N N . GLY B 1 155 ? -16.266 -3.607 -26.078 1 81.31 155 GLY B N 1
ATOM 3202 C CA . GLY B 1 155 ? -15.75 -4.855 -25.531 1 81.31 155 GLY B CA 1
ATOM 3203 C C . GLY B 1 155 ? -14.328 -5.156 -25.969 1 81.31 155 GLY B C 1
ATOM 3204 O O . GLY B 1 155 ? -13.93 -6.32 -26.047 1 81.31 155 GLY B O 1
ATOM 3205 N N . ARG B 1 156 ? -13.578 -4.16 -26.328 1 87.19 156 ARG B N 1
ATOM 3206 C CA . ARG B 1 156 ? -12.195 -4.336 -26.75 1 87.19 156 ARG B CA 1
ATOM 3207 C C . ARG B 1 156 ? -11.273 -4.535 -25.547 1 87.19 156 ARG B C 1
ATOM 3209 O O . ARG B 1 156 ? -10.234 -5.188 -25.672 1 87.19 156 ARG B O 1
ATOM 3216 N N . LEU B 1 157 ? -11.656 -4.102 -24.391 1 93.31 157 LEU B N 1
ATOM 3217 C CA . LEU B 1 157 ? -10.891 -4.258 -23.156 1 93.31 157 LEU B CA 1
ATOM 3218 C C . LEU B 1 157 ? -11.531 -5.297 -22.25 1 93.31 157 LEU B C 1
ATOM 3220 O O . LEU B 1 157 ? -12.758 -5.477 -22.266 1 93.31 157 LEU B O 1
ATOM 3224 N N . PRO B 1 158 ? -10.688 -5.988 -21.562 1 93.56 158 PRO B N 1
ATOM 3225 C CA . PRO B 1 158 ? -11.297 -6.91 -20.594 1 93.56 158 PRO B CA 1
ATOM 3226 C C . PRO B 1 158 ? -12.148 -6.191 -19.547 1 93.56 158 PRO B C 1
ATOM 3228 O O . PRO B 1 158 ? -11.852 -5.059 -19.172 1 93.56 158 PRO B O 1
ATOM 3231 N N . ALA B 1 159 ? -13.195 -6.91 -19.078 1 95.81 159 ALA B N 1
ATOM 3232 C CA . ALA B 1 159 ? -14.055 -6.352 -18.031 1 95.81 159 ALA B CA 1
ATOM 3233 C C . ALA B 1 159 ? -13.258 -6.059 -16.766 1 95.81 159 ALA B C 1
ATOM 3235 O O . ALA B 1 159 ? -12.312 -6.781 -16.438 1 95.81 159 ALA B O 1
ATOM 3236 N N . SER B 1 160 ? -13.617 -4.965 -16.109 1 97.44 160 SER B N 1
ATOM 3237 C CA . SER B 1 160 ? -13.023 -4.648 -14.812 1 97.44 160 SER B CA 1
ATOM 3238 C C . SER B 1 160 ? -13.617 -5.504 -13.703 1 97.44 160 SER B C 1
ATOM 3240 O O . SER B 1 160 ? -14.695 -6.082 -13.867 1 97.44 160 SER B O 1
ATOM 3242 N N . PHE B 1 161 ? -12.961 -5.66 -12.648 1 97.88 161 PHE B N 1
ATOM 3243 C CA . PHE B 1 161 ? -13.391 -6.43 -11.484 1 97.88 161 PHE B CA 1
ATOM 3244 C C . PHE B 1 161 ? -12.93 -5.762 -10.195 1 97.88 161 PHE B C 1
ATOM 3246 O O . PHE B 1 161 ? -11.812 -5.25 -10.117 1 97.88 161 PHE B O 1
ATOM 3253 N N . MET B 1 162 ? -13.742 -5.719 -9.148 1 98.38 162 MET B N 1
ATOM 3254 C CA . MET B 1 162 ? -13.383 -5.215 -7.828 1 98.38 162 MET B CA 1
ATOM 3255 C C . MET B 1 162 ? -14.125 -5.977 -6.738 1 98.38 162 MET B C 1
ATOM 3257 O O . MET B 1 162 ? -15.32 -6.242 -6.863 1 98.38 162 MET B O 1
ATOM 3261 N N . PHE B 1 163 ? -13.422 -6.367 -5.691 1 98.25 163 PHE B N 1
ATOM 3262 C CA . PHE B 1 163 ? -14.07 -6.98 -4.539 1 98.25 163 PHE B CA 1
ATOM 3263 C C . PHE B 1 163 ? -14.945 -5.969 -3.807 1 98.25 163 PHE B C 1
ATOM 3265 O O . PHE B 1 163 ? -14.523 -4.832 -3.574 1 98.25 163 PHE B O 1
ATOM 3272 N N . GLY B 1 164 ? -16.125 -6.414 -3.436 1 97.56 164 GLY B N 1
ATOM 3273 C CA . GLY B 1 164 ? -16.969 -5.574 -2.607 1 97.56 164 GLY B CA 1
ATOM 3274 C C . GLY B 1 164 ? -16.609 -5.625 -1.135 1 97.56 164 GLY B C 1
ATOM 3275 O O . GLY B 1 164 ? -15.984 -6.582 -0.678 1 97.56 164 GLY B O 1
ATOM 3276 N N . PRO B 1 165 ? -16.984 -4.594 -0.37 1 96.19 165 PRO B N 1
ATOM 3277 C CA . PRO B 1 165 ? -16.641 -4.527 1.053 1 96.19 165 PRO B CA 1
ATOM 3278 C C . PRO B 1 165 ? -17.156 -5.727 1.841 1 96.19 165 PRO B C 1
ATOM 3280 O O . PRO B 1 165 ? -16.484 -6.203 2.764 1 96.19 165 PRO B O 1
ATOM 3283 N N . GLN B 1 166 ? -18.344 -6.246 1.548 1 97 166 GLN B N 1
ATOM 3284 C CA . GLN B 1 166 ? -18.875 -7.406 2.254 1 97 166 GLN B CA 1
ATOM 3285 C C . GLN B 1 166 ? -18.078 -8.664 1.935 1 97 166 GLN B C 1
ATOM 3287 O O . GLN B 1 166 ? -17.781 -9.461 2.826 1 97 166 GLN B O 1
ATOM 3292 N N . PHE B 1 167 ? -17.781 -8.812 0.683 1 97.94 167 PHE B N 1
ATOM 3293 C CA . PHE B 1 167 ? -16.969 -9.969 0.29 1 97.94 167 PHE B CA 1
ATOM 3294 C C . PHE B 1 167 ? -15.609 -9.938 0.962 1 97.94 167 PHE B C 1
ATOM 3296 O O . PHE B 1 167 ? -15.133 -10.961 1.455 1 97.94 167 PHE B O 1
ATOM 3303 N N . ILE B 1 168 ? -14.984 -8.742 0.971 1 98.12 168 ILE B N 1
ATOM 3304 C CA . ILE B 1 168 ? -13.672 -8.578 1.592 1 98.12 168 ILE B CA 1
ATOM 3305 C C . ILE B 1 168 ? -13.734 -9.031 3.049 1 98.12 168 ILE B C 1
ATOM 3307 O O . ILE B 1 168 ? -12.914 -9.828 3.492 1 98.12 168 ILE B O 1
ATOM 3311 N N . GLN B 1 169 ? -14.68 -8.633 3.717 1 96.31 169 GLN B N 1
ATOM 3312 C CA . GLN B 1 169 ? -14.773 -8.875 5.152 1 96.31 169 GLN B CA 1
ATOM 3313 C C . GLN B 1 169 ? -15.18 -10.312 5.445 1 96.31 169 GLN B C 1
ATOM 3315 O O . GLN B 1 169 ? -14.648 -10.945 6.363 1 96.31 169 GLN B O 1
ATOM 3320 N N . GLN B 1 170 ? -16.016 -10.906 4.598 1 96.88 170 GLN B N 1
ATOM 3321 C CA . GLN B 1 170 ? -16.672 -12.156 4.965 1 96.88 170 GLN B CA 1
ATOM 3322 C C . GLN B 1 170 ? -15.992 -13.352 4.301 1 96.88 170 GLN B C 1
ATOM 3324 O O . GLN B 1 170 ? -16.078 -14.477 4.801 1 96.88 170 GLN B O 1
ATOM 3329 N N . LYS B 1 171 ? -15.328 -13.07 3.193 1 97.81 171 LYS B N 1
ATOM 3330 C CA . LYS B 1 171 ? -14.93 -14.234 2.404 1 97.81 171 LYS B CA 1
ATOM 3331 C C . LYS B 1 171 ? -13.453 -14.164 2.027 1 97.81 171 LYS B C 1
ATOM 3333 O O . LYS B 1 171 ? -12.82 -15.195 1.796 1 97.81 171 LYS B O 1
ATOM 3338 N N . LEU B 1 172 ? -12.922 -13.016 1.994 1 98.44 172 LEU B N 1
ATOM 3339 C CA . LEU B 1 172 ? -11.555 -12.852 1.518 1 98.44 172 LEU B CA 1
ATOM 3340 C C . LEU B 1 172 ? -10.578 -12.727 2.686 1 98.44 172 LEU B C 1
ATOM 33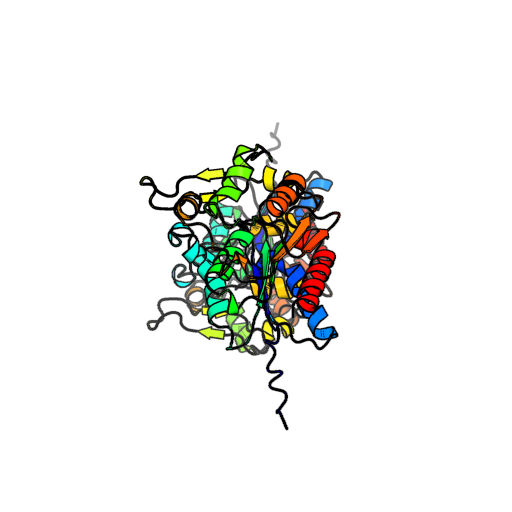42 O O . LEU B 1 172 ? -9.523 -13.367 2.691 1 98.44 172 LEU B O 1
ATOM 3346 N N . TYR B 1 173 ? -10.93 -11.883 3.695 1 98.62 173 TYR B N 1
ATOM 3347 C CA . TYR B 1 173 ? -10.062 -11.531 4.812 1 98.62 173 TYR B CA 1
ATOM 3348 C C . TYR B 1 173 ? -10.672 -11.969 6.137 1 98.62 173 TYR B C 1
ATOM 3350 O O . TYR B 1 173 ? -10.406 -11.367 7.18 1 98.62 173 TYR B O 1
ATOM 3358 N N . GLN B 1 174 ? -11.523 -12.992 6.203 1 98.25 174 GLN B N 1
ATOM 3359 C CA . GLN B 1 174 ? -12.375 -13.273 7.352 1 98.25 174 GLN B CA 1
ATOM 3360 C C . GLN B 1 174 ? -11.555 -13.727 8.555 1 98.25 174 GLN B C 1
ATOM 3362 O O . GLN B 1 174 ? -12.062 -13.766 9.68 1 98.25 174 GLN B O 1
ATOM 3367 N N . LEU B 1 175 ? -10.289 -14.125 8.344 1 98.56 175 LEU B N 1
ATOM 3368 C CA . LEU B 1 175 ? -9.453 -14.5 9.477 1 98.56 175 LEU B CA 1
ATOM 3369 C C . LEU B 1 175 ? -8.32 -13.5 9.672 1 98.56 175 LEU B C 1
ATOM 3371 O O . LEU B 1 175 ? -7.414 -13.727 10.477 1 98.56 175 LEU B O 1
ATOM 3375 N N . CYS B 1 176 ? -8.336 -12.375 8.953 1 98.5 176 CYS B N 1
ATOM 3376 C CA . CYS B 1 176 ? -7.301 -11.352 9.055 1 98.5 176 CYS B CA 1
ATOM 3377 C C . CYS B 1 176 ? -7.66 -10.32 10.109 1 98.5 176 CYS B C 1
ATOM 3379 O O . CYS B 1 176 ? -8.828 -10.18 10.477 1 98.5 176 CYS B O 1
ATOM 3381 N N . SER B 1 177 ? -6.648 -9.625 10.625 1 97.88 177 SER B N 1
ATOM 3382 C CA . SER B 1 177 ? -6.84 -8.594 11.641 1 97.88 177 SER B CA 1
ATOM 3383 C C . SER B 1 177 ? -7.512 -7.359 11.047 1 97.88 177 SER B C 1
ATOM 3385 O O . SER B 1 177 ? -7.52 -7.176 9.828 1 97.88 177 SER B O 1
ATOM 3387 N N . SER B 1 178 ? -8.031 -6.52 11.898 1 97 178 SER B N 1
ATOM 3388 C CA . SER B 1 178 ? -8.609 -5.254 11.461 1 97 178 SER B CA 1
ATOM 3389 C C . SER B 1 178 ? -7.562 -4.367 10.797 1 97 178 SER B C 1
ATOM 3391 O O . SER B 1 178 ? -7.875 -3.609 9.875 1 97 178 SER B O 1
ATOM 3393 N N . GLU B 1 179 ? -6.289 -4.453 11.25 1 98.19 179 GLU B N 1
ATOM 3394 C CA . GLU B 1 179 ? -5.203 -3.725 10.609 1 98.19 179 GLU B CA 1
ATOM 3395 C C . GLU B 1 179 ? -4.992 -4.195 9.172 1 98.19 179 GLU B C 1
ATOM 3397 O O . GLU B 1 179 ? -4.852 -3.379 8.266 1 98.19 179 GLU B O 1
ATOM 3402 N N . ASP B 1 180 ? -5.047 -5.535 9.008 1 98.62 180 ASP B N 1
ATOM 3403 C CA . ASP B 1 180 ? -4.883 -6.094 7.668 1 98.62 180 ASP B CA 1
ATOM 3404 C C . ASP B 1 180 ? -5.996 -5.621 6.738 1 98.62 180 ASP B C 1
ATOM 3406 O O . ASP B 1 180 ? -5.734 -5.234 5.598 1 98.62 180 ASP B O 1
ATOM 3410 N N . ILE B 1 181 ? -7.172 -5.672 7.246 1 98.38 181 ILE B N 1
ATOM 3411 C CA . ILE B 1 181 ? -8.328 -5.285 6.449 1 98.38 181 ILE B CA 1
ATOM 3412 C C . ILE B 1 181 ? -8.25 -3.799 6.109 1 98.38 181 ILE B C 1
ATOM 3414 O O . ILE B 1 181 ? -8.5 -3.4 4.969 1 98.38 181 ILE B O 1
ATOM 3418 N N . THR B 1 182 ? -7.875 -2.949 7.09 1 98.25 182 THR B N 1
ATOM 3419 C CA . THR B 1 182 ? -7.73 -1.514 6.879 1 98.25 182 THR B CA 1
ATOM 3420 C C . THR B 1 182 ? -6.664 -1.226 5.828 1 98.25 182 THR B C 1
ATOM 3422 O O . THR B 1 182 ? -6.867 -0.396 4.938 1 98.25 182 THR B O 1
ATOM 3425 N N . LEU B 1 183 ? -5.574 -1.955 5.93 1 98.69 183 LEU B N 1
ATOM 3426 C CA . LEU B 1 183 ? -4.512 -1.816 4.938 1 98.69 183 LEU B CA 1
ATOM 3427 C C . LEU B 1 183 ? -5.016 -2.176 3.545 1 98.69 183 LEU B C 1
ATOM 3429 O O . LEU B 1 183 ? -4.824 -1.413 2.594 1 98.69 183 LEU B O 1
ATOM 3433 N N . ALA B 1 184 ? -5.656 -3.285 3.434 1 98.31 184 ALA B N 1
ATOM 3434 C CA . ALA B 1 184 ? -6.156 -3.766 2.148 1 98.31 184 ALA B CA 1
ATOM 3435 C C . ALA B 1 184 ? -7.121 -2.762 1.525 1 98.31 184 ALA B C 1
ATOM 3437 O O . ALA B 1 184 ? -7.02 -2.445 0.338 1 98.31 184 ALA B O 1
ATOM 3438 N N . LYS B 1 185 ? -8.008 -2.266 2.305 1 97.44 185 LYS B N 1
ATOM 3439 C CA . LYS B 1 185 ? -9.008 -1.327 1.807 1 97.44 185 LYS B CA 1
ATOM 3440 C C . LYS B 1 185 ? -8.359 -0.041 1.308 1 97.44 185 LYS B C 1
ATOM 3442 O O . LYS B 1 185 ? -8.883 0.619 0.408 1 97.44 185 LYS B O 1
ATOM 3447 N N . SER B 1 186 ? -7.219 0.266 1.875 1 98.06 186 SER B N 1
ATOM 3448 C CA . SER B 1 186 ? -6.527 1.481 1.46 1 98.06 186 SER B CA 1
ATOM 3449 C C . SER B 1 186 ? -5.727 1.253 0.184 1 98.06 186 SER B C 1
ATOM 3451 O O . SER B 1 186 ? -5.312 2.209 -0.475 1 98.06 186 SER B O 1
ATOM 3453 N N . LEU B 1 187 ? -5.551 -0.069 -0.209 1 98.69 187 LEU B N 1
ATOM 3454 C CA . LEU B 1 187 ? -4.547 -0.32 -1.236 1 98.69 187 LEU B CA 1
ATOM 3455 C C . LEU B 1 187 ? -5.145 -1.104 -2.4 1 98.69 187 LEU B C 1
ATOM 3457 O O . LEU B 1 187 ? -4.523 -1.218 -3.461 1 98.69 187 LEU B O 1
ATOM 3461 N N . MET B 1 188 ? -6.328 -1.657 -2.252 1 98.25 188 MET B N 1
ATOM 3462 C CA . MET B 1 188 ? -6.945 -2.41 -3.34 1 98.25 188 MET B CA 1
ATOM 3463 C C . MET B 1 188 ? -7.266 -1.499 -4.52 1 98.25 188 MET B C 1
ATOM 3465 O O . MET B 1 188 ? -7.742 -0.379 -4.332 1 98.25 188 MET B O 1
ATOM 3469 N N . ARG B 1 189 ? -6.957 -1.977 -5.691 1 97.81 189 ARG B N 1
ATOM 3470 C CA . ARG B 1 189 ? -7.246 -1.307 -6.957 1 97.81 189 ARG B CA 1
ATOM 3471 C C . ARG B 1 189 ? -8.172 -2.148 -7.824 1 97.81 189 ARG B C 1
ATOM 3473 O O . ARG B 1 189 ? -8.141 -3.381 -7.77 1 97.81 189 ARG B O 1
ATOM 3480 N N . VAL B 1 190 ? -8.938 -1.459 -8.633 1 97.69 190 VAL B N 1
ATOM 3481 C CA . VAL B 1 190 ? -9.734 -2.166 -9.633 1 97.69 190 VAL B CA 1
ATOM 3482 C C . VAL B 1 190 ? -8.812 -2.998 -10.523 1 97.69 190 VAL B C 1
ATOM 3484 O O . VAL B 1 190 ? -7.73 -2.549 -10.906 1 97.69 190 VAL B O 1
ATOM 3487 N N . GLY B 1 191 ? -9.156 -4.258 -10.688 1 98.25 191 GLY B N 1
ATOM 3488 C CA . GLY B 1 191 ? -8.422 -5.164 -11.555 1 98.25 191 GLY B CA 1
ATOM 3489 C C . GLY B 1 191 ? -9.281 -5.777 -12.648 1 98.25 191 GLY B C 1
ATOM 3490 O O . GLY B 1 191 ? -10.273 -5.184 -13.062 1 98.25 191 GLY B O 1
ATOM 3491 N N . SER B 1 192 ? -8.781 -6.863 -13.234 1 98.5 192 SER B N 1
ATOM 3492 C CA . SER B 1 192 ? -9.477 -7.648 -14.25 1 98.5 192 SER B CA 1
ATOM 3493 C C . SER B 1 192 ? -9.109 -9.125 -14.148 1 98.5 192 SER B C 1
ATOM 3495 O O . SER B 1 192 ? -7.992 -9.469 -13.75 1 98.5 192 SER B O 1
ATOM 3497 N N . LEU B 1 193 ? -10.062 -9.953 -14.508 1 98.06 193 LEU B N 1
ATOM 3498 C CA . LEU B 1 193 ? -9.797 -11.383 -14.562 1 98.06 193 LEU B CA 1
ATOM 3499 C C . LEU B 1 193 ? -9.336 -11.789 -15.961 1 98.06 193 LEU B C 1
ATOM 3501 O O . LEU B 1 193 ? -8.898 -12.93 -16.172 1 98.06 193 LEU B O 1
ATOM 3505 N N . PHE B 1 194 ? -9.469 -10.906 -16.891 1 97.94 194 PHE B N 1
ATOM 3506 C CA . PHE B 1 194 ? -9.039 -11.086 -18.266 1 97.94 194 PHE B CA 1
ATOM 3507 C C . PHE B 1 194 ? -9.672 -12.328 -18.875 1 97.94 194 PHE B C 1
ATOM 3509 O O . PHE B 1 194 ? -9.016 -13.078 -19.594 1 97.94 194 PHE B O 1
ATOM 3516 N N . LEU B 1 195 ? -10.906 -12.578 -18.562 1 95.88 195 LEU B N 1
ATOM 3517 C CA . LEU B 1 195 ? -11.602 -13.797 -18.953 1 95.88 195 LEU B CA 1
ATOM 3518 C C . LEU B 1 195 ? -11.625 -13.93 -20.484 1 95.88 195 LEU B C 1
ATOM 3520 O O . LEU B 1 195 ? -11.297 -14.992 -21.016 1 95.88 195 LEU B O 1
ATOM 3524 N N . GLU B 1 196 ? -11.953 -12.859 -21.172 1 93.06 196 GLU B N 1
ATOM 3525 C CA . GLU B 1 196 ? -12.078 -12.898 -22.625 1 93.06 196 GLU B CA 1
ATOM 3526 C C . GLU B 1 196 ? -10.742 -13.234 -23.281 1 93.06 196 GLU B C 1
ATOM 3528 O O . GLU B 1 196 ? -10.68 -14.062 -24.203 1 93.06 196 GLU B O 1
ATOM 3533 N N . ASP B 1 197 ? -9.742 -12.648 -22.781 1 95.81 197 ASP B N 1
ATOM 3534 C CA . ASP B 1 197 ? -8.398 -12.883 -23.312 1 95.81 197 ASP B CA 1
ATOM 3535 C C . ASP B 1 197 ? -7.938 -14.312 -23.031 1 95.81 197 ASP B C 1
ATOM 3537 O O . ASP B 1 197 ? -7.395 -14.977 -23.922 1 95.81 197 ASP B O 1
ATOM 3541 N N . LEU B 1 198 ? -8.188 -14.82 -21.844 1 97.69 198 LEU B N 1
ATOM 3542 C CA . LEU B 1 198 ? -7.738 -16.141 -21.422 1 97.69 198 LEU B CA 1
ATOM 3543 C C . LEU B 1 198 ? -8.555 -17.234 -22.109 1 97.69 198 LEU B C 1
ATOM 3545 O O . LEU B 1 198 ? -8.062 -18.344 -22.312 1 97.69 198 LEU B O 1
ATOM 3549 N N . GLN B 1 199 ? -9.773 -16.922 -22.469 1 96.06 199 GLN B N 1
ATOM 3550 C CA . GLN B 1 199 ? -10.633 -17.859 -23.156 1 96.06 199 GLN B CA 1
ATOM 3551 C C . GLN B 1 199 ? -10.164 -18.078 -24.594 1 96.06 199 GLN B C 1
ATOM 3553 O O . GLN B 1 199 ? -10.32 -19.172 -25.141 1 96.06 199 GLN B O 1
ATOM 3558 N N . ALA B 1 200 ? -9.617 -17.062 -25.141 1 95.88 200 ALA B N 1
ATOM 3559 C CA . ALA B 1 200 ? -9.188 -17.125 -26.531 1 95.88 200 ALA B CA 1
ATOM 3560 C C . ALA B 1 200 ? -7.812 -17.781 -26.656 1 95.88 200 ALA B C 1
ATOM 3562 O O . ALA B 1 200 ? -7.391 -18.141 -27.766 1 95.88 200 ALA B O 1
ATOM 3563 N N . ARG B 1 201 ? -7.184 -18.078 -25.562 1 96.81 201 ARG B N 1
ATOM 3564 C CA . ARG B 1 201 ? -5.852 -18.672 -25.578 1 96.81 201 ARG B CA 1
ATOM 3565 C C . ARG B 1 201 ? -5.922 -20.188 -25.703 1 96.81 201 ARG B C 1
ATOM 3567 O O . ARG B 1 201 ? -6.859 -20.812 -25.203 1 96.81 201 ARG B O 1
ATOM 3574 N N . GLN B 1 202 ? -4.875 -20.703 -26.359 1 97.81 202 GLN B N 1
ATOM 3575 C CA . GLN B 1 202 ? -4.707 -22.156 -26.375 1 97.81 202 GLN B CA 1
ATOM 3576 C C . GLN B 1 202 ? -4.297 -22.672 -24.984 1 97.81 202 GLN B C 1
ATOM 3578 O O . GLN B 1 202 ? -3.684 -21.938 -24.203 1 97.81 202 GLN B O 1
ATOM 3583 N N . PRO B 1 203 ? -4.645 -23.906 -24.734 1 98.44 203 PRO B N 1
ATOM 3584 C CA . PRO B 1 203 ? -4.172 -24.484 -23.469 1 98.44 203 PRO B CA 1
ATOM 3585 C C . PRO B 1 203 ? -2.652 -24.406 -23.312 1 98.44 203 PRO B C 1
ATOM 3587 O O . PRO B 1 203 ? -1.928 -24.469 -24.312 1 98.44 203 PRO B O 1
ATOM 3590 N N . PHE B 1 204 ? -2.23 -24.203 -22.047 1 98.56 204 PHE B N 1
ATOM 3591 C CA . PHE B 1 204 ? -0.802 -24.359 -21.797 1 98.56 204 PHE B CA 1
ATOM 3592 C C . PHE B 1 204 ? -0.345 -25.781 -22.094 1 98.56 204 PHE B C 1
ATOM 3594 O O . PHE B 1 204 ? -1.115 -26.734 -21.953 1 98.56 204 PHE B O 1
ATOM 3601 N N . THR B 1 205 ? 0.885 -25.969 -22.484 1 98.44 205 THR B N 1
ATOM 3602 C CA . THR B 1 205 ? 1.314 -27.234 -23.078 1 98.44 205 THR B CA 1
ATOM 3603 C C . THR B 1 205 ? 1.938 -28.141 -22.031 1 98.44 205 THR B C 1
ATOM 3605 O O . THR B 1 205 ? 2.51 -27.656 -21.047 1 98.44 205 THR B O 1
ATOM 3608 N N . GLU B 1 206 ? 1.865 -29.438 -22.297 1 98 206 GLU B N 1
ATOM 3609 C CA . GLU B 1 206 ? 2.479 -30.422 -21.422 1 98 206 GLU B CA 1
ATOM 3610 C C . GLU B 1 206 ? 4 -30.328 -21.438 1 98 206 GLU B C 1
ATOM 3612 O O . GLU B 1 206 ? 4.66 -30.547 -20.422 1 98 206 GLU B O 1
ATOM 3617 N N . GLU B 1 207 ? 4.594 -29.984 -22.562 1 98 207 GLU B N 1
ATOM 3618 C CA . GLU B 1 207 ? 6.039 -29.984 -22.766 1 98 207 GLU B CA 1
ATOM 3619 C C . GLU B 1 207 ? 6.691 -28.781 -22.062 1 98 207 GLU B C 1
ATOM 3621 O O . GLU B 1 207 ? 7.891 -28.812 -21.781 1 98 207 GLU B O 1
ATOM 3626 N N . ARG B 1 208 ? 5.879 -27.797 -21.844 1 98.44 208 ARG B N 1
ATOM 3627 C CA . ARG B 1 208 ? 6.422 -26.594 -21.219 1 98.44 208 ARG B CA 1
ATOM 3628 C C . ARG B 1 208 ? 5.863 -26.391 -19.812 1 98.44 208 ARG B C 1
ATOM 3630 O O . ARG B 1 208 ? 6.363 -26.984 -18.859 1 98.44 208 ARG B O 1
ATOM 3637 N N . TYR B 1 209 ? 4.754 -25.75 -19.703 1 98.62 209 TYR B N 1
ATOM 3638 C CA . TYR B 1 209 ? 4.109 -25.578 -18.422 1 98.62 209 TYR B CA 1
ATOM 3639 C C . TYR B 1 209 ? 3.943 -26.906 -17.703 1 98.62 209 TYR B C 1
ATOM 3641 O O . TYR B 1 209 ? 4.254 -27.031 -16.516 1 98.62 209 TYR B O 1
ATOM 3649 N N . GLY B 1 210 ? 3.477 -27.891 -18.391 1 98 210 GLY B N 1
ATOM 3650 C CA . GLY B 1 210 ? 3.172 -29.188 -17.797 1 98 210 GLY B CA 1
ATOM 3651 C C . GLY B 1 210 ? 4.406 -29.938 -17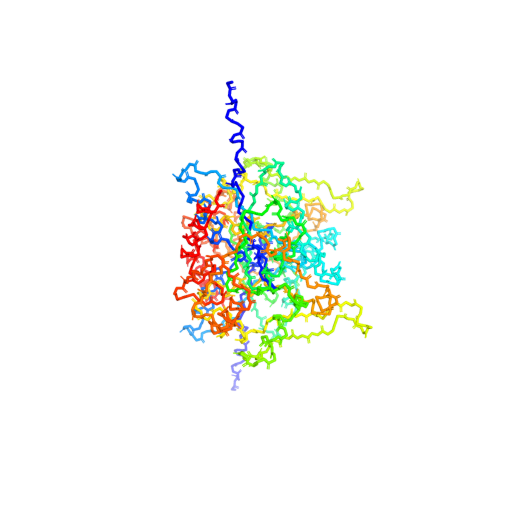.344 1 98 210 GLY B C 1
ATOM 3652 O O . GLY B 1 210 ? 4.312 -30.844 -16.516 1 98 210 GLY B O 1
ATOM 3653 N N . SER B 1 211 ? 5.586 -29.594 -17.844 1 97.44 211 SER B N 1
ATOM 3654 C CA . SER B 1 211 ? 6.805 -30.344 -17.562 1 97.44 211 SER B CA 1
ATOM 3655 C C . SER B 1 211 ? 7.5 -29.828 -16.312 1 97.44 211 SER B C 1
ATOM 3657 O O . SER B 1 211 ? 8.398 -30.469 -15.766 1 97.44 211 SER B O 1
ATOM 3659 N N . VAL B 1 212 ? 7.113 -28.641 -15.852 1 97.69 212 VAL B N 1
ATOM 3660 C CA . VAL B 1 212 ? 7.742 -28.016 -14.695 1 97.69 212 VAL B CA 1
ATOM 3661 C C . VAL B 1 212 ? 7.117 -28.547 -13.414 1 97.69 212 VAL B C 1
ATOM 3663 O O . VAL B 1 212 ? 5.898 -28.734 -13.344 1 97.69 212 VAL B O 1
ATOM 3666 N N . ARG B 1 213 ? 7.949 -28.781 -12.414 1 97.81 213 ARG B N 1
ATOM 3667 C CA . ARG B 1 213 ? 7.465 -29.234 -11.117 1 97.81 213 ARG B CA 1
ATOM 3668 C C . ARG B 1 213 ? 6.461 -28.25 -10.523 1 97.81 213 ARG B C 1
ATOM 3670 O O . ARG B 1 213 ? 6.637 -27.031 -10.648 1 97.81 213 ARG B O 1
ATOM 3677 N N . LYS B 1 214 ? 5.41 -28.812 -9.906 1 98.69 214 LYS B N 1
ATOM 3678 C CA . LYS B 1 214 ? 4.359 -27.984 -9.328 1 98.69 214 LYS B CA 1
ATOM 3679 C C . LYS B 1 214 ? 4.039 -28.406 -7.895 1 98.69 214 LYS B C 1
ATOM 3681 O O . LYS B 1 214 ? 4.074 -29.594 -7.578 1 98.69 214 LYS B O 1
ATOM 3686 N N . VAL B 1 215 ? 3.779 -27.469 -7.062 1 98.88 215 VAL B N 1
ATOM 3687 C CA . VAL B 1 215 ? 3.283 -27.688 -5.707 1 98.88 215 VAL B CA 1
ATOM 3688 C C . VAL B 1 215 ? 1.994 -26.891 -5.5 1 98.88 215 VAL B C 1
ATOM 3690 O O . VAL B 1 215 ? 1.892 -25.734 -5.926 1 98.88 215 VAL B O 1
ATOM 3693 N N . TYR B 1 216 ? 0.991 -27.5 -4.98 1 98.94 216 TYR B N 1
ATOM 3694 C CA . TYR B 1 216 ? -0.208 -26.781 -4.574 1 98.94 216 TYR B CA 1
ATOM 3695 C C . TYR B 1 216 ? -0.288 -26.672 -3.055 1 98.94 216 TYR B C 1
ATOM 3697 O O . TYR B 1 216 ? -0.118 -27.656 -2.344 1 98.94 216 TYR B O 1
ATOM 3705 N N . VAL B 1 217 ? -0.428 -25.516 -2.566 1 98.94 217 VAL B N 1
ATOM 3706 C CA . VAL B 1 217 ? -0.598 -25.25 -1.142 1 98.94 217 VAL B CA 1
ATOM 3707 C C . VAL B 1 217 ? -2.062 -24.938 -0.845 1 98.94 217 VAL B C 1
ATOM 3709 O O . VAL B 1 217 ? -2.541 -23.844 -1.145 1 98.94 217 VAL B O 1
ATOM 3712 N N . VAL B 1 218 ? -2.713 -25.875 -0.206 1 98.88 218 VAL B N 1
ATOM 3713 C CA . VAL B 1 218 ? -4.137 -25.766 0.106 1 98.88 218 VAL B CA 1
ATOM 3714 C C . VAL B 1 218 ? -4.328 -24.969 1.388 1 98.88 218 VAL B C 1
ATOM 3716 O O . VAL B 1 218 ? -3.719 -25.266 2.416 1 98.88 218 VAL B O 1
ATOM 3719 N N . CYS B 1 219 ? -5.078 -23.938 1.317 1 98.88 219 CYS B N 1
ATOM 3720 C CA . CYS B 1 219 ? -5.512 -23.203 2.506 1 98.88 219 CYS B CA 1
ATOM 3721 C C . CYS B 1 219 ? -6.887 -23.688 2.963 1 98.88 219 CYS B C 1
ATOM 3723 O 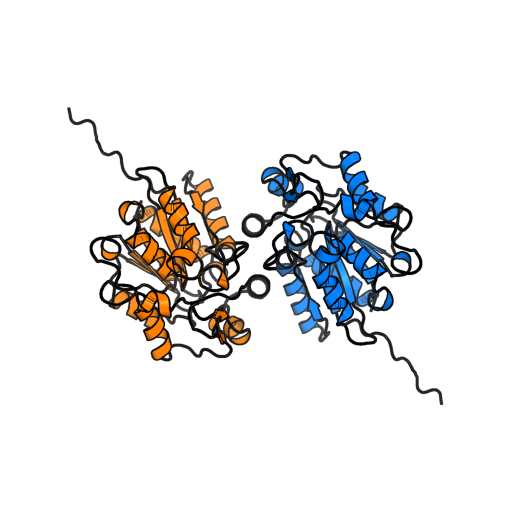O . CYS B 1 219 ? -7.891 -23.406 2.303 1 98.88 219 CYS B O 1
ATOM 3725 N N . LYS B 1 220 ? -6.98 -24.219 4.074 1 98.31 220 LYS B N 1
ATOM 3726 C CA . LYS B 1 220 ? -8.125 -25.031 4.461 1 98.31 220 LYS B CA 1
ATOM 3727 C C . LYS B 1 220 ? -9.297 -24.156 4.898 1 98.31 220 LYS B C 1
ATOM 3729 O O . LYS B 1 220 ? -10.445 -24.609 4.934 1 98.31 220 LYS B O 1
ATOM 3734 N N . GLN B 1 221 ? -9.078 -22.938 5.281 1 98.25 221 GLN B N 1
ATOM 3735 C CA . GLN B 1 221 ? -10.164 -22.047 5.691 1 98.25 221 GLN B CA 1
ATOM 3736 C C . GLN B 1 221 ? -10.43 -20.984 4.633 1 98.25 221 GLN B C 1
ATOM 3738 O O . GLN B 1 221 ? -10.992 -19.922 4.938 1 98.25 221 GLN B O 1
ATOM 3743 N N . ASP B 1 222 ? -9.938 -21.203 3.445 1 98.56 222 ASP B N 1
ATOM 3744 C CA . ASP B 1 222 ? -10.258 -20.328 2.318 1 98.56 222 ASP B CA 1
ATOM 3745 C C . ASP B 1 222 ? -11.711 -20.516 1.884 1 98.56 222 ASP B C 1
ATOM 3747 O O . ASP B 1 222 ? -12.102 -21.594 1.431 1 98.56 222 ASP B O 1
ATOM 3751 N N . VAL B 1 223 ? -12.484 -19.453 1.955 1 96.75 223 VAL B N 1
ATOM 3752 C CA . VAL B 1 223 ? -13.883 -19.562 1.547 1 96.75 223 VAL B CA 1
ATOM 3753 C C . VAL B 1 223 ? -14.086 -18.875 0.199 1 96.75 223 VAL B C 1
ATOM 3755 O O . VAL B 1 223 ? -15.172 -18.938 -0.377 1 96.75 223 VAL B O 1
ATOM 3758 N N . THR B 1 224 ? -13.062 -18.25 -0.332 1 97.94 224 THR B N 1
ATOM 3759 C CA . THR B 1 224 ? -13.102 -17.703 -1.681 1 97.94 224 THR B CA 1
ATOM 3760 C C . THR B 1 224 ? -12.875 -18.797 -2.721 1 97.94 224 THR B C 1
ATOM 3762 O O . THR B 1 224 ? -13.625 -18.891 -3.695 1 97.94 224 THR B O 1
ATOM 3765 N N . ILE B 1 225 ? -11.828 -19.469 -2.598 1 98.25 225 ILE B N 1
ATOM 3766 C CA . ILE B 1 225 ? -11.578 -20.734 -3.293 1 98.25 225 ILE B CA 1
ATOM 3767 C C . ILE B 1 225 ? -11.594 -21.891 -2.293 1 98.25 225 ILE B C 1
ATOM 3769 O O . ILE B 1 225 ? -10.555 -22.266 -1.759 1 98.25 225 ILE B O 1
ATOM 3773 N N . PRO B 1 226 ? -12.727 -22.453 -2.125 1 97.5 226 PRO B N 1
ATOM 3774 C CA . PRO B 1 226 ? -12.859 -23.453 -1.059 1 97.5 226 PRO B CA 1
ATOM 3775 C C . PRO B 1 226 ? -11.953 -24.672 -1.269 1 97.5 226 PRO B C 1
ATOM 3777 O O . PRO B 1 226 ? -11.578 -24.969 -2.404 1 97.5 226 PRO B O 1
ATOM 3780 N N . GLU B 1 227 ? -11.664 -25.328 -0.185 1 97.62 227 GLU B N 1
ATOM 3781 C CA . GLU B 1 227 ? -10.766 -26.484 -0.198 1 97.62 227 GLU B CA 1
ATOM 3782 C C . GLU B 1 227 ? -11.188 -27.5 -1.257 1 97.62 227 GLU B C 1
ATOM 3784 O O . GLU B 1 227 ? -10.344 -28.031 -1.977 1 97.62 227 GLU B O 1
ATOM 3789 N N . ALA B 1 228 ? -12.453 -27.766 -1.341 1 97.12 228 ALA B N 1
ATOM 3790 C CA . ALA B 1 228 ? -12.945 -28.75 -2.299 1 97.12 228 ALA B CA 1
ATOM 3791 C C . ALA B 1 228 ? -12.578 -28.359 -3.727 1 97.12 228 ALA B C 1
ATOM 3793 O O . ALA B 1 228 ? -12.203 -29.219 -4.535 1 97.12 228 ALA B O 1
ATOM 3794 N N . TYR B 1 229 ? -12.688 -27.109 -4.047 1 98.12 229 TYR B N 1
ATOM 3795 C CA . TYR B 1 229 ? -12.352 -26.672 -5.395 1 98.12 229 TYR B CA 1
ATOM 3796 C C . TYR B 1 229 ? -10.844 -26.703 -5.613 1 98.12 229 TYR B C 1
ATOM 3798 O O . TYR B 1 229 ? -10.375 -27.016 -6.711 1 98.12 229 TYR B O 1
ATOM 3806 N N . GLN B 1 230 ? -10.047 -26.266 -4.629 1 98.56 230 GLN B N 1
ATOM 3807 C CA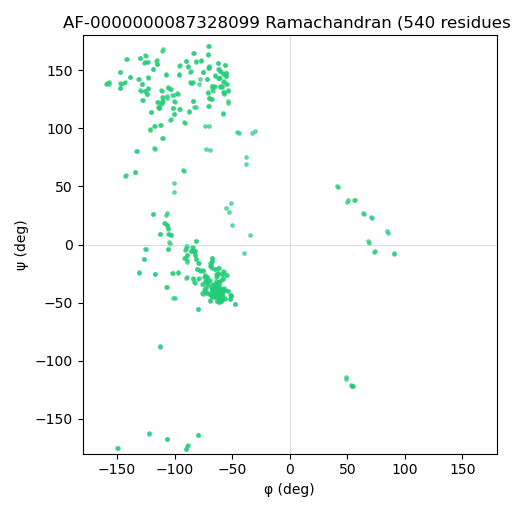 . GLN B 1 230 ? -8.594 -26.391 -4.711 1 98.56 230 GLN B CA 1
ATOM 3808 C C . GLN B 1 230 ? -8.18 -27.812 -5.051 1 98.56 230 GLN B C 1
ATOM 3810 O O . GLN B 1 230 ? -7.379 -28.031 -5.961 1 98.56 230 GLN B O 1
ATOM 3815 N N . MET B 1 231 ? -8.812 -28.75 -4.406 1 98.19 231 MET B N 1
ATOM 3816 C CA . MET B 1 231 ? -8.484 -30.156 -4.605 1 98.19 231 MET B CA 1
ATOM 3817 C C . MET B 1 231 ? -8.977 -30.641 -5.961 1 98.19 231 MET B C 1
ATOM 3819 O O . MET B 1 231 ? -8.375 -31.531 -6.566 1 98.19 231 MET B O 1
ATOM 3823 N N . LEU B 1 232 ? -10.047 -30.078 -6.41 1 97.62 232 LEU B N 1
ATOM 3824 C CA . LEU B 1 232 ? -10.523 -30.391 -7.754 1 97.62 232 LEU B CA 1
ATOM 3825 C C . LEU B 1 232 ? -9.492 -29.984 -8.805 1 97.62 232 LEU B C 1
ATOM 3827 O O . LEU B 1 232 ? -9.25 -30.719 -9.758 1 97.62 232 LEU B O 1
ATOM 3831 N N . MET B 1 233 ? -8.906 -28.781 -8.641 1 98.19 233 MET B N 1
ATOM 3832 C CA . MET B 1 233 ? -7.875 -28.344 -9.57 1 98.19 233 MET B CA 1
ATOM 3833 C C . MET B 1 233 ? -6.672 -29.281 -9.539 1 98.19 233 MET B C 1
ATOM 3835 O O . MET B 1 233 ? -6.109 -29.609 -10.586 1 98.19 233 MET B O 1
ATOM 3839 N N . VAL B 1 234 ? -6.305 -29.75 -8.367 1 98.5 234 VAL B N 1
ATOM 3840 C CA . VAL B 1 234 ? -5.184 -30.672 -8.203 1 98.5 234 VAL B CA 1
ATOM 3841 C C . VAL B 1 234 ? -5.492 -32 -8.898 1 98.5 234 VAL B C 1
ATOM 3843 O O . VAL B 1 234 ? -4.621 -32.594 -9.531 1 98.5 234 VAL B O 1
ATOM 3846 N N . ALA B 1 235 ? -6.703 -32.438 -8.789 1 97.69 235 ALA B N 1
ATOM 3847 C CA . ALA B 1 235 ? -7.113 -33.688 -9.422 1 97.69 235 ALA B CA 1
ATOM 3848 C C . ALA B 1 235 ? -7.047 -33.594 -10.938 1 97.69 235 ALA B C 1
ATOM 3850 O O . ALA B 1 235 ? -6.68 -34.562 -11.617 1 97.69 235 ALA B O 1
ATOM 3851 N N . LYS B 1 236 ? -7.383 -32.469 -11.438 1 95.88 236 LYS B N 1
ATOM 3852 C CA . LYS B 1 236 ? -7.43 -32.25 -12.883 1 95.88 236 LYS B CA 1
ATOM 3853 C C . LYS B 1 236 ? -6.035 -32 -13.445 1 95.88 236 LYS B C 1
ATOM 3855 O O . LYS B 1 236 ? -5.789 -32.219 -14.633 1 95.88 236 LYS B O 1
ATOM 3860 N N . ASN B 1 237 ? -5.203 -31.453 -12.68 1 96.44 237 ASN B N 1
ATOM 3861 C CA . ASN B 1 237 ? -3.805 -31.203 -13.016 1 96.44 237 ASN B CA 1
ATOM 3862 C C . ASN B 1 237 ? -2.869 -31.656 -11.891 1 96.44 237 ASN B C 1
ATOM 3864 O O . ASN B 1 237 ? -2.352 -30.828 -11.141 1 96.44 237 ASN B O 1
ATOM 3868 N N . PRO B 1 238 ? -2.605 -32.969 -11.875 1 95.94 238 PRO B N 1
ATOM 3869 C CA . PRO B 1 238 ? -1.828 -33.531 -10.758 1 95.94 238 PRO B CA 1
ATOM 3870 C C . PRO B 1 238 ? -0.485 -32.812 -10.578 1 95.94 238 PRO B C 1
ATOM 3872 O O . PRO B 1 238 ? 0.18 -32.5 -11.562 1 95.94 238 PRO B O 1
ATOM 3875 N N . VAL B 1 239 ? -0.128 -32.562 -9.328 1 98.38 239 VAL B N 1
ATOM 3876 C CA . VAL B 1 239 ? 1.084 -31.828 -8.953 1 98.38 239 VAL B CA 1
ATOM 3877 C C . VAL B 1 239 ? 2.072 -32.781 -8.289 1 98.38 239 VAL B C 1
ATOM 3879 O O . VAL B 1 239 ? 1.722 -33.938 -7.977 1 98.38 239 VAL B O 1
ATOM 3882 N N . ASP B 1 240 ? 3.26 -32.375 -8.141 1 98.25 240 ASP B N 1
ATOM 3883 C CA . ASP B 1 240 ? 4.309 -33.156 -7.512 1 98.25 240 ASP B CA 1
ATOM 3884 C C . ASP B 1 240 ? 4.086 -33.25 -6.004 1 98.25 240 ASP B C 1
ATOM 3886 O O . ASP B 1 240 ? 4.48 -34.25 -5.379 1 98.25 240 ASP B O 1
ATOM 3890 N N . GLU B 1 241 ? 3.447 -32.25 -5.461 1 98.44 241 GLU B N 1
ATOM 3891 C CA . GLU B 1 241 ? 3.234 -32.188 -4.02 1 98.44 241 GLU B CA 1
ATOM 3892 C C . GLU B 1 241 ? 2.049 -31.297 -3.662 1 98.44 241 GLU B C 1
ATOM 3894 O O . GLU B 1 241 ? 1.855 -30.25 -4.27 1 98.44 241 GLU B O 1
ATOM 3899 N N . VAL B 1 242 ? 1.265 -31.797 -2.703 1 98.81 242 VAL B N 1
ATOM 3900 C CA . VAL B 1 242 ? 0.23 -30.984 -2.08 1 98.81 242 VAL B CA 1
ATOM 3901 C C . VAL B 1 242 ? 0.618 -30.672 -0.637 1 98.81 242 VAL B C 1
ATOM 3903 O O . VAL B 1 242 ? 1.009 -31.562 0.115 1 98.81 242 VAL B O 1
ATOM 3906 N N . ARG B 1 243 ? 0.609 -29.453 -0.322 1 98.62 243 ARG B N 1
ATOM 3907 C CA . ARG B 1 243 ? 0.785 -29 1.053 1 98.62 243 ARG B CA 1
ATOM 3908 C C . ARG B 1 243 ? -0.478 -28.312 1.569 1 98.62 243 ARG B C 1
ATOM 3910 O O . ARG B 1 243 ? -1.308 -27.859 0.782 1 98.62 243 ARG B O 1
ATOM 3917 N N . GLU B 1 244 ? -0.611 -28.344 2.902 1 98.56 244 GLU B N 1
ATOM 3918 C CA . GLU B 1 244 ? -1.809 -27.766 3.498 1 98.56 244 GLU B CA 1
ATOM 3919 C C . GLU B 1 244 ? -1.448 -26.766 4.598 1 98.56 244 GLU B C 1
ATOM 3921 O O . GLU B 1 244 ? -0.495 -26.984 5.348 1 98.56 244 GLU B O 1
ATOM 3926 N N . ILE B 1 245 ? -2.08 -25.703 4.668 1 98.38 245 ILE B N 1
ATOM 3927 C CA . ILE B 1 245 ? -2.023 -24.75 5.77 1 98.38 245 ILE B CA 1
ATOM 3928 C C . ILE B 1 245 ? -3.383 -24.688 6.461 1 98.38 245 ILE B C 1
ATOM 3930 O O . ILE B 1 245 ? -4.379 -24.297 5.848 1 98.38 245 ILE B O 1
ATOM 3934 N N . ASP B 1 246 ? -3.279 -24.984 7.789 1 94.06 246 ASP B N 1
ATOM 3935 C CA . ASP B 1 246 ? -4.508 -24.938 8.578 1 94.06 246 ASP B CA 1
ATOM 3936 C C . ASP B 1 246 ? -4.773 -23.516 9.086 1 94.06 246 ASP B C 1
ATOM 3938 O O . ASP B 1 246 ? -3.84 -22.766 9.391 1 94.06 246 ASP B O 1
ATOM 3942 N N . GLY B 1 247 ? -5.855 -23.078 9.102 1 94.31 247 GLY B N 1
ATOM 3943 C CA . GLY B 1 247 ? -6.23 -21.844 9.75 1 94.31 247 GLY B CA 1
ATOM 3944 C C . GLY B 1 247 ? -5.988 -20.609 8.891 1 94.31 247 GLY B C 1
ATOM 3945 O O . GLY B 1 247 ? -5.898 -19.5 9.398 1 94.31 247 GLY B O 1
ATOM 3946 N N . ALA B 1 248 ? -5.707 -20.844 7.637 1 97.75 248 ALA B N 1
ATOM 3947 C CA . ALA B 1 248 ? -5.512 -19.719 6.727 1 97.75 248 ALA B CA 1
ATOM 3948 C C . ALA B 1 248 ? -6.742 -19.5 5.852 1 97.75 248 ALA B C 1
ATOM 3950 O O . ALA B 1 248 ? -7.305 -20.453 5.305 1 97.75 248 ALA B O 1
ATOM 3951 N N . ASP B 1 249 ? -7.195 -18.266 5.852 1 98.62 249 ASP B N 1
ATOM 3952 C CA . ASP B 1 249 ? -8.211 -17.906 4.867 1 98.62 249 ASP B CA 1
ATOM 3953 C C . ASP B 1 249 ? -7.586 -17.641 3.5 1 98.62 249 ASP B C 1
ATOM 3955 O O . ASP B 1 249 ? -6.484 -18.109 3.217 1 98.62 249 ASP B O 1
ATOM 3959 N N . HIS B 1 250 ? -8.32 -17 2.586 1 98.81 250 HIS B N 1
ATOM 3960 C CA . HIS B 1 250 ? -7.836 -16.797 1.223 1 98.81 250 HIS B CA 1
ATOM 3961 C C . HIS B 1 250 ? -6.566 -15.961 1.204 1 98.81 250 HIS B C 1
ATOM 3963 O O . HIS B 1 250 ? -5.703 -16.141 0.341 1 98.81 250 HIS B O 1
ATOM 3969 N N . MET B 1 251 ? -6.504 -15.008 2.131 1 98.88 251 MET B N 1
ATOM 3970 C CA . MET B 1 251 ? -5.316 -14.164 2.244 1 98.88 251 MET B CA 1
ATOM 3971 C C . MET B 1 251 ? -4.324 -14.75 3.242 1 98.88 251 MET B C 1
ATOM 3973 O O . MET B 1 251 ? -3.934 -14.086 4.203 1 98.88 251 MET B O 1
ATOM 3977 N N . ALA B 1 252 ? -3.838 -15.898 2.918 1 98.88 252 ALA B N 1
ATOM 3978 C CA . ALA B 1 252 ? -2.99 -16.688 3.809 1 98.88 252 ALA B CA 1
ATOM 3979 C C . ALA B 1 252 ? -1.721 -15.922 4.176 1 98.88 252 ALA B C 1
ATOM 3981 O O . ALA B 1 252 ? -1.207 -16.047 5.289 1 98.88 252 ALA B O 1
ATOM 3982 N N . MET B 1 253 ? -1.187 -15.039 3.285 1 98.81 253 MET B N 1
ATOM 3983 C CA . MET B 1 253 ? 0.037 -14.273 3.51 1 98.81 253 MET B CA 1
ATOM 3984 C C . MET B 1 253 ? -0.141 -13.289 4.66 1 98.81 253 MET B C 1
ATOM 3986 O O . MET B 1 253 ? 0.841 -12.805 5.227 1 98.81 253 MET B O 1
ATOM 3990 N N . LEU B 1 254 ? -1.4 -12.977 4.941 1 98.69 254 LEU B N 1
ATOM 3991 C CA . LEU B 1 254 ? -1.699 -12.031 6.012 1 98.69 254 LEU B CA 1
ATOM 3992 C C . LEU B 1 254 ? -2.273 -12.742 7.23 1 98.69 254 LEU B C 1
ATOM 3994 O O . LEU B 1 254 ? -1.9 -12.438 8.367 1 98.69 254 LEU B O 1
ATOM 3998 N N . SER B 1 255 ? -3.092 -13.773 7.043 1 98.62 255 SER B N 1
ATOM 3999 C CA . SER B 1 255 ? -3.773 -14.438 8.148 1 98.62 255 SER B CA 1
ATOM 4000 C C . SER B 1 255 ? -2.877 -15.484 8.805 1 98.62 255 SER B C 1
ATOM 4002 O O . SER B 1 255 ? -3.047 -15.805 9.984 1 98.62 255 SER B O 1
ATOM 4004 N N . ALA B 1 256 ? -1.951 -16.078 8.023 1 98.56 256 ALA B N 1
ATOM 4005 C CA . ALA B 1 256 ? -1.049 -17.109 8.539 1 98.56 256 ALA B CA 1
ATOM 4006 C C . ALA B 1 256 ? 0.34 -16.984 7.922 1 98.56 256 ALA B C 1
ATOM 4008 O O . ALA B 1 256 ? 0.879 -17.953 7.383 1 98.56 256 ALA B O 1
ATOM 4009 N N . PRO B 1 257 ? 0.971 -15.82 8.109 1 98.56 257 PRO B N 1
ATOM 4010 C CA . PRO B 1 257 ? 2.217 -15.547 7.395 1 98.56 257 PRO B CA 1
ATOM 4011 C C . PRO B 1 257 ? 3.348 -16.5 7.789 1 98.56 257 PRO B C 1
ATOM 4013 O O . PRO B 1 257 ? 4.152 -16.891 6.941 1 98.56 257 PRO B O 1
ATOM 4016 N N . GLU B 1 258 ? 3.449 -16.891 9.031 1 98 258 GLU B N 1
ATOM 4017 C CA . GLU B 1 258 ? 4.535 -17.75 9.469 1 98 258 GLU B CA 1
ATOM 4018 C C . GLU B 1 258 ? 4.441 -19.125 8.812 1 98 258 GLU B C 1
ATOM 4020 O O . GLU B 1 258 ? 5.461 -19.703 8.414 1 98 258 GLU B O 1
ATOM 4025 N N . GLN B 1 259 ? 3.236 -19.641 8.695 1 98.62 259 GLN B N 1
ATOM 4026 C CA . GLN B 1 259 ? 3.041 -20.922 8.039 1 98.62 259 GLN B CA 1
ATOM 4027 C C . GLN B 1 259 ? 3.363 -20.844 6.547 1 98.62 259 GLN B C 1
ATOM 4029 O O . GLN B 1 259 ? 3.934 -21.766 5.973 1 98.62 259 GLN B O 1
ATOM 4034 N N . VAL B 1 260 ? 2.984 -19.734 5.941 1 98.88 260 VAL B N 1
ATOM 4035 C CA . VAL B 1 260 ? 3.277 -19.531 4.527 1 98.88 260 VAL B CA 1
ATOM 4036 C C . VAL B 1 260 ? 4.789 -19.453 4.32 1 98.88 260 VAL B C 1
ATOM 4038 O O . VAL B 1 260 ? 5.328 -20.047 3.385 1 98.88 260 VAL B O 1
ATOM 4041 N N . VAL B 1 261 ? 5.492 -18.734 5.227 1 98.12 261 VAL B N 1
ATOM 4042 C CA . VAL B 1 261 ? 6.945 -18.609 5.145 1 98.12 261 VAL B CA 1
ATOM 4043 C C . VAL B 1 261 ? 7.582 -19.984 5.227 1 98.12 261 VAL B C 1
ATOM 4045 O O . VAL B 1 261 ? 8.414 -20.344 4.391 1 98.12 261 VAL B O 1
ATOM 4048 N N . LYS B 1 262 ? 7.172 -20.734 6.176 1 97.44 262 LYS B N 1
ATOM 4049 C CA . LYS B 1 262 ? 7.723 -22.078 6.344 1 97.44 262 LYS B CA 1
ATOM 4050 C C . LYS B 1 262 ? 7.453 -22.938 5.109 1 97.44 262 LYS B C 1
ATOM 4052 O O . LYS B 1 262 ? 8.344 -23.641 4.637 1 97.44 262 LYS B O 1
ATOM 4057 N N . CYS B 1 263 ? 6.277 -22.859 4.629 1 98.06 263 CYS B N 1
ATOM 4058 C CA . CYS B 1 263 ? 5.879 -23.625 3.461 1 98.06 263 CYS B CA 1
ATOM 4059 C C . CYS B 1 263 ? 6.754 -23.297 2.258 1 98.06 263 CYS B C 1
ATOM 4061 O O . CYS B 1 263 ? 7.277 -24.188 1.595 1 98.06 263 CYS B O 1
ATOM 4063 N N . ILE B 1 264 ? 6.961 -22.016 1.99 1 98 264 ILE B N 1
ATOM 4064 C CA . ILE B 1 264 ? 7.719 -21.562 0.828 1 98 264 ILE B CA 1
ATOM 4065 C C . ILE B 1 264 ? 9.188 -21.953 0.993 1 98 264 ILE B C 1
ATOM 4067 O O . ILE B 1 264 ? 9.836 -22.391 0.036 1 98 264 ILE B O 1
ATOM 4071 N N . LEU B 1 265 ? 9.719 -21.859 2.211 1 95.62 265 LEU B N 1
ATOM 4072 C CA . LEU B 1 265 ? 11.102 -22.234 2.459 1 95.62 265 LEU B CA 1
ATOM 4073 C C . LEU B 1 265 ? 11.305 -23.734 2.227 1 95.62 265 LEU B C 1
ATOM 4075 O O . LEU B 1 265 ? 12.289 -24.141 1.614 1 95.62 265 LEU B O 1
ATOM 4079 N N . ASP B 1 266 ? 10.367 -24.5 2.713 1 95.88 266 ASP B N 1
ATOM 4080 C CA . ASP B 1 266 ? 10.445 -25.938 2.508 1 95.88 266 ASP B CA 1
ATOM 4081 C C . ASP B 1 266 ? 10.43 -26.281 1.021 1 95.88 266 ASP B C 1
ATOM 4083 O O . ASP B 1 266 ? 11.188 -27.141 0.569 1 95.88 266 ASP B O 1
ATOM 4087 N N . ILE B 1 267 ? 9.562 -25.625 0.296 1 97 267 ILE B N 1
ATOM 4088 C CA . ILE B 1 267 ? 9.453 -25.859 -1.14 1 97 267 ILE B CA 1
ATOM 4089 C C . ILE B 1 267 ? 10.758 -25.469 -1.827 1 97 267 ILE B C 1
ATOM 4091 O O . ILE B 1 267 ? 11.289 -26.219 -2.643 1 97 267 ILE B O 1
ATOM 4095 N N . ALA B 1 268 ? 11.258 -24.266 -1.494 1 94.12 268 ALA B N 1
ATOM 4096 C CA . ALA B 1 268 ? 12.484 -23.766 -2.107 1 94.12 268 ALA B CA 1
ATOM 4097 C C . ALA B 1 268 ? 13.656 -24.719 -1.828 1 94.12 268 ALA B C 1
ATOM 4099 O O . ALA B 1 268 ? 14.484 -24.953 -2.703 1 94.12 268 ALA B O 1
ATOM 4100 N N . GLU B 1 269 ? 13.734 -25.281 -0.652 1 91.5 269 GLU B N 1
ATOM 4101 C CA . GLU B 1 269 ? 14.82 -26.172 -0.263 1 91.5 269 GLU B CA 1
ATOM 4102 C C . GLU B 1 269 ? 14.703 -27.531 -0.965 1 91.5 269 GLU B C 1
ATOM 4104 O O . GLU B 1 269 ? 15.711 -28.109 -1.377 1 91.5 269 GLU B O 1
ATOM 4109 N N . LYS B 1 270 ? 13.523 -27.953 -1.108 1 93 270 LYS B N 1
ATOM 4110 C CA . LYS B 1 270 ? 13.297 -29.281 -1.673 1 93 270 LYS B CA 1
ATOM 4111 C C . LYS B 1 270 ? 13.539 -29.281 -3.18 1 93 270 LYS B C 1
ATOM 4113 O O . LYS B 1 270 ? 14.055 -30.266 -3.73 1 93 270 LYS B O 1
ATOM 4118 N N . TYR B 1 271 ? 13.133 -28.25 -3.84 1 87 271 TYR B N 1
ATOM 4119 C CA . TYR B 1 271 ? 13.133 -28.25 -5.297 1 87 271 TYR B CA 1
ATOM 4120 C C . TYR B 1 271 ? 14.25 -27.359 -5.836 1 87 271 TYR B C 1
ATOM 4122 O O . TYR B 1 271 ? 14.203 -26.922 -6.988 1 87 271 TYR B O 1
ATOM 4130 N N . LYS B 1 272 ? 15.383 -27.062 -5.156 1 76.25 272 LYS B N 1
ATOM 4131 C CA . LYS B 1 272 ? 16.531 -26.266 -5.574 1 76.25 272 LYS B CA 1
ATOM 4132 C C . LYS B 1 272 ? 17.344 -27 -6.641 1 76.25 272 LYS B C 1
ATOM 4134 O O . LYS B 1 272 ? 17.344 -28.234 -6.699 1 76.25 272 LYS B O 1
#

Sequence (544 aa):
MEAALDSGAKVKHIILVHGVCHGGWSWYKVAAGLRSAAAAAGHAYRVHAPDLAASGIDDRRLPEVATFSEYTGPLLDALRSLPAGEKAVLVGHSLGGLSVALATEMFPDKVAVAAFLSAYMPDCVSPPSHVLMQHGEGNWVSLLDNGMKPQDADGRLPASFMFGPQFIQQKLYQLCSSEDITLAKSLMRVGSLFLEDLQARQPFTEERYGSVRKVYVVCKQDVTIPEAYQMLMVAKNPVDEVREIDGADHMAMLSAPEQVVKCILDIAEKYKMEAALDSGAKVKHIILVHGVCHGGWSWYKVAAGLRSAAAAAGHAYRVHAPDLAASGIDDRRLPEVATFSEYTGPLLDALRSLPAGEKAVLVGHSLGGLSVALATEMFPDKVAVAAFLSAYMPDCVSPPSHVLMQHGEGNWVSLLDNGMKPQDADGRLPASFMFGPQFIQQKLYQLCSSEDITLAKSLMRVGSLFLEDLQARQPFTEERYGSVRKVYVVCKQDVTIPEAYQMLMVAKNPVDEVREIDGADHMAMLSAPEQVVKCILDIAEKYK

Radius of gyration: 25.23 Å; Cα contacts (8 Å, |Δi|>4): 1210; chains: 2; bounding box: 78×73×54 Å

Secondary structure (DSSP, 8-state):
----------EEEEEEE--TT--GGGGHHHHHHHHHHHHHHT---EEE-PPPTTSTT----GGG--SHHHHTHHHHHHHHTSPTT-EEEEEEEETHHHHHHHHHHH-GGGEEEEEEEEE----SSS-TTHHHHHHHHTT-S--TT-EEE-SSSSS-SPPEEE--HHHIIIIISTTS-HHHHHHHHHH---EE--HHHHHSSPPPPTTTGGGS-EEEEEETT-SSS-HHHHHHHHHHS--SEEEEETT--TTHHHHSHHHHHHHHHHHHHHT-/----------EEEEEEE--TT--GGGGHHHHHHHHHHHHHHT---EEE-PPPTTSTT----GGG--SHHHHTHHHHHHHHTSPTT-EEEEEEEETHHHHHHHHHHH-GGGEEEEEEEEE----SSS-TTHHHHHHHHTT-S--TT-EEE-SSTTS-SPPEEE--HHHIIIIISTTS-HHHHHHHHHH---B---HHHHHSSPPPPTTTGGGS-EEEEEETT-SSS-HHHHHHHHHHS--SEEEEETT--TTHHHHSHHHHHHHHHHHHHHT-

Solvent-accessible surface area (backbone atoms only — not comparable to full-atom values): 27436 Å² total; per-residue (Å²): 137,79,74,80,78,80,80,69,55,57,59,33,33,37,39,40,34,40,31,71,30,39,17,21,50,63,36,18,52,24,53,34,47,46,50,53,51,22,61,73,67,72,44,71,59,45,77,44,47,56,41,33,51,35,15,44,59,42,75,50,51,58,90,78,47,63,39,56,66,53,28,36,34,51,58,48,52,53,58,69,65,45,56,89,66,36,23,24,36,36,36,7,25,32,58,12,13,47,45,46,46,51,41,26,43,75,37,37,85,39,38,46,31,45,33,26,42,57,31,47,60,56,41,58,82,43,31,52,29,48,56,58,50,52,48,63,72,61,62,72,47,85,60,78,54,45,43,75,41,74,68,44,94,83,59,80,38,45,42,34,30,39,83,15,75,62,32,40,53,67,30,37,42,59,62,40,52,64,42,54,51,40,33,44,72,55,46,57,41,64,28,53,79,29,52,68,56,30,54,71,36,73,40,44,42,56,85,29,34,59,61,41,49,31,34,38,35,42,25,63,51,10,52,61,61,33,44,70,57,53,50,48,39,38,70,71,37,73,56,80,41,80,44,77,40,81,75,10,23,53,43,28,38,69,39,31,24,68,61,47,32,51,51,52,50,51,49,52,65,72,52,80,134,82,74,83,76,81,78,69,55,54,58,34,33,36,37,41,33,42,32,70,30,38,17,22,50,62,37,18,53,24,53,34,47,44,48,52,52,21,63,74,67,73,43,72,58,45,77,43,48,56,40,35,54,34,15,44,62,40,76,50,52,56,91,77,47,66,39,56,67,55,29,34,34,50,58,48,50,53,59,69,65,45,56,88,66,36,22,24,36,37,39,7,25,33,58,12,14,47,44,47,46,51,42,25,43,75,37,38,86,40,38,46,31,44,32,28,44,57,31,45,59,56,41,58,80,42,31,52,29,48,57,58,50,51,48,62,73,62,60,72,47,85,59,79,56,44,43,75,43,76,67,42,93,81,59,79,39,46,42,34,30,38,83,16,75,62,33,40,53,67,30,36,41,58,64,39,53,63,43,54,50,40,34,45,71,54,48,56,40,65,28,54,79,28,53,69,56,31,53,72,36,73,40,44,40,54,85,30,33,60,61,41,49,32,35,38,33,44,24,64,49,10,51,61,60,33,46,71,55,53,50,48,38,37,70,71,39,74,54,78,41,79,45,76,39,81,76,10,23,55,43,28,40,67,38,31,24,68,60,48,31,51,51,52,51,52,49,50,66,72,52,77

pLDDT: mean 93.93, std 12.18, range [23.06, 98.94]

Nearest PDB structures (foldseek):
  3x3h-assembly1_A  TM=9.574E-01  e=1.460E-28  Manihot esculenta
  3rks-assembly1_C  TM=9.540E-01  e=1.989E-28  Manihot esculenta
  4yk7-assembly1_A  TM=9.562E-01  e=4.443E-28  Manihot esculenta
  1dwo-assembly1_A  TM=9.350E-01  e=2.217E-27  Manihot esculenta
  1dwq-assembly1_A  TM=9.337E-01  e=2.669E-27  Manihot esculenta

InterPro domains:
  IPR000073 Alpha/beta hydrolase fold-1 [PF12697] (14-261)
  IPR029058 Alpha/Beta hydrolase fold [G3DSA:3.40.50.1820] (10-272)
  IPR029058 Alpha/Beta hydrolase fold [SSF53474] (12-270)
  IPR045889 Methylesterase/Alpha-hydroxynitrile lyase [PTHR10992] (12-269)

Organism: Triticum turgidum subsp. durum (NCBI:txid4567)